Protein AF-A0A946CJ14-F1 (afdb_monomer_lite)

Sequence (609 aa):
MKTSFRIPKVGKHQITMVLTKAPDYGVFTIKLNGKLILKSIDLYASKVEVSKLIDLGELNLAAGEQYLEFILSGANVKAHKFRKTGHLMGIDYLVAKDLEPKKPIKEAKSSPPPINDSISFEEVQPLLQKYCYECHGAGKKVEGKVNLREMESRAKFSQQVEASRLGAEAVSFGEMPPEKSEQPSAGERKKISEFFNRIVDEYAQKNTILESVVMRRFNRYEYNNAVRDLLQLRGDIYPLPEKSIRGVNHFNPASGIMPRSVRVSNRTLGKNQVERQILKGVNPFAIDLQAEHGFNNQGEQLSTSTILLESLLKLGRSIVDSPNFDSYTKLADTFFKEDDIPIKEKLRPFLGKAFRRPVTEIALNRYANYYESEKQKTSSHSQALKNVVAATLASPKFLYVVEEKSEASKKIPLSDYELAQRLALFLWSSIPDEALISVAQKGQLRKPDILKREIRRMLLDRRSRALSENFARQWLRLDQLVTAVPDFDRFGQYYARIGCEQWKFGLQTMVEPLLLFESIQVEDRSIMLLIDSNYSYRSDELQSWYANPKSPFGTKGNRNRFNTTSQTFSRRALTTRKEGGVLSTAAVLTMTSTPLRTSPIKRGAWAAT

Structure (mmCIF, N/CA/C/O backbone):
data_AF-A0A946CJ14-F1
#
_entry.id   AF-A0A946CJ14-F1
#
loop_
_atom_site.group_PDB
_atom_site.id
_atom_site.type_symbol
_atom_site.label_atom_id
_atom_site.label_alt_id
_atom_site.label_comp_id
_atom_site.label_asym_id
_atom_site.label_entity_id
_atom_site.label_seq_id
_atom_site.pdbx_PDB_ins_code
_atom_site.Cartn_x
_atom_site.Cartn_y
_atom_site.Cartn_z
_atom_site.occupancy
_atom_site.B_iso_or_equiv
_atom_site.auth_seq_id
_atom_site.auth_comp_id
_atom_site.auth_asym_id
_atom_site.auth_atom_id
_atom_site.pdbx_PDB_model_num
ATOM 1 N N . MET A 1 1 ? -18.483 25.358 -19.726 1.00 83.19 1 MET A N 1
ATOM 2 C CA . MET A 1 1 ? -17.352 24.420 -19.527 1.00 83.19 1 MET A CA 1
ATOM 3 C C . MET A 1 1 ? -17.554 23.214 -20.429 1.00 83.19 1 MET A C 1
ATOM 5 O O . MET A 1 1 ? -18.678 22.739 -20.516 1.00 83.19 1 MET A O 1
ATOM 9 N N . LYS A 1 2 ? -16.502 22.721 -21.090 1.00 87.12 2 LYS A N 1
ATOM 10 C CA . LYS A 1 2 ? -16.523 21.425 -21.783 1.00 87.12 2 LYS A CA 1
ATOM 11 C C . LYS A 1 2 ? -15.538 20.484 -21.099 1.00 87.12 2 LYS A C 1
ATOM 13 O O . LYS A 1 2 ? -14.457 20.915 -20.708 1.00 87.12 2 LYS A O 1
ATOM 18 N N . THR A 1 3 ? -15.922 19.232 -20.918 1.00 87.06 3 THR A N 1
ATOM 19 C CA . THR A 1 3 ? -15.071 18.175 -20.363 1.00 87.06 3 THR A CA 1
ATOM 20 C C . THR A 1 3 ? -15.393 16.857 -21.060 1.00 87.06 3 THR A C 1
ATOM 22 O O . THR A 1 3 ? -16.346 16.794 -21.835 1.00 87.06 3 THR A O 1
ATOM 25 N N . SER A 1 4 ? -14.605 15.814 -20.834 1.00 87.06 4 SER A N 1
ATOM 26 C CA . SER A 1 4 ? -14.875 14.495 -21.395 1.00 87.06 4 SER A CA 1
ATOM 27 C C . SER A 1 4 ? -14.601 13.391 -20.386 1.00 87.06 4 SER A C 1
ATOM 29 O O . SER A 1 4 ? -13.832 13.561 -19.439 1.00 87.06 4 SER A O 1
ATOM 31 N N . PHE A 1 5 ? -15.250 12.252 -20.594 1.00 84.88 5 PHE A N 1
ATOM 32 C CA . PHE A 1 5 ? -14.940 11.000 -19.921 1.00 84.88 5 PHE A CA 1
ATOM 33 C C . PHE A 1 5 ? -14.913 9.875 -20.949 1.00 84.88 5 PHE A C 1
ATOM 35 O O . PHE A 1 5 ? -15.641 9.904 -21.937 1.00 84.88 5 PHE A O 1
ATOM 42 N N . ARG A 1 6 ? -14.074 8.865 -20.729 1.00 79.69 6 ARG A N 1
ATOM 43 C CA . ARG A 1 6 ? -13.896 7.778 -21.690 1.00 79.69 6 ARG A CA 1
ATOM 44 C C . ARG A 1 6 ? -14.712 6.555 -21.305 1.00 79.69 6 ARG A C 1
ATOM 46 O O . ARG A 1 6 ? -14.605 6.069 -20.183 1.00 79.69 6 ARG A O 1
ATOM 53 N N . ILE A 1 7 ? -15.429 6.005 -22.274 1.00 84.62 7 ILE A N 1
ATOM 54 C CA . ILE A 1 7 ? -16.083 4.704 -22.172 1.00 84.62 7 ILE A CA 1
ATOM 55 C C . ILE A 1 7 ? -15.155 3.640 -22.778 1.00 84.62 7 ILE A C 1
ATOM 57 O O . ILE A 1 7 ? -14.748 3.766 -23.937 1.00 84.62 7 ILE A O 1
ATOM 61 N N . PRO A 1 8 ? -14.739 2.613 -22.012 1.00 68.44 8 PRO A N 1
ATOM 62 C CA . PRO A 1 8 ? -13.732 1.657 -22.468 1.00 68.44 8 PRO A CA 1
ATOM 63 C C . PRO A 1 8 ? -14.253 0.731 -23.571 1.00 68.44 8 PRO A C 1
ATOM 65 O O . PRO A 1 8 ? -13.483 0.321 -24.438 1.00 68.44 8 PRO A O 1
ATOM 68 N N . LYS A 1 9 ? -15.545 0.395 -23.538 1.00 74.88 9 LYS A N 1
ATOM 69 C CA . LYS A 1 9 ? -16.203 -0.518 -24.474 1.00 74.88 9 LYS A CA 1
ATOM 70 C C . LYS A 1 9 ? -17.604 -0.012 -24.770 1.00 74.88 9 LYS A C 1
ATOM 72 O O . LYS A 1 9 ? -18.242 0.557 -23.894 1.00 74.88 9 LYS A O 1
ATOM 77 N N . VAL A 1 10 ? -18.071 -0.238 -25.993 1.00 87.00 10 VAL A N 1
ATOM 78 C CA . VAL A 1 10 ? -19.460 0.049 -26.353 1.00 87.00 10 VAL A CA 1
ATOM 79 C C . VAL A 1 10 ? -20.392 -0.801 -25.491 1.00 87.00 10 VAL A C 1
ATOM 81 O O . VAL A 1 10 ? -20.112 -1.981 -25.276 1.00 87.00 10 VAL A O 1
ATOM 84 N N . GLY A 1 11 ? -21.467 -0.202 -24.989 1.00 86.88 11 GLY A N 1
ATOM 85 C CA . GLY A 1 11 ? -22.443 -0.906 -24.165 1.00 86.88 11 GLY A CA 1
ATOM 86 C C . GLY A 1 11 ? -23.408 0.033 -23.458 1.00 86.88 11 GLY A C 1
ATOM 87 O O . GLY A 1 11 ? -23.282 1.265 -23.535 1.00 86.88 11 GLY A O 1
ATOM 88 N N . LYS A 1 12 ? -24.363 -0.563 -22.748 1.00 91.06 12 LYS A N 1
ATOM 89 C CA . LYS A 1 12 ? -25.342 0.162 -21.946 1.00 91.06 12 LYS A CA 1
ATOM 90 C C . LYS A 1 12 ? -24.736 0.551 -20.597 1.00 91.06 12 LYS A C 1
ATOM 92 O O . LYS A 1 12 ? -24.316 -0.305 -19.824 1.00 91.06 12 LYS A O 1
ATOM 97 N N . HIS A 1 13 ? -24.684 1.848 -20.311 1.00 90.38 13 HIS A N 1
ATOM 98 C CA . HIS A 1 13 ? -24.100 2.379 -19.080 1.00 90.38 13 HIS A CA 1
ATOM 99 C C . HIS A 1 13 ? -25.120 3.222 -18.316 1.00 90.38 13 HIS A C 1
ATOM 101 O O . HIS A 1 13 ? -25.771 4.085 -18.902 1.00 90.38 13 HIS A O 1
ATOM 107 N N . GLN A 1 14 ? -25.209 3.032 -17.001 1.00 91.56 14 GLN A N 1
ATOM 108 C CA . GLN A 1 14 ? -25.852 3.994 -16.110 1.00 91.56 14 GLN A CA 1
ATOM 109 C C . GLN A 1 14 ? -24.870 5.127 -15.831 1.00 91.56 14 GLN A C 1
ATOM 111 O O . GLN A 1 14 ? -23.782 4.879 -15.296 1.00 91.56 14 GLN A O 1
ATOM 116 N N . ILE A 1 15 ? -25.248 6.363 -16.152 1.00 91.81 15 ILE A N 1
ATOM 117 C CA . ILE A 1 15 ? -24.421 7.529 -15.847 1.00 91.81 15 ILE A CA 1
ATOM 118 C C . ILE A 1 15 ? -25.003 8.267 -14.648 1.00 91.81 15 ILE A C 1
ATOM 120 O O . ILE A 1 15 ? -26.110 8.788 -14.707 1.00 91.81 15 ILE A O 1
ATOM 124 N N . THR A 1 16 ? -24.228 8.363 -13.571 1.00 91.94 16 THR A N 1
ATOM 125 C CA . THR A 1 16 ? -24.577 9.172 -12.400 1.00 91.94 16 THR A CA 1
ATOM 126 C C . THR A 1 16 ? -23.485 10.189 -12.101 1.00 91.94 16 THR A C 1
ATOM 128 O O . THR A 1 16 ? -22.312 9.986 -12.419 1.00 91.94 16 THR A O 1
ATOM 131 N N . MET A 1 17 ? -23.858 11.321 -11.512 1.00 92.19 17 MET A N 1
ATOM 132 C CA . MET A 1 17 ? -22.933 12.419 -11.251 1.00 92.19 17 MET A CA 1
ATOM 133 C C . MET A 1 17 ? -23.259 13.126 -9.939 1.00 92.19 17 MET A C 1
ATOM 135 O O . MET A 1 17 ? -24.422 13.302 -9.586 1.00 92.19 17 MET A O 1
ATOM 139 N N . VAL A 1 18 ? -22.221 13.574 -9.237 1.00 92.06 18 VAL A N 1
ATOM 140 C CA . VAL A 1 18 ? -22.332 14.488 -8.098 1.00 92.06 18 VAL A CA 1
ATOM 141 C C . VAL A 1 18 ? -21.575 15.767 -8.416 1.00 92.06 18 VAL A C 1
ATOM 143 O O . VAL A 1 18 ? -20.431 15.748 -8.877 1.00 92.06 18 VAL A O 1
ATOM 146 N N . LEU A 1 19 ? -22.241 16.891 -8.183 1.00 93.12 19 LEU A N 1
ATOM 147 C CA . LEU A 1 19 ? -21.720 18.231 -8.406 1.00 93.12 19 LEU A CA 1
ATOM 148 C C . LEU A 1 19 ? -21.462 18.913 -7.063 1.00 93.12 19 LEU A C 1
ATOM 150 O O . LEU A 1 19 ? -22.103 18.609 -6.060 1.00 93.12 19 LEU A O 1
ATOM 154 N N . THR A 1 20 ? -20.534 19.858 -7.036 1.00 92.75 20 THR A N 1
ATOM 155 C CA . THR A 1 20 ? -20.335 20.734 -5.879 1.00 92.75 20 THR A CA 1
ATOM 156 C C . THR A 1 20 ? -21.333 21.884 -5.947 1.00 92.75 20 THR A C 1
ATOM 158 O O . THR A 1 20 ? -21.564 22.438 -7.023 1.00 92.75 20 THR A O 1
ATOM 161 N N . LYS A 1 21 ? -21.907 22.254 -4.803 1.00 94.50 21 LYS A N 1
ATOM 162 C CA . LYS A 1 21 ? -22.749 23.438 -4.641 1.00 94.50 21 LYS A CA 1
ATOM 163 C C . LYS A 1 21 ? -22.043 24.452 -3.748 1.00 94.50 21 LYS A C 1
ATOM 165 O O . LYS A 1 21 ? -21.414 24.064 -2.764 1.00 94.50 21 LYS A O 1
ATOM 170 N N . ALA A 1 22 ? -22.132 25.734 -4.086 1.00 93.75 22 ALA A N 1
ATOM 171 C CA . ALA A 1 22 ? -21.470 26.802 -3.335 1.00 93.75 22 ALA A CA 1
ATOM 172 C C . ALA A 1 22 ? -22.151 28.171 -3.545 1.00 93.75 22 ALA A C 1
ATOM 174 O O . ALA A 1 22 ? -22.984 28.305 -4.448 1.00 93.75 22 ALA A O 1
ATOM 175 N N . PRO A 1 23 ? -21.808 29.201 -2.742 1.00 93.12 23 PRO A N 1
ATOM 176 C CA . PRO A 1 23 ? -22.465 30.507 -2.823 1.00 93.12 23 PRO A CA 1
ATOM 177 C C . PRO A 1 23 ? -22.231 31.249 -4.136 1.00 93.12 23 PRO A C 1
ATOM 179 O O . PRO A 1 23 ? -23.017 32.119 -4.486 1.00 93.12 23 PRO A O 1
ATOM 182 N N . ASP A 1 24 ? -21.155 30.936 -4.855 1.00 92.44 24 ASP A N 1
ATOM 183 C CA . ASP A 1 24 ? -20.736 31.592 -6.094 1.00 92.44 24 ASP A CA 1
ATOM 184 C C . ASP A 1 24 ? -21.006 30.756 -7.359 1.00 92.44 24 ASP A C 1
ATOM 186 O O . ASP A 1 24 ? -20.470 31.032 -8.440 1.00 92.44 24 ASP A O 1
ATOM 190 N N . TYR A 1 25 ? -21.827 29.710 -7.229 1.00 94.19 25 TYR A N 1
ATOM 191 C CA . TYR A 1 25 ? -22.127 28.771 -8.305 1.00 94.19 25 TYR A CA 1
ATOM 192 C C . TYR A 1 25 ? -23.445 29.108 -9.006 1.00 94.19 25 TYR A C 1
ATOM 194 O O . TYR A 1 25 ? -24.388 29.624 -8.408 1.00 94.19 25 TYR A O 1
ATOM 202 N N . GLY A 1 26 ? -23.474 28.848 -10.312 1.00 94.31 26 GLY A N 1
ATOM 203 C CA . GLY A 1 26 ? -24.567 29.249 -11.197 1.00 94.31 26 GLY A CA 1
ATOM 204 C C . GLY A 1 26 ? -25.588 28.147 -11.459 1.00 94.31 26 GLY A C 1
ATOM 205 O O . GLY A 1 26 ? -25.517 27.046 -10.912 1.00 94.31 26 GLY A O 1
ATOM 206 N N . VAL A 1 27 ? -26.511 28.450 -12.367 1.00 94.69 27 VAL A N 1
ATOM 207 C CA . VAL A 1 27 ? -27.469 27.496 -12.926 1.00 94.69 27 VAL A CA 1
ATOM 208 C C . VAL A 1 27 ? -26.962 27.037 -14.291 1.00 94.69 27 VAL A C 1
ATOM 210 O O . VAL A 1 27 ? -26.603 27.870 -15.128 1.00 94.69 27 VAL A O 1
ATOM 213 N N . PHE A 1 28 ? -26.920 25.724 -14.522 1.00 94.62 28 PHE A N 1
ATOM 214 C CA . PHE A 1 28 ? -26.333 25.149 -15.734 1.00 94.62 28 PHE A CA 1
ATOM 215 C C . PHE A 1 28 ? -27.281 24.211 -16.481 1.00 94.62 28 PHE A C 1
ATOM 217 O O . PHE A 1 28 ? -28.014 23.422 -15.889 1.00 94.62 28 PHE A O 1
ATOM 224 N N . THR A 1 29 ? -27.193 24.241 -17.805 1.00 94.50 29 THR A N 1
ATOM 225 C CA . THR A 1 29 ? -27.714 23.214 -18.708 1.00 94.50 29 THR A CA 1
ATOM 226 C C . THR A 1 29 ? -26.607 22.211 -19.024 1.00 94.50 29 THR A C 1
ATOM 228 O O . THR A 1 29 ? -25.479 22.612 -19.316 1.00 94.50 29 THR A O 1
ATOM 231 N N . ILE A 1 30 ? -26.923 20.913 -19.010 1.00 92.69 30 ILE A N 1
ATOM 232 C CA . ILE A 1 30 ? -25.964 19.826 -19.249 1.00 92.69 30 ILE A CA 1
ATOM 233 C C . ILE A 1 30 ? -26.305 19.107 -20.553 1.00 92.69 30 ILE A C 1
ATOM 235 O O . ILE A 1 30 ? -27.423 18.609 -20.735 1.00 92.69 30 ILE A O 1
ATOM 239 N N . LYS A 1 31 ? -25.319 19.006 -21.446 1.00 93.75 31 LYS A N 1
ATOM 240 C CA . LYS A 1 31 ? -25.377 18.188 -22.660 1.00 93.75 31 LYS A CA 1
ATOM 241 C C . LYS A 1 31 ? -24.314 17.093 -22.624 1.00 93.75 31 LYS A C 1
ATOM 243 O O . LYS A 1 31 ? -23.203 17.341 -22.170 1.00 93.75 31 LYS A O 1
ATOM 248 N N . LEU A 1 32 ? -24.639 15.916 -23.154 1.00 91.94 32 LEU A N 1
ATOM 249 C CA . LEU A 1 32 ? -23.708 14.813 -23.390 1.00 91.94 32 LEU A CA 1
ATOM 250 C C . LEU A 1 32 ? -23.662 14.512 -24.890 1.00 91.94 32 LEU A C 1
ATOM 252 O O . LEU A 1 32 ? -24.698 14.239 -25.491 1.00 91.94 32 LEU A O 1
ATOM 256 N N . ASN A 1 33 ? -22.479 14.582 -25.499 1.00 91.12 33 ASN A N 1
ATOM 257 C CA . ASN A 1 33 ? -22.264 14.440 -26.944 1.00 91.12 33 ASN A CA 1
ATOM 258 C C . ASN A 1 33 ? -23.218 15.320 -27.773 1.00 91.12 33 ASN A C 1
ATOM 260 O O . ASN A 1 33 ? -23.804 14.879 -28.756 1.00 91.12 33 ASN A O 1
ATOM 264 N N . GLY A 1 34 ? -23.448 16.556 -27.319 1.00 88.38 34 GLY A N 1
ATOM 265 C CA . GLY A 1 34 ? -24.386 17.493 -27.946 1.00 88.38 34 GLY A CA 1
ATOM 266 C C . GLY A 1 34 ? -25.871 17.250 -27.633 1.00 88.38 34 GLY A C 1
ATOM 267 O O . GLY A 1 34 ? -26.673 18.169 -27.808 1.00 88.38 34 GLY A O 1
ATOM 268 N N . LYS A 1 35 ? -26.252 16.083 -27.094 1.00 90.12 35 LYS A N 1
ATOM 269 C CA . LYS A 1 35 ? -27.630 15.783 -26.677 1.00 90.12 35 LYS A CA 1
ATOM 270 C C . LYS A 1 35 ? -27.930 16.412 -25.320 1.00 90.12 35 LYS A C 1
ATOM 272 O O . LYS A 1 35 ? -27.172 16.250 -24.370 1.00 90.12 35 LYS A O 1
ATOM 277 N N . LEU A 1 36 ? -29.051 17.120 -25.218 1.00 91.44 36 LEU A N 1
ATOM 278 C CA . LEU A 1 36 ? -29.531 17.680 -23.956 1.00 91.44 36 LEU A CA 1
ATOM 279 C C . LEU A 1 36 ? -29.896 16.556 -22.980 1.00 91.44 36 LEU A C 1
ATOM 281 O O . LEU A 1 36 ? -30.757 15.737 -23.290 1.00 91.44 36 LEU A O 1
ATOM 285 N N . ILE A 1 37 ? -29.246 16.539 -21.816 1.00 89.38 37 ILE A N 1
ATOM 286 C CA . ILE A 1 37 ? -29.515 15.568 -20.747 1.00 89.38 37 ILE A CA 1
ATOM 287 C C . ILE A 1 37 ? -30.293 16.231 -19.618 1.00 89.38 37 ILE A C 1
ATOM 289 O O . ILE A 1 37 ? -31.299 15.699 -19.162 1.00 89.38 37 ILE A O 1
ATOM 293 N N . LEU A 1 38 ? -29.860 17.419 -19.193 1.00 88.12 38 LEU A N 1
ATOM 294 C CA . LEU A 1 38 ? -30.478 18.118 -18.076 1.00 88.12 38 LEU A CA 1
ATOM 295 C C . LEU A 1 38 ? -30.662 19.596 -18.420 1.00 88.12 38 LEU A C 1
ATOM 297 O O . LEU A 1 38 ? -29.700 20.297 -18.733 1.00 88.12 38 LEU A O 1
ATOM 301 N N . LYS A 1 39 ? -31.919 20.059 -18.397 1.00 89.56 39 LYS A N 1
ATOM 302 C CA . LYS A 1 39 ? -32.307 21.412 -18.837 1.00 89.56 39 LYS A CA 1
ATOM 303 C C . LYS A 1 39 ? -31.727 22.508 -17.951 1.00 89.56 39 LYS A C 1
ATOM 305 O O . LYS A 1 39 ? -31.236 23.506 -18.468 1.00 89.56 39 LYS A O 1
ATOM 310 N N . SER A 1 40 ? -31.802 22.329 -16.638 1.00 91.69 40 SER A N 1
ATOM 311 C CA . SER A 1 40 ? -31.398 23.339 -15.667 1.00 91.69 40 SER A CA 1
ATOM 312 C C . SER A 1 40 ? -31.083 22.681 -14.328 1.00 91.69 40 SER A C 1
ATOM 314 O O . SER A 1 40 ? -31.917 21.939 -13.809 1.00 91.69 40 SER A O 1
ATOM 316 N N . ILE A 1 41 ? -29.898 22.946 -13.779 1.00 92.31 41 ILE A N 1
ATOM 317 C CA . ILE A 1 41 ? -29.526 22.591 -12.408 1.00 92.31 41 ILE A CA 1
ATOM 318 C C . ILE A 1 41 ? -28.965 23.802 -11.681 1.00 92.31 41 ILE A C 1
ATOM 320 O O . ILE A 1 41 ? -27.996 24.403 -12.139 1.00 92.31 41 ILE A O 1
ATOM 324 N N . ASP A 1 42 ? -29.572 24.140 -10.544 1.00 94.00 42 ASP A N 1
ATOM 325 C CA . ASP A 1 42 ? -29.085 25.188 -9.651 1.00 94.00 42 ASP A CA 1
ATOM 326 C C . ASP A 1 42 ? -28.020 24.625 -8.705 1.00 94.00 42 ASP A C 1
ATOM 328 O O . ASP A 1 42 ? -28.290 23.733 -7.893 1.00 94.00 42 ASP A O 1
ATOM 332 N N . LEU A 1 43 ? -26.797 25.138 -8.828 1.00 94.25 43 LEU A N 1
ATOM 333 C CA . LEU A 1 43 ? -25.666 24.747 -7.992 1.00 94.25 43 LEU A CA 1
ATOM 334 C C . LEU A 1 43 ? -25.423 25.715 -6.828 1.00 94.25 43 LEU A C 1
ATOM 336 O O . LEU A 1 43 ? -24.405 25.609 -6.145 1.00 94.25 43 LEU A O 1
ATOM 340 N N . TYR A 1 44 ? -26.356 26.624 -6.551 1.00 94.69 44 TYR A N 1
ATOM 341 C CA . TYR A 1 44 ? -26.276 27.493 -5.387 1.00 94.69 44 TYR A CA 1
ATOM 342 C C . TYR A 1 44 ? -26.464 26.728 -4.065 1.00 94.69 44 TYR A C 1
ATOM 344 O O . TYR A 1 44 ? -27.390 25.927 -3.886 1.00 94.69 44 TYR A O 1
ATOM 352 N N . ALA A 1 45 ? -25.602 27.033 -3.097 1.00 92.75 45 ALA A N 1
ATOM 353 C CA . ALA A 1 45 ? -25.785 26.706 -1.686 1.00 92.75 45 ALA A CA 1
ATOM 354 C C . ALA A 1 45 ? -25.148 27.793 -0.813 1.00 92.75 45 ALA A C 1
ATOM 356 O O . ALA A 1 45 ? -24.155 28.395 -1.200 1.00 92.75 45 ALA A O 1
ATOM 357 N N . SER A 1 46 ? -25.681 28.042 0.386 1.00 89.50 46 SER A N 1
ATOM 358 C CA . SER A 1 46 ? -25.129 29.057 1.302 1.00 89.50 46 SER A CA 1
ATOM 359 C C . SER A 1 46 ? -23.764 28.677 1.893 1.00 89.50 46 SER A C 1
ATOM 361 O O . SER A 1 46 ? -23.052 29.536 2.411 1.00 89.50 46 SER A O 1
ATOM 363 N N . LYS A 1 47 ? -23.383 27.399 1.807 1.00 88.62 47 LYS A N 1
ATOM 364 C CA . LYS A 1 47 ? -22.075 26.846 2.180 1.00 88.62 47 LYS A CA 1
ATOM 365 C C . LYS A 1 47 ? -21.652 25.817 1.133 1.00 88.62 47 LYS A C 1
ATOM 367 O O . LYS A 1 47 ? -22.483 25.351 0.360 1.00 88.62 47 LYS A O 1
ATOM 372 N N . VAL A 1 48 ? -20.366 25.467 1.113 1.00 88.44 48 VAL A N 1
ATOM 373 C CA . VAL A 1 48 ? -19.857 24.422 0.215 1.00 88.44 48 VAL A CA 1
ATOM 374 C C . VAL A 1 48 ? -20.409 23.068 0.653 1.00 88.44 48 VAL A C 1
ATOM 376 O O . VAL A 1 48 ? -20.136 22.611 1.762 1.00 88.44 48 VAL A O 1
ATOM 379 N N . GLU A 1 49 ? -21.168 22.432 -0.230 1.00 89.75 49 GLU A N 1
ATOM 380 C CA . GLU A 1 49 ? -21.749 21.105 -0.036 1.00 89.75 49 GLU A CA 1
ATOM 381 C C . GLU A 1 49 ? -21.739 20.322 -1.359 1.00 89.75 49 GLU A C 1
ATOM 383 O O . GLU A 1 49 ? -21.398 20.854 -2.417 1.00 89.75 49 GLU A O 1
ATOM 388 N N . VAL A 1 50 ? -22.104 19.042 -1.313 1.00 89.62 50 VAL A N 1
ATOM 389 C CA . VAL A 1 50 ? -22.273 18.206 -2.510 1.00 89.62 50 VAL A CA 1
ATOM 390 C C . VAL A 1 50 ? -23.749 18.099 -2.880 1.00 89.62 50 VAL A C 1
ATOM 392 O O . VAL A 1 50 ? -24.624 18.098 -2.014 1.00 89.62 50 VAL A O 1
ATOM 395 N N . SER A 1 51 ? -24.046 18.012 -4.175 1.00 89.25 51 SER A N 1
ATOM 396 C CA . SER A 1 51 ? -25.398 17.760 -4.660 1.00 89.25 51 SER A CA 1
ATOM 397 C C . SER A 1 51 ? -25.865 16.361 -4.256 1.00 89.25 51 SER A C 1
ATOM 399 O O . SER A 1 51 ? -25.067 15.459 -3.992 1.00 89.25 51 SER A O 1
ATOM 401 N N . LYS A 1 52 ? -27.182 16.137 -4.302 1.00 89.81 52 LYS A N 1
ATOM 402 C CA . LYS A 1 52 ? -27.702 14.767 -4.380 1.00 89.81 52 LYS A CA 1
ATOM 403 C C . LYS A 1 52 ? -27.150 14.087 -5.640 1.00 89.81 52 LYS A C 1
ATOM 405 O O . LYS A 1 52 ? -26.766 14.774 -6.590 1.00 89.81 52 LYS A O 1
ATOM 410 N N . LEU A 1 53 ? -27.110 12.755 -5.635 1.00 90.12 53 LEU A N 1
ATOM 411 C CA . LEU A 1 53 ? -26.742 11.972 -6.812 1.00 90.12 53 LEU A CA 1
ATOM 412 C C . LEU A 1 53 ? -27.699 12.315 -7.958 1.00 90.12 53 LEU A C 1
ATOM 414 O O . LEU A 1 53 ? -28.909 12.137 -7.831 1.00 90.12 53 LEU A O 1
ATOM 418 N N . ILE A 1 54 ? -27.152 12.838 -9.048 1.00 90.69 54 ILE A N 1
ATOM 419 C CA . ILE A 1 54 ? -27.896 13.169 -10.257 1.00 90.69 54 ILE A CA 1
ATOM 420 C C . ILE A 1 54 ? -27.799 11.961 -11.171 1.00 90.69 54 ILE A C 1
ATOM 422 O O . ILE A 1 54 ? -26.707 11.600 -11.614 1.00 90.69 54 ILE A O 1
ATOM 426 N N . ASP A 1 55 ? -28.939 11.346 -11.445 1.00 89.94 55 ASP A N 1
ATOM 427 C CA . ASP A 1 55 ? -29.021 10.279 -12.424 1.00 89.94 55 ASP A CA 1
ATOM 428 C C . ASP A 1 55 ? -29.236 10.868 -13.825 1.00 89.94 55 ASP A C 1
ATOM 430 O O . ASP A 1 55 ? -30.220 11.566 -14.073 1.00 89.94 55 ASP A O 1
ATOM 434 N N . LEU A 1 56 ? -28.286 10.627 -14.729 1.00 87.75 56 LEU A N 1
ATOM 435 C CA . LEU A 1 56 ? -28.367 11.030 -16.135 1.00 87.75 56 LEU A CA 1
ATOM 436 C C . LEU A 1 56 ? -29.015 9.940 -17.008 1.00 87.75 56 LEU A C 1
ATOM 438 O O . LEU A 1 56 ? -29.197 10.151 -18.209 1.00 87.75 56 LEU A O 1
ATOM 442 N N . GLY A 1 57 ? -29.379 8.805 -16.404 1.00 87.06 57 GLY A N 1
ATOM 443 C CA . GLY A 1 57 ? -30.084 7.696 -17.027 1.00 87.06 57 GLY A CA 1
ATOM 444 C C . GLY A 1 57 ? -29.174 6.624 -17.624 1.00 87.06 57 GLY A C 1
ATOM 445 O O . GLY A 1 57 ? -27.939 6.689 -17.585 1.00 87.06 57 GLY A O 1
ATOM 446 N N . GLU A 1 58 ? -29.829 5.619 -18.202 1.00 92.38 58 GLU A N 1
ATOM 447 C CA . GLU A 1 58 ? -29.197 4.533 -18.944 1.00 92.38 58 GLU A CA 1
ATOM 448 C C . GLU A 1 58 ? -28.955 4.955 -20.392 1.00 92.38 58 GLU A C 1
ATOM 450 O O . GLU A 1 58 ? -29.888 5.268 -21.135 1.00 92.38 58 GLU A O 1
ATOM 455 N N . LEU A 1 59 ? -27.693 4.956 -20.811 1.00 90.38 59 LEU A N 1
ATOM 456 C CA . LEU A 1 59 ? -27.281 5.434 -22.122 1.00 90.38 59 LEU A CA 1
ATOM 457 C C . LEU A 1 59 ? -26.440 4.376 -22.834 1.00 90.38 59 LEU A C 1
ATOM 459 O O . LEU A 1 59 ? -25.514 3.800 -22.262 1.00 90.38 59 LEU A O 1
ATOM 463 N N . ASN A 1 60 ? -26.735 4.158 -24.114 1.00 90.62 60 ASN A N 1
ATOM 464 C CA . ASN A 1 60 ? -25.869 3.390 -25.002 1.00 90.62 60 ASN A CA 1
ATOM 465 C C . ASN A 1 60 ? -24.735 4.300 -25.464 1.00 90.62 60 ASN A C 1
ATOM 467 O O . ASN A 1 60 ? -24.953 5.220 -26.254 1.00 90.62 60 ASN A O 1
ATOM 471 N N . LEU A 1 61 ? -23.534 4.068 -24.939 1.00 89.50 61 LEU A N 1
ATOM 472 C CA . LEU A 1 61 ? -22.368 4.895 -25.226 1.00 89.50 61 LEU A CA 1
ATOM 473 C C . LEU A 1 61 ? -21.374 4.123 -26.089 1.00 89.50 61 LEU A C 1
ATOM 475 O O . LEU A 1 61 ? -21.105 2.945 -25.852 1.00 89.50 61 LEU A O 1
ATOM 479 N N . ALA A 1 62 ? -20.826 4.800 -27.097 1.00 89.50 62 ALA A N 1
ATOM 480 C CA . ALA A 1 62 ? -19.761 4.255 -27.929 1.00 89.50 62 ALA A CA 1
ATOM 481 C C . ALA A 1 62 ? -18.458 4.111 -27.126 1.00 89.50 62 ALA A C 1
ATOM 483 O O . ALA A 1 62 ? -18.214 4.849 -26.173 1.00 89.50 62 ALA A O 1
ATOM 484 N N . ALA A 1 63 ? -17.581 3.194 -27.538 1.00 85.31 63 ALA A N 1
ATOM 485 C CA . ALA A 1 63 ? -16.224 3.157 -27.000 1.00 85.31 63 ALA A CA 1
ATOM 486 C C . ALA A 1 63 ? -15.463 4.431 -27.408 1.00 85.31 63 ALA A C 1
ATOM 488 O O . ALA A 1 63 ? -15.487 4.821 -28.574 1.00 85.31 63 ALA A O 1
ATOM 489 N N . GLY A 1 64 ? -14.751 5.055 -26.470 1.00 84.38 64 GLY A N 1
ATOM 490 C CA . GLY A 1 64 ? -14.000 6.289 -26.707 1.00 84.38 64 GLY A CA 1
ATOM 491 C C . GLY A 1 64 ? -14.447 7.454 -25.829 1.00 84.38 64 GLY A C 1
ATOM 492 O O . GLY A 1 64 ? -15.129 7.267 -24.822 1.00 84.38 64 GLY A O 1
ATOM 493 N N . GLU A 1 65 ? -13.993 8.655 -26.182 1.00 88.31 65 GLU A N 1
ATOM 494 C CA . GLU A 1 65 ? -14.296 9.881 -25.438 1.00 88.31 65 GLU A CA 1
ATOM 495 C C . GLU A 1 65 ? -15.766 10.279 -25.609 1.00 88.31 65 GLU A C 1
ATOM 497 O O . GLU A 1 65 ? -16.278 10.340 -26.724 1.00 88.31 65 GLU A O 1
ATOM 502 N N . GLN A 1 66 ? -16.422 10.568 -24.491 1.00 91.12 66 GLN A N 1
ATOM 503 C CA . GLN A 1 66 ? -17.759 11.138 -24.399 1.00 91.12 66 GLN A CA 1
ATOM 504 C C . GLN A 1 66 ? -17.626 12.560 -23.864 1.00 91.12 66 GLN A C 1
ATOM 506 O O . GLN A 1 66 ? -16.914 12.785 -22.886 1.00 91.12 66 GLN A O 1
ATOM 511 N N . TYR A 1 67 ? -18.301 13.524 -24.475 1.00 92.19 67 TYR A N 1
ATOM 512 C CA . TYR A 1 67 ? -18.121 14.943 -24.184 1.00 92.19 67 TYR A CA 1
ATOM 513 C C . TYR A 1 67 ? -19.292 15.495 -23.379 1.00 92.19 67 TYR A C 1
ATOM 515 O O . TYR A 1 67 ? -20.437 15.430 -23.816 1.00 92.19 67 TYR A O 1
ATOM 523 N N . LEU A 1 68 ? -19.002 16.086 -22.224 1.00 92.50 68 LEU A N 1
ATOM 524 C CA . LEU A 1 68 ? -19.958 16.831 -21.416 1.00 92.50 68 LEU A CA 1
ATOM 525 C C . LEU A 1 68 ? -19.793 18.328 -21.638 1.00 92.50 68 LEU A C 1
ATOM 527 O O . LEU A 1 68 ? -18.696 18.879 -21.520 1.00 92.50 68 LEU A O 1
ATOM 531 N N . GLU A 1 69 ? -20.909 18.998 -21.884 1.00 93.75 69 GLU A N 1
ATOM 532 C CA . GLU A 1 69 ? -20.976 20.448 -21.972 1.00 93.75 69 GLU A CA 1
ATOM 533 C C . GLU A 1 69 ? -21.895 20.996 -20.889 1.00 93.75 69 GLU A C 1
ATOM 535 O O . GLU A 1 69 ? -23.056 20.608 -20.781 1.00 93.75 69 GLU A O 1
ATOM 540 N N . PHE A 1 70 ? -21.365 21.936 -20.116 1.00 93.06 70 PHE A N 1
ATOM 541 C CA . PHE A 1 70 ? -22.093 22.697 -19.115 1.00 93.06 70 PHE A CA 1
ATOM 542 C C . PHE A 1 70 ? -22.214 24.134 -19.601 1.00 93.06 70 PHE A C 1
ATOM 544 O O . PHE A 1 70 ? -21.207 24.841 -19.752 1.00 93.06 70 PHE A O 1
ATOM 551 N N . ILE A 1 71 ? -23.443 24.552 -19.863 1.00 93.56 71 ILE A N 1
ATOM 552 C CA . ILE A 1 71 ? -23.781 25.862 -20.411 1.00 93.56 71 ILE A CA 1
ATOM 553 C C . ILE A 1 71 ? -24.424 26.662 -19.284 1.00 93.56 71 ILE A C 1
ATOM 555 O O . ILE A 1 71 ? -25.416 26.217 -18.718 1.00 93.56 71 ILE A O 1
ATOM 559 N N . LEU A 1 72 ? -23.846 27.812 -18.932 1.00 92.62 72 LEU A N 1
ATOM 560 C CA . LEU A 1 72 ? -24.418 28.696 -17.917 1.00 92.62 72 LEU A CA 1
ATOM 561 C C . LEU A 1 72 ? -25.753 29.237 -18.445 1.00 92.62 72 LEU A C 1
ATOM 563 O O . LEU A 1 72 ? -25.765 29.966 -19.434 1.00 92.62 72 LEU A O 1
ATOM 567 N N . SER A 1 73 ? -26.856 28.857 -17.807 1.00 91.81 73 SER A N 1
ATOM 568 C CA . SER A 1 73 ? -28.216 29.249 -18.194 1.00 91.81 73 SER A CA 1
ATOM 569 C C . SER A 1 73 ? -28.803 30.322 -17.278 1.00 91.81 73 SER A C 1
ATOM 571 O O . SER A 1 73 ? -29.793 30.955 -17.631 1.00 91.81 73 SER A O 1
ATOM 573 N N . GLY A 1 74 ? -28.197 30.552 -16.112 1.00 91.31 74 GLY A N 1
ATOM 574 C CA . GLY A 1 74 ? -28.619 31.580 -15.168 1.00 91.31 74 GLY A CA 1
ATOM 575 C C . GLY A 1 74 ? -27.853 31.499 -13.854 1.00 91.31 74 GLY A C 1
ATOM 576 O O . GLY A 1 74 ? -26.785 30.892 -13.774 1.00 91.31 74 GLY A O 1
ATOM 577 N N . ALA A 1 75 ? -28.406 32.103 -12.811 1.00 90.75 75 ALA A N 1
ATOM 578 C CA . ALA A 1 75 ? -27.901 32.001 -11.449 1.00 90.75 75 ALA A CA 1
ATOM 579 C C . ALA A 1 75 ? -29.044 32.192 -10.453 1.00 90.75 75 ALA A C 1
ATOM 581 O O . ALA A 1 75 ? -30.021 32.880 -10.755 1.00 90.75 75 ALA A O 1
ATOM 582 N N . ASN A 1 76 ? -28.914 31.601 -9.267 1.00 92.12 76 ASN A N 1
ATOM 583 C CA . ASN A 1 76 ? -29.813 31.898 -8.162 1.00 92.12 76 ASN A CA 1
ATOM 584 C C . ASN A 1 76 ? -29.690 33.382 -7.776 1.00 92.12 76 ASN A C 1
ATOM 586 O O . ASN A 1 76 ? -28.595 33.938 -7.798 1.00 92.12 76 ASN A O 1
ATOM 590 N N . VAL A 1 77 ? -30.789 34.016 -7.363 1.00 90.81 77 VAL A N 1
ATOM 591 C CA . VAL A 1 77 ? -30.800 35.433 -6.945 1.00 90.81 77 VAL A CA 1
ATOM 592 C C . VAL A 1 77 ? -29.828 35.694 -5.786 1.00 90.81 77 VAL A C 1
ATOM 594 O O . VAL A 1 77 ? -29.280 36.785 -5.660 1.00 90.81 77 VAL A O 1
ATOM 597 N N . LYS A 1 78 ? -29.588 34.678 -4.951 1.00 92.62 78 LYS A N 1
ATOM 598 C CA . LYS A 1 78 ? -28.663 34.738 -3.815 1.00 92.62 78 LYS A CA 1
ATOM 599 C C . LYS A 1 78 ? -27.217 34.373 -4.173 1.00 92.62 78 LYS A C 1
ATOM 601 O O . LYS A 1 78 ? -26.361 34.431 -3.292 1.00 92.62 78 LYS A O 1
ATOM 606 N N . ALA A 1 79 ? -26.940 33.965 -5.412 1.00 88.81 79 ALA A N 1
ATOM 607 C CA . ALA A 1 79 ? -25.601 33.564 -5.821 1.00 88.81 79 ALA A CA 1
ATOM 608 C C . ALA A 1 79 ? -24.691 34.784 -6.023 1.00 88.81 79 ALA A C 1
ATOM 610 O O . ALA A 1 79 ? -25.064 35.784 -6.640 1.00 88.81 79 ALA A O 1
ATOM 611 N N . HIS A 1 80 ? -23.466 34.699 -5.512 1.00 86.81 80 HIS A N 1
ATOM 612 C CA . HIS A 1 80 ? -22.448 35.720 -5.708 1.00 86.81 80 HIS A CA 1
ATOM 613 C C . HIS A 1 80 ? -21.744 35.533 -7.054 1.00 86.81 80 HIS A C 1
ATOM 615 O O . HIS A 1 80 ? -21.414 34.423 -7.462 1.00 86.81 80 HIS A O 1
ATOM 621 N N . LYS A 1 81 ? -21.430 36.639 -7.732 1.00 84.69 81 LYS A N 1
ATOM 622 C CA . LYS A 1 81 ? -20.605 36.581 -8.942 1.00 84.69 81 LYS A CA 1
ATOM 623 C C . LYS A 1 81 ? -19.145 36.343 -8.566 1.00 84.69 81 LYS A C 1
ATOM 625 O O . LYS A 1 81 ? -18.519 37.184 -7.917 1.00 84.69 81 LYS A O 1
ATOM 630 N N . PHE A 1 82 ? -18.564 35.255 -9.054 1.00 78.75 82 PHE A N 1
ATOM 631 C CA . PHE A 1 82 ? -17.133 35.012 -8.947 1.00 78.75 82 PHE A CA 1
ATOM 632 C C . PHE A 1 82 ? -16.359 36.035 -9.786 1.00 78.75 82 PHE A C 1
ATOM 634 O O . PHE A 1 82 ? -16.621 36.213 -10.978 1.00 78.75 82 PHE A O 1
ATOM 641 N N . ARG A 1 83 ? -15.419 36.749 -9.147 1.00 79.19 83 ARG A N 1
ATOM 642 C CA . ARG A 1 83 ? -14.612 37.834 -9.750 1.00 79.19 83 ARG A CA 1
ATOM 643 C C . ARG A 1 83 ? -15.432 38.877 -10.527 1.00 79.19 83 ARG A C 1
ATOM 645 O O . ARG A 1 83 ? -14.909 39.512 -11.433 1.00 79.19 83 ARG A O 1
ATOM 652 N N . LYS A 1 84 ? -16.710 39.060 -10.170 1.00 77.12 84 LYS A N 1
ATOM 653 C CA . LYS A 1 84 ? -17.676 39.947 -10.848 1.00 77.12 84 LYS A CA 1
ATOM 654 C C . LYS A 1 84 ? -17.966 39.610 -12.324 1.00 77.12 84 LYS A C 1
ATOM 656 O O . LYS A 1 84 ? -18.723 40.345 -12.950 1.00 77.12 84 LYS A O 1
ATOM 661 N N . THR A 1 85 ? -17.433 38.517 -12.875 1.00 76.56 85 THR A N 1
ATOM 662 C CA . THR A 1 85 ? -17.528 38.192 -14.313 1.00 76.56 85 THR A CA 1
ATOM 663 C C . THR A 1 85 ? -18.436 37.005 -14.628 1.00 76.56 85 THR A C 1
ATOM 665 O O . THR A 1 85 ? -18.925 36.909 -15.750 1.00 76.56 85 THR A O 1
ATOM 668 N N . GLY A 1 86 ? -18.719 36.118 -13.669 1.00 84.50 86 GLY A N 1
ATOM 669 C CA . GLY A 1 86 ? -19.585 34.961 -13.907 1.00 84.50 86 GLY A CA 1
ATOM 670 C C . GLY A 1 86 ? -19.858 34.137 -12.655 1.00 84.50 86 GLY A C 1
ATOM 671 O O . GLY A 1 86 ? -19.682 34.620 -11.539 1.00 84.50 86 GLY A O 1
ATOM 672 N N . HIS A 1 87 ? -20.279 32.892 -12.854 1.00 91.19 87 HIS A N 1
ATOM 673 C CA . HIS A 1 87 ? -20.508 31.926 -11.782 1.00 91.19 87 HIS A CA 1
ATOM 674 C C . HIS A 1 87 ? -19.662 30.677 -12.009 1.00 91.19 87 HIS A C 1
ATOM 676 O O . HIS A 1 87 ? -19.367 30.313 -13.152 1.00 91.19 87 HIS A O 1
ATOM 682 N N . LEU A 1 88 ? -19.262 30.034 -10.918 1.00 91.25 88 LEU A N 1
ATOM 683 C CA . LEU A 1 88 ? -18.468 28.814 -10.955 1.00 91.25 88 LEU A CA 1
ATOM 684 C C . LEU A 1 88 ? -19.347 27.560 -11.056 1.00 91.25 88 LEU A C 1
ATOM 686 O O . LEU A 1 88 ? -20.568 27.598 -10.906 1.00 91.25 88 LEU A O 1
ATOM 690 N N . MET A 1 89 ? -18.688 26.440 -11.338 1.00 90.62 89 MET A N 1
ATOM 691 C CA . MET A 1 89 ? -19.235 25.100 -11.173 1.00 90.62 89 MET A CA 1
ATOM 692 C C . MET A 1 89 ? -18.119 24.123 -10.807 1.00 90.62 89 MET A C 1
ATOM 694 O O . MET A 1 89 ? -16.950 24.355 -11.126 1.00 90.62 89 MET A O 1
ATOM 698 N N . GLY A 1 90 ? -18.499 23.008 -10.195 1.00 88.06 90 GLY A N 1
ATOM 699 C CA . GLY A 1 90 ? -17.593 21.942 -9.795 1.00 88.06 90 GLY A CA 1
ATOM 700 C C . GLY A 1 90 ? -18.265 20.592 -9.984 1.00 88.06 90 GLY A C 1
ATOM 701 O O . GLY A 1 90 ? -19.429 20.420 -9.630 1.00 88.06 90 GLY A O 1
ATOM 702 N N . ILE A 1 91 ? -17.532 19.647 -10.564 1.00 89.06 91 ILE A N 1
ATOM 703 C CA . ILE A 1 91 ? -17.916 18.237 -10.608 1.00 89.06 91 ILE A CA 1
ATOM 704 C C . ILE A 1 91 ? -17.090 17.553 -9.530 1.00 89.06 91 ILE A C 1
ATOM 706 O O . ILE A 1 91 ? -15.863 17.649 -9.569 1.00 89.06 91 ILE A O 1
ATOM 710 N N . ASP A 1 92 ? -17.747 16.889 -8.584 1.00 84.44 92 ASP A N 1
ATOM 711 C CA . ASP A 1 92 ? -17.049 16.117 -7.558 1.00 84.44 92 ASP A CA 1
ATOM 712 C C . ASP A 1 92 ? -16.624 14.767 -8.147 1.00 84.44 92 ASP A C 1
ATOM 714 O O . ASP A 1 92 ? -15.439 14.442 -8.240 1.00 84.44 92 ASP A O 1
ATOM 718 N N . TYR A 1 93 ? -17.594 14.017 -8.678 1.00 82.94 93 TYR A N 1
ATOM 719 C CA . TYR A 1 93 ? -17.329 12.801 -9.437 1.00 82.94 93 TYR A CA 1
ATOM 720 C C . TYR A 1 93 ? -18.454 12.469 -10.420 1.00 82.94 93 TYR A C 1
ATOM 722 O O . TYR A 1 93 ? -19.600 12.896 -10.276 1.00 82.94 93 TYR A O 1
ATOM 730 N N . LEU A 1 94 ? -18.111 11.649 -11.410 1.00 89.00 94 LEU A N 1
ATOM 731 C CA . LEU A 1 94 ? -19.037 11.022 -12.343 1.00 89.00 94 LEU A CA 1
ATOM 732 C C . LEU A 1 94 ? -18.746 9.524 -12.373 1.00 89.00 94 LEU A C 1
ATOM 734 O O . LEU A 1 94 ? -17.584 9.116 -12.414 1.00 89.00 94 LEU A O 1
ATOM 738 N N . VAL A 1 95 ? -19.797 8.711 -12.352 1.00 85.81 95 VAL A N 1
ATOM 739 C CA . VAL A 1 95 ? -19.713 7.256 -12.456 1.00 85.81 95 VAL A CA 1
ATOM 740 C C . VAL A 1 95 ? -20.437 6.820 -13.719 1.00 85.81 95 VAL A C 1
ATOM 742 O O . VAL A 1 95 ? -21.621 7.089 -13.889 1.00 85.81 95 VAL A O 1
ATOM 745 N N . ALA A 1 96 ? -19.719 6.109 -14.583 1.00 87.38 96 ALA A N 1
ATOM 746 C CA . ALA A 1 96 ? -20.300 5.359 -15.684 1.00 87.38 96 ALA A CA 1
ATOM 747 C C . ALA A 1 96 ? -20.287 3.873 -15.314 1.00 87.38 96 ALA A C 1
ATOM 749 O O . ALA A 1 96 ? -19.244 3.222 -15.386 1.00 87.38 96 ALA A O 1
ATOM 750 N N . LYS A 1 97 ? -21.423 3.348 -14.851 1.00 86.06 97 LYS A N 1
ATOM 751 C CA . LYS A 1 97 ? -21.560 1.942 -14.462 1.00 86.06 97 LYS A CA 1
ATOM 752 C C . LYS A 1 97 ? -22.020 1.131 -15.668 1.00 86.06 97 LYS A C 1
ATOM 754 O O . LYS A 1 97 ? -23.127 1.340 -16.149 1.00 86.06 97 LYS A O 1
ATOM 759 N N . ASP A 1 98 ? -21.182 0.211 -16.129 1.00 83.56 98 ASP A N 1
ATOM 760 C CA . ASP A 1 98 ? -21.549 -0.773 -17.152 1.00 83.56 98 ASP A CA 1
ATOM 761 C C . ASP A 1 98 ? -22.683 -1.670 -16.621 1.00 83.56 98 ASP A C 1
ATOM 763 O O . ASP A 1 98 ? -22.561 -2.256 -15.539 1.00 83.56 98 ASP A O 1
ATOM 767 N N . LEU A 1 99 ? -23.808 -1.710 -17.339 1.00 84.69 99 LEU A N 1
ATOM 768 C CA . LEU A 1 99 ? -24.980 -2.525 -17.004 1.00 84.69 99 LEU A CA 1
ATOM 769 C C . LEU A 1 99 ? -24.950 -3.891 -17.690 1.00 84.69 99 LEU A C 1
ATOM 771 O O . LEU A 1 99 ? -25.685 -4.791 -17.290 1.00 84.69 99 LEU A O 1
ATOM 775 N N . GLU A 1 100 ? -24.068 -4.065 -18.670 1.00 81.00 100 GLU A N 1
ATOM 776 C CA . GLU A 1 100 ? -23.865 -5.314 -19.394 1.00 81.00 100 GLU A CA 1
ATOM 777 C C . GLU A 1 100 ? -22.390 -5.734 -19.323 1.00 81.00 100 GLU A C 1
ATOM 779 O O . GLU A 1 100 ? -21.765 -5.996 -20.360 1.00 81.00 100 GLU A O 1
ATOM 784 N N . PRO A 1 101 ? -21.795 -5.827 -18.113 1.00 65.75 101 PRO A N 1
ATOM 785 C CA . PRO A 1 101 ? -20.410 -6.236 -18.007 1.00 65.75 101 PRO A CA 1
ATOM 786 C C . PRO A 1 101 ? -20.288 -7.630 -18.620 1.00 65.75 101 PRO A C 1
ATOM 788 O O . PRO A 1 101 ? -20.939 -8.582 -18.177 1.00 65.75 101 PRO A O 1
ATOM 791 N N . LYS A 1 102 ? -19.445 -7.779 -19.654 1.00 56.09 102 LYS A N 1
ATOM 792 C CA . LYS A 1 102 ? -19.062 -9.120 -20.115 1.00 56.09 102 LYS A CA 1
ATOM 793 C C . LYS A 1 102 ? -18.628 -9.914 -18.884 1.00 56.09 102 LYS A C 1
ATOM 795 O O . LYS A 1 102 ? -17.917 -9.372 -18.034 1.00 56.09 102 LYS A O 1
ATOM 800 N N . LYS A 1 103 ? -19.047 -11.190 -18.818 1.00 51.09 103 LYS A N 1
ATOM 801 C CA . LYS A 1 103 ? -18.565 -12.159 -17.819 1.00 51.09 103 LYS A CA 1
ATOM 802 C C . LYS A 1 103 ? -17.071 -11.914 -17.582 1.00 51.09 103 LYS A C 1
ATOM 804 O O . LYS A 1 103 ? -16.383 -11.653 -18.580 1.00 51.09 103 LYS A O 1
ATOM 809 N N . PRO A 1 104 ? -16.606 -11.969 -16.314 1.00 45.47 104 PRO A N 1
ATOM 810 C CA . PRO A 1 104 ? -15.218 -11.689 -15.957 1.00 45.47 104 PRO A CA 1
ATOM 811 C C . PRO A 1 104 ? -14.326 -12.308 -17.013 1.00 45.47 104 PRO A C 1
ATOM 813 O O . PRO A 1 104 ? -14.609 -13.444 -17.410 1.00 45.47 104 PRO A O 1
ATOM 816 N N . ILE A 1 105 ? -13.350 -11.530 -17.510 1.00 38.75 105 ILE A N 1
ATOM 817 C CA . ILE A 1 105 ? -12.350 -11.992 -18.479 1.00 38.75 105 ILE A CA 1
ATOM 818 C C . ILE A 1 105 ? -12.043 -13.424 -18.065 1.00 38.75 105 ILE A C 1
ATOM 820 O O . ILE A 1 105 ? -11.573 -13.620 -16.941 1.00 38.75 105 ILE A O 1
ATOM 824 N N . LYS A 1 106 ? -12.477 -14.406 -18.886 1.00 34.44 106 LYS A N 1
ATOM 825 C CA . LYS A 1 106 ? -12.161 -15.821 -18.653 1.00 34.44 106 LYS A CA 1
ATOM 826 C C . LYS A 1 106 ? -10.704 -15.785 -18.284 1.00 34.44 106 LYS A C 1
ATOM 828 O O . LYS A 1 106 ? -9.981 -15.208 -19.102 1.00 34.44 106 LYS A O 1
ATOM 833 N N . GLU A 1 107 ? -10.374 -16.270 -17.076 1.00 34.09 107 GLU A N 1
ATOM 834 C CA . GLU A 1 107 ? -9.012 -16.280 -16.540 1.00 34.09 107 GLU A CA 1
ATOM 835 C C . GLU A 1 107 ? -8.114 -16.382 -17.746 1.00 34.09 107 GLU A C 1
ATOM 837 O O . GLU A 1 107 ? -8.252 -17.355 -18.508 1.00 34.09 107 GLU A O 1
ATOM 842 N N . ALA A 1 108 ? -7.355 -15.309 -18.034 1.00 33.41 108 ALA A N 1
ATOM 843 C CA . ALA A 1 108 ? -6.320 -15.446 -19.034 1.00 33.41 108 ALA A CA 1
ATOM 844 C C . ALA A 1 108 ? -5.658 -16.742 -18.608 1.00 33.41 108 ALA A C 1
ATOM 846 O O . ALA A 1 108 ? -5.350 -16.894 -17.424 1.00 33.41 108 ALA A O 1
ATOM 847 N N . LYS A 1 109 ? -5.636 -17.738 -19.493 1.00 32.00 109 LYS A N 1
ATOM 848 C CA . LYS A 1 109 ? -4.920 -18.966 -19.215 1.00 32.00 109 LYS A CA 1
ATOM 849 C C . LYS A 1 109 ? -3.448 -18.548 -19.162 1.00 32.00 109 LYS A C 1
ATOM 851 O O . LYS A 1 109 ? -2.694 -18.839 -20.070 1.00 32.00 109 LYS A O 1
ATOM 856 N N . SER A 1 110 ? -3.049 -17.880 -18.084 1.00 36.62 110 SER A N 1
ATOM 857 C CA . SER A 1 110 ? -1.824 -18.092 -17.353 1.00 36.62 110 SER A CA 1
ATOM 858 C C . SER A 1 110 ? -1.963 -19.441 -16.643 1.00 36.62 110 SER A C 1
ATOM 860 O O . SER A 1 110 ? -1.618 -19.625 -15.483 1.00 36.62 110 SER A O 1
ATOM 862 N N . SER A 1 111 ? -2.396 -20.461 -17.391 1.00 31.14 111 SER A N 1
ATOM 863 C CA . SER A 1 111 ? -1.576 -21.647 -17.387 1.00 31.14 111 SER A CA 1
ATOM 864 C C . SER A 1 111 ? -0.155 -21.106 -17.587 1.00 31.14 111 SER A C 1
ATOM 866 O O . SER A 1 111 ? 0.074 -20.451 -18.614 1.00 31.14 111 SER A O 1
ATOM 868 N N . PRO A 1 112 ? 0.785 -21.291 -16.640 1.00 37.41 112 PRO A N 1
ATOM 869 C CA . PRO A 1 112 ? 2.183 -21.307 -17.045 1.00 37.41 112 PRO A CA 1
ATOM 870 C C . PRO A 1 112 ? 2.251 -22.105 -18.356 1.00 37.41 112 PRO A C 1
ATOM 872 O O . PRO A 1 112 ? 1.428 -23.024 -18.516 1.00 37.41 112 PRO A O 1
ATOM 875 N N . PRO A 1 113 ? 3.103 -21.695 -19.321 1.00 35.72 113 PRO A N 1
ATOM 876 C CA . PRO A 1 113 ? 3.205 -22.374 -20.614 1.00 35.72 113 PRO A CA 1
ATOM 877 C C . PRO A 1 113 ? 3.064 -23.872 -20.365 1.00 35.72 113 PRO A C 1
ATOM 879 O O . PRO A 1 113 ? 3.674 -24.323 -19.388 1.00 35.72 113 PRO A O 1
ATOM 882 N N . PRO A 1 114 ? 2.173 -24.581 -21.103 1.00 35.53 114 PRO A N 1
ATOM 883 C CA . PRO A 1 114 ? 1.850 -25.970 -20.806 1.00 35.53 114 PRO A CA 1
ATOM 884 C C . PRO A 1 114 ? 3.153 -26.655 -20.458 1.00 35.53 114 PRO A C 1
ATOM 886 O O . PRO A 1 114 ? 4.117 -26.512 -21.212 1.00 35.53 114 PRO A O 1
ATOM 889 N N . ILE A 1 115 ? 3.199 -27.223 -19.250 1.00 45.72 115 ILE A N 1
ATOM 890 C CA . ILE A 1 115 ? 4.349 -27.952 -18.731 1.00 45.72 115 ILE A CA 1
ATOM 891 C C . ILE A 1 115 ? 4.545 -29.099 -19.723 1.00 45.72 115 ILE A C 1
ATOM 893 O O . ILE A 1 115 ? 3.925 -30.149 -19.586 1.00 45.72 115 ILE A O 1
ATOM 897 N N . ASN A 1 116 ? 5.274 -28.824 -20.797 1.00 41.78 116 ASN A N 1
ATOM 898 C CA . ASN A 1 116 ? 5.445 -29.718 -21.919 1.00 41.78 116 ASN A CA 1
ATOM 899 C C . ASN A 1 116 ? 6.618 -30.612 -21.546 1.00 41.78 116 ASN A C 1
ATOM 901 O O . ASN A 1 116 ? 7.723 -30.117 -21.342 1.00 41.78 116 ASN A O 1
ATOM 905 N N . ASP A 1 117 ? 6.287 -31.893 -21.425 1.00 51.03 117 ASP A N 1
ATOM 906 C CA . ASP A 1 117 ? 7.124 -33.066 -21.205 1.00 51.03 117 ASP A CA 1
ATOM 907 C C . ASP A 1 117 ? 8.001 -33.033 -19.943 1.00 51.03 117 ASP A C 1
ATOM 909 O O . ASP A 1 117 ? 8.995 -32.325 -19.807 1.00 51.03 117 ASP A O 1
ATOM 913 N N . SER A 1 118 ? 7.574 -33.825 -18.958 1.00 60.78 118 SER A N 1
ATOM 914 C CA . SER A 1 118 ? 8.235 -33.991 -17.670 1.00 60.78 118 SER A CA 1
ATOM 915 C C . SER A 1 118 ? 9.651 -34.527 -17.849 1.00 60.78 118 SER A C 1
ATOM 917 O O . SER A 1 118 ? 9.817 -35.724 -18.065 1.00 60.78 118 SER A O 1
ATOM 919 N N . ILE A 1 119 ? 10.651 -33.666 -17.664 1.00 74.81 119 ILE A N 1
ATOM 920 C CA . ILE A 1 119 ? 12.031 -34.117 -17.511 1.00 74.81 119 ILE A CA 1
ATOM 921 C C . ILE A 1 119 ? 12.095 -35.038 -16.286 1.00 74.81 119 ILE A C 1
ATOM 923 O O . ILE A 1 119 ? 11.791 -34.643 -15.150 1.00 74.81 119 ILE A O 1
ATOM 927 N N . SER A 1 120 ? 12.411 -36.295 -16.554 1.00 84.19 120 SER A N 1
ATOM 928 C CA . SER A 1 120 ? 12.532 -37.373 -15.581 1.00 84.19 120 SER A CA 1
ATOM 929 C C . SER A 1 120 ? 13.895 -37.324 -14.882 1.00 84.19 120 SER A C 1
ATOM 931 O O . SER A 1 120 ? 14.826 -36.653 -15.336 1.00 84.19 120 SER A O 1
ATOM 933 N N . PHE A 1 121 ? 14.025 -38.004 -13.740 1.00 87.69 121 PHE A N 1
ATOM 934 C CA . PHE A 1 121 ? 15.328 -38.078 -13.070 1.00 87.69 121 PHE A CA 1
ATOM 935 C C . PHE A 1 121 ? 16.323 -38.861 -13.934 1.00 87.69 121 PHE A C 1
ATOM 937 O O . PHE A 1 121 ? 17.488 -38.491 -14.029 1.00 87.69 121 PHE A O 1
ATOM 944 N N . GLU A 1 122 ? 15.828 -39.875 -14.633 1.00 88.44 122 GLU A N 1
ATOM 945 C CA . GLU A 1 122 ? 16.556 -40.758 -15.533 1.00 88.44 122 GLU A CA 1
ATOM 946 C C . GLU A 1 122 ? 17.187 -39.993 -16.709 1.00 88.44 122 GLU A C 1
ATOM 948 O O . GLU A 1 122 ? 18.297 -40.307 -17.130 1.00 88.44 122 GLU A O 1
ATOM 953 N N . GLU A 1 123 ? 16.531 -38.940 -17.207 1.00 88.06 123 GLU A N 1
ATOM 954 C CA . GLU A 1 123 ? 17.067 -38.085 -18.276 1.00 88.06 123 GLU A CA 1
ATOM 955 C C . GLU A 1 123 ? 18.152 -37.111 -17.799 1.00 88.06 123 GLU A C 1
ATOM 957 O O . GLU A 1 123 ? 19.014 -36.709 -18.583 1.00 88.06 123 GLU A O 1
ATOM 962 N N . VAL A 1 124 ? 18.114 -36.703 -16.528 1.00 91.06 124 VAL A N 1
ATOM 963 C CA . VAL A 1 124 ? 19.012 -35.675 -15.971 1.00 91.06 124 VAL A CA 1
ATOM 964 C C . VAL A 1 124 ? 20.174 -36.279 -15.201 1.00 91.06 124 VAL A C 1
ATOM 966 O O . VAL A 1 124 ? 21.245 -35.678 -15.155 1.00 91.06 124 VAL A O 1
ATOM 969 N N . GLN A 1 125 ? 20.021 -37.481 -14.653 1.00 92.12 125 GLN A N 1
ATOM 970 C CA . GLN A 1 125 ? 21.071 -38.178 -13.920 1.00 92.12 125 GLN A CA 1
ATOM 971 C C . GLN A 1 125 ? 22.390 -38.287 -14.713 1.00 92.12 125 GLN A C 1
ATOM 973 O O . GLN A 1 125 ? 23.427 -37.970 -14.126 1.00 92.12 125 GLN A O 1
ATOM 978 N N . PRO A 1 126 ? 22.410 -38.621 -16.022 1.00 93.44 126 PRO A N 1
ATOM 979 C CA . PRO A 1 126 ? 23.656 -38.639 -16.794 1.00 93.44 126 PRO A CA 1
ATOM 980 C C . PRO A 1 126 ? 24.309 -37.254 -16.899 1.00 93.44 126 PRO A C 1
ATOM 982 O O . PRO A 1 126 ? 25.531 -37.132 -16.848 1.00 93.44 126 PRO A O 1
ATOM 985 N N . LEU A 1 127 ? 23.500 -36.193 -16.989 1.00 92.81 127 LEU A N 1
ATOM 986 C CA . LEU A 1 127 ? 23.989 -34.814 -17.023 1.00 92.81 127 LEU A CA 1
ATOM 987 C C . LEU A 1 127 ? 24.575 -34.404 -15.665 1.00 92.81 127 LEU A C 1
ATOM 989 O O . LEU A 1 127 ? 25.642 -33.799 -15.617 1.00 92.81 127 LEU A O 1
ATOM 993 N N . LEU A 1 128 ? 23.934 -34.779 -14.554 1.00 91.44 128 LEU A N 1
ATOM 994 C CA . LEU A 1 128 ? 24.470 -34.531 -13.211 1.00 91.44 128 LEU A CA 1
ATOM 995 C C . LEU A 1 128 ? 25.768 -35.309 -12.964 1.00 91.44 128 LEU A C 1
ATOM 997 O O . LEU A 1 128 ? 26.700 -34.767 -12.370 1.00 91.44 128 LEU A O 1
ATOM 1001 N N . GLN A 1 129 ? 25.858 -36.551 -13.448 1.00 90.62 129 GLN A N 1
ATOM 1002 C CA . GLN A 1 129 ? 27.084 -37.350 -13.389 1.00 90.62 129 GLN A CA 1
ATOM 1003 C C . GLN A 1 129 ? 28.235 -36.673 -14.121 1.00 90.62 129 GLN A C 1
ATOM 1005 O O . GLN A 1 129 ? 29.338 -36.600 -13.583 1.00 90.62 129 GLN A O 1
ATOM 1010 N N . LYS A 1 130 ? 27.953 -36.159 -15.317 1.00 91.19 130 LYS A N 1
ATOM 1011 C CA . LYS A 1 130 ? 28.941 -35.527 -16.181 1.00 91.19 130 LYS A CA 1
ATOM 1012 C C . LYS A 1 130 ? 29.406 -34.167 -15.660 1.00 91.19 130 LYS A C 1
ATOM 1014 O O . LYS A 1 130 ? 30.596 -33.889 -15.669 1.00 91.19 130 LYS A O 1
ATOM 1019 N N . TYR A 1 131 ? 28.475 -33.334 -15.198 1.00 91.44 131 TYR A N 1
ATOM 1020 C CA . TYR A 1 131 ? 28.743 -31.916 -14.938 1.00 91.44 131 TYR A CA 1
ATOM 1021 C C . TYR A 1 131 ? 28.797 -31.536 -13.454 1.00 91.44 131 TYR A C 1
ATOM 1023 O O . TYR A 1 131 ? 29.348 -30.493 -13.115 1.00 91.44 131 TYR A O 1
ATOM 1031 N N . CYS A 1 132 ? 28.213 -32.334 -12.553 1.00 89.19 132 CYS A N 1
ATOM 1032 C CA . CYS A 1 132 ? 28.006 -31.924 -11.158 1.00 89.19 132 CYS A CA 1
ATOM 1033 C C . CYS A 1 132 ? 28.696 -32.841 -10.139 1.00 89.19 132 CYS A C 1
ATOM 1035 O O . CYS A 1 132 ? 29.159 -32.371 -9.100 1.00 89.19 132 CYS A O 1
ATOM 1037 N N . TYR A 1 133 ? 28.768 -34.149 -10.395 1.00 89.38 133 TYR A N 1
ATOM 1038 C CA . TYR A 1 133 ? 29.213 -35.132 -9.397 1.00 89.38 133 TYR A CA 1
ATOM 1039 C C . TYR A 1 133 ? 30.708 -35.091 -9.079 1.00 89.38 133 TYR A C 1
ATOM 1041 O O . TYR A 1 133 ? 31.102 -35.616 -8.037 1.00 89.38 133 TYR A O 1
ATOM 1049 N N . GLU A 1 134 ? 31.530 -34.482 -9.932 1.00 84.31 134 GLU A N 1
ATOM 1050 C CA . GLU A 1 134 ? 32.949 -34.262 -9.636 1.00 84.31 134 GLU A CA 1
ATOM 1051 C C . GLU A 1 134 ? 33.120 -33.369 -8.394 1.00 84.31 134 GLU A C 1
ATOM 1053 O O . GLU A 1 134 ? 33.870 -33.712 -7.483 1.00 84.31 134 GLU A O 1
ATOM 1058 N N . CYS A 1 135 ? 32.349 -32.278 -8.300 1.00 84.31 135 CYS A N 1
ATOM 1059 C CA . CYS A 1 135 ? 32.402 -31.342 -7.170 1.00 84.31 135 CYS A CA 1
ATOM 1060 C C . CYS A 1 135 ? 31.396 -31.676 -6.050 1.00 84.31 135 CYS A C 1
ATOM 1062 O O . CYS A 1 135 ? 31.653 -31.390 -4.879 1.00 84.31 135 CYS A O 1
ATOM 1064 N N . HIS A 1 136 ? 30.262 -32.299 -6.396 1.00 85.44 136 HIS A N 1
ATOM 1065 C CA . HIS A 1 136 ? 29.122 -32.535 -5.498 1.00 85.44 136 HIS A CA 1
ATOM 1066 C C . HIS A 1 136 ? 28.780 -34.022 -5.285 1.00 85.44 136 HIS A C 1
ATOM 1068 O O . HIS A 1 136 ? 27.625 -34.347 -5.026 1.00 85.44 136 HIS A O 1
ATOM 1074 N N . GLY A 1 137 ? 29.727 -34.953 -5.446 1.00 68.88 137 GLY A N 1
ATOM 1075 C CA . GLY A 1 137 ? 29.436 -36.394 -5.388 1.00 68.88 137 GLY A CA 1
ATOM 1076 C C . GLY A 1 137 ? 30.300 -37.219 -4.437 1.00 68.88 137 GLY A C 1
ATOM 1077 O O . GLY A 1 137 ? 29.759 -37.976 -3.637 1.00 68.88 137 GLY A O 1
ATOM 1078 N N . ALA A 1 138 ? 31.631 -37.129 -4.530 1.00 62.12 138 ALA A N 1
ATOM 1079 C CA . ALA A 1 138 ? 32.555 -37.724 -3.556 1.00 62.12 138 ALA A CA 1
ATOM 1080 C C . ALA A 1 138 ? 33.991 -37.216 -3.776 1.00 62.12 138 ALA A C 1
ATOM 1082 O O . ALA A 1 138 ? 34.553 -37.386 -4.854 1.00 62.12 138 ALA A O 1
ATOM 1083 N N . GLY A 1 139 ? 34.597 -36.654 -2.730 1.00 57.09 139 GLY A N 1
ATOM 1084 C CA . GLY A 1 139 ? 35.984 -36.188 -2.690 1.00 57.09 139 GLY A CA 1
ATOM 1085 C C . GLY A 1 139 ? 36.328 -35.661 -1.291 1.00 57.09 139 GLY A C 1
ATOM 1086 O O . GLY A 1 139 ? 35.433 -35.464 -0.473 1.00 57.09 139 GLY A O 1
ATOM 1087 N N . LYS A 1 140 ? 37.615 -35.417 -0.985 1.00 53.09 140 LYS A N 1
ATOM 1088 C CA . LYS A 1 140 ? 38.070 -34.925 0.343 1.00 53.09 140 LYS A CA 1
ATOM 1089 C C . LYS A 1 140 ? 37.415 -33.593 0.776 1.00 53.09 140 LYS A C 1
ATOM 1091 O O . LYS A 1 140 ? 37.476 -33.252 1.955 1.00 53.09 140 LYS A O 1
ATOM 1096 N N . LYS A 1 141 ? 36.791 -32.860 -0.154 1.00 58.16 141 LYS A N 1
ATOM 1097 C CA . LYS A 1 141 ? 35.903 -31.715 0.085 1.00 58.16 141 LYS A CA 1
ATOM 1098 C C . LYS A 1 141 ? 34.690 -31.817 -0.842 1.00 58.16 141 LYS A C 1
ATOM 1100 O O . LYS A 1 141 ? 34.860 -31.915 -2.050 1.00 58.16 141 LYS A O 1
ATOM 1105 N N . VAL A 1 142 ? 33.492 -31.785 -0.264 1.00 70.69 142 VAL A N 1
ATOM 1106 C CA . VAL A 1 142 ? 32.235 -31.584 -0.996 1.00 70.69 142 VAL A CA 1
ATOM 1107 C C . VAL A 1 142 ? 31.985 -30.083 -1.045 1.00 70.69 142 VAL A C 1
ATOM 1109 O O . VAL A 1 142 ? 31.778 -29.459 0.003 1.00 70.69 142 VAL A O 1
ATOM 1112 N N . GLU A 1 143 ? 32.036 -29.497 -2.238 1.00 67.31 143 GLU A N 1
ATOM 1113 C CA . GLU A 1 143 ? 31.852 -28.055 -2.394 1.00 67.31 143 GLU A CA 1
ATOM 1114 C C . GLU A 1 143 ? 30.426 -27.650 -1.992 1.00 67.31 143 GLU A C 1
ATOM 1116 O O . GLU A 1 143 ? 29.442 -28.342 -2.268 1.00 67.31 143 GLU A O 1
ATOM 1121 N N . GLY A 1 144 ? 30.311 -26.558 -1.232 1.00 64.62 144 GLY A N 1
ATOM 1122 C CA . GLY A 1 144 ? 29.026 -26.062 -0.723 1.00 64.62 144 GLY A CA 1
ATOM 1123 C C . GLY A 1 144 ? 28.292 -26.981 0.268 1.00 64.62 144 GLY A C 1
ATOM 1124 O O . GLY A 1 144 ? 27.160 -26.673 0.626 1.00 64.62 144 GLY A O 1
ATOM 1125 N N . LYS A 1 145 ? 28.905 -28.086 0.737 1.00 76.81 145 LYS A N 1
ATOM 1126 C CA . LYS A 1 145 ? 28.262 -29.114 1.591 1.00 76.81 145 LYS A CA 1
ATOM 1127 C C . LYS A 1 145 ? 27.005 -29.750 0.968 1.00 76.81 145 LYS A C 1
ATOM 1129 O O . LYS A 1 145 ? 26.154 -30.257 1.695 1.00 76.81 145 LYS A O 1
ATOM 1134 N N . VAL A 1 146 ? 26.889 -29.738 -0.361 1.00 82.44 146 VAL A N 1
ATOM 1135 C CA . VAL A 1 146 ? 25.778 -30.362 -1.096 1.00 82.44 146 VAL A CA 1
ATOM 1136 C C . VAL A 1 146 ? 26.279 -31.629 -1.780 1.00 82.44 146 VAL A C 1
ATOM 1138 O O . VAL A 1 146 ? 27.128 -31.548 -2.667 1.00 82.44 146 VAL A O 1
ATOM 1141 N N . ASN A 1 147 ? 25.745 -32.788 -1.382 1.00 85.88 147 ASN A N 1
ATOM 1142 C CA . ASN A 1 147 ? 26.045 -34.075 -2.007 1.00 85.88 147 ASN A CA 1
ATOM 1143 C C . ASN A 1 147 ? 24.873 -34.535 -2.888 1.00 85.88 147 ASN A C 1
ATOM 1145 O O . ASN A 1 147 ? 23.876 -35.067 -2.405 1.00 85.88 147 ASN A O 1
ATOM 1149 N N . LEU A 1 148 ? 25.002 -34.334 -4.197 1.00 86.44 148 LEU A N 1
ATOM 1150 C CA . LEU A 1 148 ? 24.005 -34.720 -5.194 1.00 86.44 148 LEU A CA 1
ATOM 1151 C C . LEU A 1 148 ? 23.995 -36.229 -5.471 1.00 86.44 148 LEU A C 1
ATOM 1153 O O . LEU A 1 148 ? 23.010 -36.725 -6.012 1.00 86.44 148 LEU A O 1
ATOM 1157 N N . ARG A 1 149 ? 25.053 -36.974 -5.109 1.00 84.62 149 ARG A N 1
ATOM 1158 C CA . ARG A 1 149 ? 25.059 -38.442 -5.254 1.00 84.62 149 ARG A CA 1
ATOM 1159 C C . ARG A 1 149 ? 24.159 -39.134 -4.238 1.00 84.62 149 ARG A C 1
ATOM 1161 O O . ARG A 1 149 ? 23.571 -40.152 -4.569 1.00 84.62 149 ARG A O 1
ATOM 1168 N N . GLU A 1 150 ? 23.996 -38.565 -3.045 1.00 84.50 150 GLU A N 1
ATOM 1169 C CA . GLU A 1 150 ? 23.054 -39.071 -2.030 1.00 84.50 150 GLU A CA 1
ATOM 1170 C C . GLU A 1 150 ? 21.579 -38.846 -2.423 1.00 84.50 150 GLU A C 1
ATOM 1172 O O . GLU A 1 150 ? 20.659 -39.385 -1.801 1.00 84.50 150 GLU A O 1
ATOM 1177 N N . MET A 1 151 ? 21.329 -38.050 -3.468 1.00 86.25 151 MET A N 1
ATOM 1178 C CA . MET A 1 151 ? 19.999 -37.759 -3.994 1.00 86.25 151 MET A CA 1
ATOM 1179 C C . MET A 1 151 ? 19.646 -38.717 -5.140 1.00 86.25 151 MET A C 1
ATOM 1181 O O . MET A 1 151 ? 19.456 -38.320 -6.283 1.00 86.25 151 MET A O 1
ATOM 1185 N N . GLU A 1 152 ? 19.524 -40.003 -4.829 1.00 85.81 152 GLU A N 1
ATOM 1186 C CA . GLU A 1 152 ? 19.323 -41.078 -5.820 1.00 85.81 152 GLU A CA 1
ATOM 1187 C C . GLU A 1 152 ? 17.926 -41.104 -6.467 1.00 85.81 152 GLU A C 1
ATOM 1189 O O . GLU A 1 152 ? 17.606 -41.987 -7.256 1.00 85.81 152 GLU A O 1
ATOM 1194 N N . SER A 1 153 ? 17.047 -40.168 -6.109 1.00 87.25 153 SER A N 1
ATOM 1195 C CA . SER A 1 153 ? 15.705 -40.081 -6.677 1.00 87.25 153 SER A CA 1
ATOM 1196 C C . SER A 1 153 ? 15.143 -38.673 -6.569 1.00 87.25 153 SER A C 1
ATOM 1198 O O . SER A 1 153 ? 15.482 -37.908 -5.660 1.00 87.25 153 SER A O 1
ATOM 1200 N N . ARG A 1 154 ? 14.166 -38.369 -7.426 1.00 84.56 154 ARG A N 1
ATOM 1201 C CA . ARG A 1 154 ? 13.380 -37.128 -7.367 1.00 84.56 154 ARG A CA 1
ATOM 1202 C C . ARG A 1 154 ? 12.820 -36.840 -5.966 1.00 84.56 154 ARG A C 1
ATOM 1204 O O . ARG A 1 154 ? 12.824 -35.695 -5.527 1.00 84.56 154 ARG A O 1
ATOM 1211 N N . ALA A 1 155 ? 12.387 -37.870 -5.234 1.00 84.62 155 ALA A N 1
ATOM 1212 C CA . ALA A 1 155 ? 11.864 -37.719 -3.876 1.00 84.62 155 ALA A CA 1
ATOM 1213 C C . ALA A 1 155 ? 12.922 -37.209 -2.880 1.00 84.62 155 ALA A C 1
ATOM 1215 O O . ALA A 1 155 ? 12.599 -36.406 -2.003 1.00 84.62 155 ALA A O 1
ATOM 1216 N N . LYS A 1 156 ? 14.187 -37.629 -3.020 1.00 86.50 156 LYS A N 1
ATOM 1217 C CA . LYS A 1 156 ? 15.298 -37.146 -2.182 1.00 86.50 156 LYS A CA 1
ATOM 1218 C C . LYS A 1 156 ? 15.639 -35.687 -2.465 1.00 86.50 156 LYS A C 1
ATOM 1220 O O . LYS A 1 156 ? 15.813 -34.920 -1.522 1.00 86.50 156 LYS A O 1
ATOM 1225 N N . PHE A 1 157 ? 15.631 -35.281 -3.732 1.00 86.19 157 PHE A N 1
ATOM 1226 C CA . PHE A 1 157 ? 15.757 -33.869 -4.100 1.00 86.19 157 PHE A CA 1
ATOM 1227 C C . PHE A 1 157 ? 14.620 -33.017 -3.510 1.00 86.19 157 PHE A C 1
ATOM 1229 O O . PHE A 1 157 ? 14.879 -31.938 -2.985 1.00 86.19 157 PHE A O 1
ATOM 1236 N N . SER A 1 158 ? 13.372 -33.510 -3.496 1.00 84.00 158 SER A N 1
ATOM 1237 C CA . SER A 1 158 ? 12.264 -32.818 -2.816 1.00 84.00 158 SER A CA 1
ATOM 1238 C C . SER A 1 158 ? 12.456 -32.713 -1.296 1.00 84.00 158 SER A C 1
ATOM 1240 O O . SER A 1 158 ? 12.045 -31.719 -0.707 1.00 84.00 158 SER A O 1
ATOM 1242 N N . GLN A 1 159 ? 13.075 -33.704 -0.643 1.00 83.94 159 GLN A N 1
ATOM 1243 C CA . GLN A 1 159 ? 13.417 -33.621 0.788 1.00 83.94 159 GLN A CA 1
ATOM 1244 C C . GLN A 1 159 ? 14.500 -32.566 1.059 1.00 83.94 159 GLN A C 1
ATOM 1246 O O . GLN A 1 159 ? 14.491 -31.936 2.114 1.00 83.94 159 GLN A O 1
ATOM 1251 N N . GLN A 1 160 ? 15.400 -32.342 0.098 1.00 85.19 160 GLN A N 1
ATOM 1252 C CA . GLN A 1 160 ? 16.442 -31.315 0.137 1.00 85.19 160 GLN A CA 1
ATOM 1253 C C . GLN A 1 160 ? 16.123 -30.160 -0.826 1.00 85.19 160 GLN A C 1
ATOM 1255 O O . GLN A 1 160 ? 16.943 -29.768 -1.660 1.00 85.19 160 GLN A O 1
ATOM 1260 N N . VAL A 1 161 ? 14.909 -29.607 -0.723 1.00 84.62 161 VAL A N 1
ATOM 1261 C CA . VAL A 1 161 ? 14.419 -28.584 -1.663 1.00 84.62 161 VAL A CA 1
ATOM 1262 C C . VAL A 1 161 ? 15.325 -27.349 -1.746 1.00 84.62 161 VAL A C 1
ATOM 1264 O O . VAL A 1 161 ? 15.489 -26.808 -2.832 1.00 84.62 161 VAL A O 1
ATOM 1267 N N . GLU A 1 162 ? 15.971 -26.931 -0.651 1.00 82.69 162 GLU A N 1
ATOM 1268 C CA . GLU A 1 162 ? 16.887 -25.777 -0.676 1.00 82.6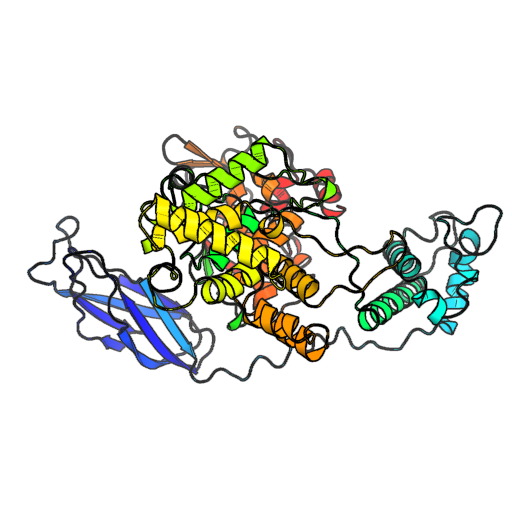9 162 GLU A CA 1
ATOM 1269 C C . GLU A 1 162 ? 18.111 -26.023 -1.558 1.00 82.69 162 GLU A C 1
ATOM 1271 O O . GLU A 1 162 ? 18.498 -25.149 -2.329 1.00 82.69 162 GLU A O 1
ATOM 1276 N N . ALA A 1 163 ? 18.686 -27.229 -1.512 1.00 85.69 163 ALA A N 1
ATOM 1277 C CA . ALA A 1 163 ? 19.774 -27.601 -2.411 1.00 85.69 163 ALA A CA 1
ATOM 1278 C C . ALA A 1 163 ? 19.297 -27.617 -3.872 1.00 85.69 163 ALA A C 1
ATOM 1280 O O . ALA A 1 163 ? 20.017 -27.171 -4.761 1.00 85.69 163 ALA A O 1
ATOM 1281 N N . SER A 1 164 ? 18.058 -28.062 -4.109 1.00 87.56 164 SER A N 1
ATOM 1282 C CA . SER A 1 164 ? 17.442 -28.025 -5.440 1.00 87.56 164 SER A CA 1
ATOM 1283 C C . SER A 1 164 ? 17.220 -26.590 -5.935 1.00 87.56 164 SER A C 1
ATOM 1285 O O . SER A 1 164 ? 17.510 -26.298 -7.090 1.00 87.56 164 SER A O 1
ATOM 1287 N N . ARG A 1 165 ? 16.767 -25.674 -5.067 1.00 85.31 165 ARG A N 1
ATOM 1288 C CA . ARG A 1 165 ? 16.581 -24.249 -5.386 1.00 85.31 165 ARG A CA 1
ATOM 1289 C C . ARG A 1 165 ? 17.905 -23.574 -5.737 1.00 85.31 165 ARG A C 1
ATOM 1291 O O . ARG A 1 165 ? 18.001 -22.935 -6.779 1.00 85.31 165 ARG A O 1
ATOM 1298 N N . LEU A 1 166 ? 18.931 -23.763 -4.907 1.00 85.19 166 LEU A N 1
ATOM 1299 C CA . LEU A 1 166 ? 20.271 -23.230 -5.165 1.00 85.19 166 LEU A CA 1
ATOM 1300 C C . LEU A 1 166 ? 20.878 -23.817 -6.448 1.00 85.19 166 LEU A C 1
ATOM 1302 O O . LEU A 1 166 ? 21.480 -23.087 -7.230 1.00 85.19 166 LEU A O 1
ATOM 1306 N N . GLY A 1 167 ? 20.677 -25.115 -6.698 1.00 86.69 167 GLY A N 1
ATOM 1307 C CA . GLY A 1 167 ? 21.093 -25.768 -7.939 1.00 86.69 167 GLY A CA 1
ATOM 1308 C C . GLY A 1 167 ? 20.407 -25.180 -9.175 1.00 86.69 167 GLY A C 1
ATOM 1309 O O . GLY A 1 167 ? 21.077 -24.903 -10.170 1.00 86.69 167 GLY A O 1
ATOM 1310 N N . ALA A 1 168 ? 19.094 -24.924 -9.104 1.00 84.44 168 ALA A N 1
ATOM 1311 C CA . ALA A 1 168 ? 18.356 -24.259 -10.178 1.00 84.44 168 ALA A CA 1
ATOM 1312 C C . ALA A 1 168 ? 18.940 -22.878 -10.491 1.00 84.44 168 ALA A C 1
ATOM 1314 O O . ALA A 1 168 ? 19.175 -22.567 -11.659 1.00 84.44 168 ALA A O 1
ATOM 1315 N N . GLU A 1 169 ? 19.189 -22.064 -9.463 1.00 81.62 169 GLU A N 1
ATOM 1316 C CA . GLU A 1 169 ? 19.749 -20.717 -9.595 1.00 81.62 169 GLU A CA 1
ATOM 1317 C C . GLU A 1 169 ? 21.148 -20.765 -10.217 1.00 81.62 169 GLU A C 1
ATOM 1319 O O . GLU A 1 169 ? 21.351 -20.207 -11.296 1.00 81.62 169 GLU A O 1
ATOM 1324 N N . ALA A 1 170 ? 22.079 -21.510 -9.617 1.00 85.94 170 ALA A N 1
ATOM 1325 C CA . ALA A 1 170 ? 23.470 -21.570 -10.063 1.00 85.94 170 ALA A CA 1
ATOM 1326 C C . ALA A 1 170 ? 23.614 -22.068 -11.514 1.00 85.94 170 ALA A C 1
ATOM 1328 O O . ALA A 1 170 ? 24.395 -21.519 -12.294 1.00 85.94 170 ALA A O 1
ATOM 1329 N N . VAL A 1 171 ? 22.827 -23.075 -11.916 1.00 88.38 171 VAL A N 1
ATOM 1330 C CA . VAL A 1 171 ? 22.828 -23.590 -13.298 1.00 88.38 171 VAL A CA 1
ATOM 1331 C C . VAL A 1 171 ? 22.180 -22.593 -14.261 1.00 88.38 171 VAL A C 1
ATOM 1333 O O . VAL A 1 171 ? 22.676 -22.398 -15.372 1.00 88.38 171 VAL A O 1
ATOM 1336 N N . SER A 1 172 ? 21.092 -21.931 -13.854 1.00 80.50 172 SER A N 1
ATOM 1337 C CA . SER A 1 172 ? 20.396 -20.945 -14.697 1.00 80.50 172 SER A CA 1
ATOM 1338 C C . SER A 1 172 ? 21.239 -19.696 -14.939 1.00 80.50 172 SER A C 1
ATOM 1340 O O . SER A 1 172 ? 21.265 -19.187 -16.060 1.00 80.50 172 SER A O 1
ATOM 1342 N N . PHE A 1 173 ? 21.960 -19.230 -13.916 1.00 81.38 173 PHE A N 1
ATOM 1343 C CA . PHE A 1 173 ? 22.893 -18.107 -14.016 1.00 81.38 173 PHE A CA 1
ATOM 1344 C C . PHE A 1 173 ? 24.221 -18.488 -14.682 1.00 81.38 173 PHE A C 1
ATOM 1346 O O . PHE A 1 173 ? 24.987 -17.607 -15.066 1.00 81.38 173 PHE A O 1
ATOM 1353 N N . GLY A 1 174 ? 24.473 -19.784 -14.897 1.00 84.56 174 GLY A N 1
ATOM 1354 C CA . GLY A 1 174 ? 25.700 -20.272 -15.520 1.00 84.56 174 GLY A CA 1
ATOM 1355 C C . GLY A 1 174 ? 26.927 -20.185 -14.616 1.00 84.56 174 GLY A C 1
ATOM 1356 O O . GLY A 1 174 ? 28.040 -20.197 -15.129 1.00 84.56 174 GLY A O 1
ATOM 1357 N N . GLU A 1 175 ? 26.724 -20.091 -13.303 1.00 85.62 175 GLU A N 1
ATOM 1358 C CA . GLU A 1 175 ? 27.783 -20.116 -12.288 1.00 85.62 175 GLU A CA 1
ATOM 1359 C C . GLU A 1 175 ? 28.327 -21.532 -12.076 1.00 85.62 175 GLU A C 1
ATOM 1361 O O . GLU A 1 175 ? 29.487 -21.712 -11.708 1.00 85.62 175 GLU A O 1
ATOM 1366 N N . MET A 1 176 ? 27.474 -22.536 -12.308 1.00 87.56 176 MET A N 1
ATOM 1367 C CA . MET A 1 176 ? 27.812 -23.948 -12.202 1.00 87.56 176 MET A CA 1
ATOM 1368 C C . MET A 1 176 ? 27.529 -24.679 -13.522 1.00 87.56 176 MET A C 1
ATOM 1370 O O . MET A 1 176 ? 26.447 -24.503 -14.097 1.00 87.56 176 MET A O 1
ATOM 1374 N N . PRO A 1 177 ? 28.448 -25.545 -13.989 1.00 89.25 177 PRO A N 1
ATOM 1375 C CA . PRO A 1 177 ? 29.749 -25.880 -13.385 1.00 89.25 177 PRO A CA 1
ATOM 1376 C C . PRO A 1 177 ? 30.761 -24.715 -13.424 1.00 89.25 177 PRO A C 1
ATOM 1378 O O . PRO A 1 177 ? 30.582 -23.805 -14.235 1.00 89.25 177 PRO A O 1
ATOM 1381 N N . PRO A 1 178 ? 31.826 -24.724 -12.597 1.00 86.88 178 PRO A N 1
ATOM 1382 C CA . PRO A 1 178 ? 32.861 -23.687 -12.615 1.00 86.88 178 PRO A CA 1
ATOM 1383 C C . PRO A 1 178 ? 33.492 -23.514 -14.003 1.00 86.88 178 PRO A C 1
ATOM 1385 O O . PRO A 1 178 ? 33.603 -24.481 -14.753 1.00 86.88 178 PRO A O 1
ATOM 1388 N N . GLU A 1 179 ? 33.995 -22.317 -14.325 1.00 85.50 179 GLU A N 1
ATOM 1389 C CA . GLU A 1 179 ? 34.559 -22.001 -15.657 1.00 85.50 179 GLU A CA 1
ATOM 1390 C C . GLU A 1 179 ? 35.646 -22.979 -16.138 1.00 85.50 179 GLU A C 1
ATOM 1392 O O . GLU A 1 179 ? 35.830 -23.161 -17.338 1.00 85.50 179 GLU A O 1
ATOM 1397 N N . LYS A 1 180 ? 36.374 -23.608 -15.206 1.00 83.81 180 LYS A N 1
ATOM 1398 C CA . LYS A 1 180 ? 37.455 -24.564 -15.496 1.00 83.81 180 LYS A CA 1
ATOM 1399 C C . LYS A 1 180 ? 36.979 -26.006 -15.720 1.00 83.81 180 LYS A C 1
ATOM 1401 O O . LYS A 1 180 ? 37.793 -26.843 -16.098 1.00 83.81 180 LYS A O 1
ATOM 1406 N N . SER A 1 181 ? 35.709 -26.298 -15.461 1.00 86.06 181 SER A N 1
ATOM 1407 C CA . SER A 1 181 ? 35.100 -27.621 -15.615 1.00 86.06 181 SER A CA 1
ATOM 1408 C C . SER A 1 181 ? 34.379 -27.742 -16.957 1.00 86.06 181 SER A C 1
ATOM 1410 O O . SER A 1 181 ? 34.099 -26.741 -17.621 1.00 86.06 181 SER A O 1
ATOM 1412 N N . GLU A 1 182 ? 34.055 -28.973 -17.362 1.00 88.75 182 GLU A N 1
ATOM 1413 C CA . GLU A 1 182 ? 33.278 -29.206 -18.580 1.00 88.75 182 GLU A CA 1
ATOM 1414 C C . GLU A 1 182 ? 31.916 -28.498 -18.489 1.00 88.75 182 GLU A C 1
ATOM 1416 O O . GLU A 1 182 ? 31.204 -28.614 -17.491 1.00 88.75 182 GLU A O 1
ATOM 1421 N N . GLN A 1 183 ? 31.557 -27.742 -19.529 1.00 91.25 183 GLN A N 1
ATOM 1422 C CA . GLN A 1 183 ? 30.338 -26.936 -19.545 1.00 91.25 183 GLN A CA 1
ATOM 1423 C C . GLN A 1 183 ? 29.208 -27.646 -20.304 1.00 91.25 183 GLN A C 1
ATOM 1425 O O . GLN A 1 183 ? 29.443 -28.176 -21.393 1.00 91.25 183 GLN A O 1
ATOM 1430 N N . PRO A 1 184 ? 27.966 -27.622 -19.789 1.00 91.75 184 PRO A N 1
ATOM 1431 C CA . PRO A 1 184 ? 26.811 -28.110 -20.529 1.00 91.75 184 PRO A CA 1
ATOM 1432 C C . PRO A 1 184 ? 26.483 -27.179 -21.702 1.00 91.75 184 PRO A C 1
ATOM 1434 O O . PRO A 1 184 ? 26.624 -25.955 -21.606 1.00 91.75 184 PRO A O 1
ATOM 1437 N N . SER A 1 185 ? 25.964 -27.744 -22.792 1.00 92.56 185 SER A N 1
ATOM 1438 C CA . SER A 1 185 ? 25.358 -26.956 -23.869 1.00 92.56 185 SER A CA 1
ATOM 1439 C C . SER A 1 185 ? 24.138 -26.171 -23.366 1.00 92.56 185 SER A C 1
ATOM 1441 O O . SER A 1 185 ? 23.549 -26.489 -22.331 1.00 92.56 185 SER A O 1
ATOM 1443 N N . ALA A 1 186 ? 23.690 -25.162 -24.123 1.00 85.06 186 ALA A N 1
ATOM 1444 C CA . ALA A 1 186 ? 22.505 -24.379 -23.757 1.00 85.06 186 ALA A CA 1
ATOM 1445 C C . ALA A 1 186 ? 21.246 -25.252 -23.555 1.00 85.06 186 ALA A C 1
ATOM 1447 O O . ALA A 1 186 ? 20.438 -24.976 -22.668 1.00 85.06 186 ALA A O 1
ATOM 1448 N N . GLY A 1 187 ? 21.095 -26.323 -24.344 1.00 86.38 187 GLY A N 1
ATOM 1449 C CA . GLY A 1 187 ? 19.991 -27.277 -24.214 1.00 86.38 187 GLY A CA 1
ATOM 1450 C C . GLY A 1 187 ? 20.100 -28.153 -22.964 1.00 86.38 187 GLY A C 1
ATOM 1451 O O . GLY A 1 187 ? 19.116 -28.320 -22.249 1.00 86.38 187 GLY A O 1
ATOM 1452 N N . GLU A 1 188 ? 21.289 -28.675 -22.659 1.00 90.75 188 GLU A N 1
ATOM 1453 C CA . GLU A 1 188 ? 21.529 -29.484 -21.452 1.00 90.75 188 GLU A CA 1
ATOM 1454 C C . GLU A 1 188 ? 21.383 -28.650 -20.179 1.00 90.75 188 GLU A C 1
ATOM 1456 O O . GLU A 1 188 ? 20.720 -29.073 -19.235 1.00 90.75 188 GLU A O 1
ATOM 1461 N N . ARG A 1 189 ? 21.919 -27.424 -20.176 1.00 90.31 189 ARG A N 1
ATOM 1462 C CA . ARG A 1 189 ? 21.771 -26.471 -19.070 1.00 90.31 189 ARG A CA 1
ATOM 1463 C C . ARG A 1 189 ? 20.302 -26.184 -18.781 1.00 90.31 189 ARG A C 1
ATOM 1465 O O . ARG A 1 189 ? 19.885 -26.210 -17.625 1.00 90.31 189 ARG A O 1
ATOM 1472 N N . LYS A 1 190 ? 19.512 -25.956 -19.836 1.00 86.06 190 LYS A N 1
ATOM 1473 C CA . LYS A 1 190 ? 18.067 -25.761 -19.723 1.00 86.06 190 LYS A CA 1
ATOM 1474 C C . LYS A 1 190 ? 17.388 -26.983 -19.096 1.00 86.06 190 LYS A C 1
ATOM 1476 O O . LYS A 1 190 ? 16.623 -26.802 -18.159 1.00 86.06 190 LYS A O 1
ATOM 1481 N N . LYS A 1 191 ? 17.725 -28.205 -19.528 1.00 89.56 191 LYS A N 1
ATOM 1482 C CA . LYS A 1 191 ? 17.163 -29.441 -18.952 1.00 89.56 191 LYS A CA 1
ATOM 1483 C C . LYS A 1 191 ? 17.471 -29.600 -17.460 1.00 89.56 191 LYS A C 1
ATOM 1485 O O . LYS A 1 191 ? 16.576 -29.916 -16.681 1.00 89.56 191 LYS A O 1
ATOM 1490 N N . ILE A 1 192 ? 18.723 -29.364 -17.060 1.00 90.12 192 ILE A N 1
ATOM 1491 C CA . ILE A 1 192 ? 19.147 -29.445 -15.653 1.00 90.12 192 ILE A CA 1
ATOM 1492 C C . ILE A 1 192 ? 18.395 -28.400 -14.812 1.00 90.12 192 ILE A C 1
ATOM 1494 O O . ILE A 1 192 ? 17.833 -28.731 -13.769 1.00 90.12 192 ILE A O 1
ATOM 1498 N N . SER A 1 193 ? 18.343 -27.150 -15.285 1.00 87.69 193 SER A N 1
ATOM 1499 C CA . SER A 1 193 ? 17.614 -26.063 -14.620 1.00 87.69 193 SER A CA 1
ATOM 1500 C C . SER A 1 193 ? 16.116 -26.369 -14.490 1.00 87.69 193 SER A C 1
ATOM 1502 O O . SER A 1 193 ? 15.548 -26.228 -13.408 1.00 87.69 193 SER A O 1
ATOM 1504 N N . GLU A 1 194 ? 15.471 -26.841 -15.558 1.00 86.94 194 GLU A N 1
ATOM 1505 C CA . GLU A 1 194 ? 14.049 -27.200 -15.561 1.00 86.94 194 GLU A CA 1
ATOM 1506 C C . GLU A 1 194 ? 13.733 -28.339 -14.582 1.00 86.94 194 GLU A C 1
ATOM 1508 O O . GLU A 1 194 ? 12.723 -28.269 -13.881 1.00 86.94 194 GLU A O 1
ATOM 1513 N N . PHE A 1 195 ? 14.604 -29.346 -14.462 1.00 90.38 195 PHE A N 1
ATOM 1514 C CA . PHE A 1 195 ? 14.451 -30.409 -13.465 1.00 90.38 195 PHE A CA 1
ATOM 1515 C C . PHE A 1 195 ? 14.460 -29.868 -12.033 1.00 90.38 195 PHE A C 1
ATOM 1517 O O . PHE A 1 195 ? 13.530 -30.142 -11.270 1.00 90.38 195 PHE A O 1
ATOM 1524 N N . PHE A 1 196 ? 15.459 -29.057 -11.674 1.00 89.50 196 PHE A N 1
ATOM 1525 C CA . PHE A 1 196 ? 15.537 -28.467 -10.338 1.00 89.50 196 PHE A CA 1
ATOM 1526 C C . PHE A 1 196 ? 14.359 -27.529 -10.047 1.00 89.50 196 PHE A C 1
ATOM 1528 O O . PHE A 1 196 ? 13.716 -27.666 -9.004 1.00 89.50 196 PHE A O 1
ATOM 1535 N N . ASN A 1 197 ? 14.025 -26.636 -10.985 1.00 83.94 197 ASN A N 1
ATOM 1536 C CA . ASN A 1 197 ? 12.873 -25.737 -10.870 1.00 83.94 197 ASN A CA 1
ATOM 1537 C C . ASN A 1 197 ? 11.580 -26.518 -10.631 1.00 83.94 197 ASN A C 1
ATOM 1539 O O . ASN A 1 197 ? 10.796 -26.167 -9.755 1.00 83.94 197 ASN A O 1
ATOM 1543 N N . ARG A 1 198 ? 11.383 -27.639 -11.333 1.00 84.38 198 ARG A N 1
ATOM 1544 C CA . ARG A 1 198 ? 10.180 -28.454 -11.167 1.00 84.38 198 ARG A CA 1
ATOM 1545 C C . ARG A 1 198 ? 10.087 -29.107 -9.791 1.00 84.38 198 ARG A C 1
ATOM 1547 O O . ARG A 1 198 ? 8.987 -29.249 -9.260 1.00 84.38 198 ARG A O 1
ATOM 1554 N N . ILE A 1 199 ? 11.211 -29.512 -9.207 1.00 85.50 199 ILE A N 1
ATOM 1555 C CA . ILE A 1 199 ? 11.234 -30.031 -7.835 1.00 85.50 199 ILE A CA 1
ATOM 1556 C C . ILE A 1 199 ? 10.839 -28.944 -6.842 1.00 85.50 199 ILE A C 1
ATOM 1558 O O . ILE A 1 199 ? 10.046 -29.215 -5.938 1.00 85.50 199 ILE A O 1
ATOM 1562 N N . VAL A 1 200 ? 11.342 -27.725 -7.034 1.00 81.44 200 VAL A N 1
ATOM 1563 C CA . VAL A 1 200 ? 10.968 -26.563 -6.220 1.00 81.44 200 VAL A CA 1
ATOM 1564 C C . VAL A 1 200 ? 9.480 -26.245 -6.383 1.00 81.44 200 VAL A C 1
ATOM 1566 O O . VAL A 1 200 ? 8.789 -26.102 -5.378 1.00 81.44 200 VAL A O 1
ATOM 1569 N N . ASP A 1 201 ? 8.957 -26.228 -7.611 1.00 75.06 201 ASP A N 1
ATOM 1570 C CA . ASP A 1 201 ? 7.542 -25.970 -7.902 1.00 75.06 201 ASP A CA 1
ATOM 1571 C C . ASP A 1 201 ? 6.619 -27.023 -7.273 1.00 75.06 201 ASP A C 1
ATOM 1573 O O . ASP A 1 201 ? 5.639 -26.687 -6.607 1.00 75.06 201 ASP A O 1
ATOM 1577 N N . GLU A 1 202 ? 6.923 -28.312 -7.449 1.00 77.94 202 GLU A N 1
ATOM 1578 C CA . GLU A 1 202 ? 6.148 -29.410 -6.858 1.00 77.94 202 GLU A CA 1
ATOM 1579 C C . GLU A 1 202 ? 6.212 -29.387 -5.330 1.00 77.94 202 GLU A C 1
ATOM 1581 O O . GLU A 1 202 ? 5.202 -29.634 -4.662 1.00 77.94 202 GLU A O 1
ATOM 1586 N N . TYR A 1 203 ? 7.383 -29.078 -4.767 1.00 76.88 203 TYR A N 1
ATOM 1587 C CA . TYR A 1 203 ? 7.535 -28.907 -3.330 1.00 76.88 203 TYR A CA 1
ATOM 1588 C C . TYR A 1 203 ? 6.703 -27.725 -2.834 1.00 76.88 203 TYR A C 1
ATOM 1590 O O . TYR A 1 203 ? 5.970 -27.893 -1.865 1.00 76.88 203 TYR A O 1
ATOM 1598 N N . ALA A 1 204 ? 6.751 -26.570 -3.502 1.00 69.56 204 ALA A N 1
ATOM 1599 C CA . ALA A 1 204 ? 5.983 -25.380 -3.139 1.00 69.56 204 ALA A CA 1
ATOM 1600 C C . ALA A 1 204 ? 4.464 -25.605 -3.247 1.00 69.56 204 ALA A C 1
ATOM 1602 O O . ALA A 1 204 ? 3.699 -25.092 -2.431 1.00 69.56 204 ALA A O 1
ATOM 1603 N N . GLN A 1 205 ? 4.016 -26.412 -4.213 1.00 68.12 205 GLN A N 1
ATOM 1604 C CA . GLN A 1 205 ? 2.608 -26.796 -4.356 1.00 68.12 205 GLN A CA 1
ATOM 1605 C C . GLN A 1 205 ? 2.130 -27.726 -3.232 1.00 68.12 205 GLN A C 1
ATOM 1607 O O . GLN A 1 205 ? 0.991 -27.601 -2.780 1.00 68.12 205 GLN A O 1
ATOM 1612 N N . LYS A 1 206 ? 2.973 -28.669 -2.788 1.00 70.12 206 LYS A N 1
ATOM 1613 C CA . LYS A 1 206 ? 2.613 -29.685 -1.780 1.00 70.12 206 LYS A CA 1
ATOM 1614 C C . LYS A 1 206 ? 2.861 -29.232 -0.344 1.00 70.12 206 LYS A C 1
ATOM 1616 O O . LYS A 1 206 ? 2.103 -29.591 0.552 1.00 70.12 206 LYS A O 1
ATOM 1621 N N . ASN A 1 207 ? 3.916 -28.459 -0.119 1.00 66.31 207 ASN A N 1
ATOM 1622 C CA . ASN A 1 207 ? 4.357 -28.015 1.194 1.00 66.31 207 ASN A CA 1
ATOM 1623 C C . ASN A 1 207 ? 4.059 -26.529 1.349 1.00 66.31 207 ASN A C 1
ATOM 1625 O O . ASN A 1 207 ? 4.918 -25.673 1.166 1.00 66.31 207 ASN A O 1
ATOM 1629 N N . THR A 1 208 ? 2.838 -26.218 1.775 1.00 61.69 208 THR A N 1
ATOM 1630 C CA . THR A 1 208 ? 2.430 -24.865 2.187 1.00 61.69 208 THR A CA 1
ATOM 1631 C C . THR A 1 208 ? 2.998 -24.487 3.569 1.00 61.69 208 THR A C 1
ATOM 1633 O O . THR A 1 208 ? 2.361 -23.765 4.339 1.00 61.69 208 THR A O 1
ATOM 1636 N N . ILE A 1 209 ? 4.174 -25.015 3.934 1.00 60.91 209 ILE A N 1
ATOM 1637 C CA . ILE A 1 209 ? 4.825 -24.711 5.209 1.00 60.91 209 ILE A CA 1
ATOM 1638 C C . ILE A 1 209 ? 5.481 -23.344 5.064 1.00 60.91 209 ILE A C 1
ATOM 1640 O O . ILE A 1 209 ? 6.528 -23.191 4.445 1.00 60.91 209 ILE A O 1
ATOM 1644 N N . LEU A 1 210 ? 4.833 -22.342 5.640 1.00 62.75 210 LEU A N 1
ATOM 1645 C CA . LEU A 1 210 ? 5.393 -21.012 5.781 1.00 62.75 210 LEU A CA 1
ATOM 1646 C C . LEU A 1 210 ? 6.240 -20.981 7.056 1.00 62.75 210 LEU A C 1
ATOM 1648 O O . LEU A 1 210 ? 5.711 -21.162 8.148 1.00 62.75 210 LEU A O 1
ATOM 1652 N N . GLU A 1 211 ? 7.546 -20.757 6.918 1.00 62.88 211 GLU A N 1
ATOM 1653 C CA . GLU A 1 211 ? 8.449 -20.608 8.065 1.00 62.88 211 GLU A CA 1
ATOM 1654 C C . GLU A 1 211 ? 8.106 -19.357 8.863 1.00 62.88 211 GLU A C 1
ATOM 1656 O O . GLU A 1 211 ? 7.810 -18.330 8.251 1.00 62.88 211 GLU A O 1
ATOM 1661 N N . SER A 1 212 ? 8.171 -19.422 10.198 1.00 64.75 212 SER A N 1
ATOM 1662 C CA . SER A 1 212 ? 7.899 -18.285 11.086 1.00 64.75 212 SER A CA 1
ATOM 1663 C C . SER A 1 212 ? 8.880 -17.132 10.842 1.00 64.75 212 SER A C 1
ATOM 1665 O O . SER A 1 212 ? 10.086 -17.363 10.764 1.00 64.75 212 SER A O 1
ATOM 1667 N N . VAL A 1 213 ? 8.399 -15.891 10.781 1.00 67.00 213 VAL A N 1
ATOM 1668 C CA . VAL A 1 213 ? 9.262 -14.710 10.685 1.00 67.00 213 VAL A CA 1
ATOM 1669 C C . VAL A 1 213 ? 9.827 -14.345 12.053 1.00 67.00 213 VAL A C 1
ATOM 1671 O O . VAL A 1 213 ? 9.245 -14.625 13.104 1.00 67.00 213 VAL A O 1
ATOM 1674 N N . VAL A 1 214 ? 10.973 -13.663 12.047 1.00 70.81 214 VAL A N 1
ATOM 1675 C CA . VAL A 1 214 ? 11.496 -12.998 13.243 1.00 70.81 214 VAL A CA 1
ATOM 1676 C C . VAL A 1 214 ? 10.454 -11.992 13.738 1.00 70.81 214 VAL A C 1
ATOM 1678 O O . VAL A 1 214 ? 9.875 -11.245 12.944 1.00 70.81 214 VAL A O 1
ATOM 1681 N N . MET A 1 215 ? 10.220 -11.978 15.054 1.00 82.56 215 MET A N 1
ATOM 1682 C CA . MET A 1 215 ? 9.372 -10.979 15.702 1.00 82.56 215 MET A CA 1
ATOM 1683 C C . MET A 1 215 ? 9.766 -9.583 15.216 1.00 82.56 215 MET A C 1
ATOM 1685 O O . MET A 1 215 ? 10.934 -9.209 15.265 1.00 82.56 215 MET A O 1
ATOM 1689 N N . ARG A 1 216 ? 8.780 -8.796 14.789 1.00 87.50 216 ARG A N 1
ATOM 1690 C CA . ARG A 1 216 ? 9.005 -7.418 14.344 1.00 87.50 216 ARG A CA 1
ATOM 1691 C C . ARG A 1 216 ? 7.873 -6.514 14.778 1.00 87.50 216 ARG A C 1
ATOM 1693 O O . ARG A 1 216 ? 6.737 -6.967 14.893 1.00 87.50 216 ARG A O 1
ATOM 1700 N N . ARG A 1 217 ? 8.143 -5.228 14.969 1.00 90.12 217 ARG A N 1
ATOM 1701 C CA . ARG A 1 217 ? 7.068 -4.236 15.096 1.00 90.12 217 ARG A CA 1
ATOM 1702 C C . ARG A 1 217 ? 6.535 -3.805 13.730 1.00 90.12 217 ARG A C 1
ATOM 1704 O O . ARG A 1 217 ? 7.160 -4.051 12.696 1.00 90.12 217 ARG A O 1
ATOM 1711 N N . PHE A 1 218 ? 5.383 -3.145 13.729 1.00 92.44 218 PHE A N 1
ATOM 1712 C CA . PHE A 1 218 ? 4.938 -2.370 12.580 1.00 92.44 218 PHE A CA 1
ATOM 1713 C C . PHE A 1 218 ? 5.925 -1.249 12.275 1.00 92.44 218 PHE A C 1
ATOM 1715 O O . PHE A 1 218 ? 6.413 -0.556 13.179 1.00 92.44 218 PHE A O 1
ATOM 1722 N N . ASN A 1 219 ? 6.184 -1.064 10.984 1.00 91.06 219 ASN A N 1
ATOM 1723 C CA . ASN A 1 219 ? 6.796 0.166 10.512 1.00 91.06 219 ASN A CA 1
ATOM 1724 C C . ASN A 1 219 ? 5.758 1.304 10.510 1.00 91.06 219 ASN A C 1
ATOM 1726 O O . ASN A 1 219 ? 4.553 1.096 10.711 1.00 91.06 219 ASN A O 1
ATOM 1730 N N . ARG A 1 220 ? 6.213 2.528 10.255 1.00 91.19 220 ARG A N 1
ATOM 1731 C CA . ARG A 1 220 ? 5.340 3.712 10.215 1.00 91.19 220 ARG A CA 1
ATOM 1732 C C . ARG A 1 220 ? 4.158 3.608 9.243 1.00 91.19 220 ARG A C 1
ATOM 1734 O O . ARG A 1 220 ? 3.046 4.022 9.576 1.00 91.19 220 ARG A O 1
ATOM 1741 N N . TYR A 1 221 ? 4.373 3.034 8.061 1.00 92.19 221 TYR A N 1
ATOM 1742 C CA . TYR A 1 221 ? 3.337 2.872 7.037 1.00 92.19 221 TYR A CA 1
ATOM 1743 C C . TYR A 1 221 ? 2.246 1.884 7.485 1.00 92.19 221 TYR A C 1
ATOM 1745 O O . TYR A 1 221 ? 1.051 2.182 7.395 1.00 92.19 221 TYR A O 1
ATOM 1753 N N . GLU A 1 222 ? 2.662 0.731 8.011 1.00 95.06 222 GLU A N 1
ATOM 1754 C CA . GLU A 1 222 ? 1.793 -0.323 8.535 1.00 95.06 222 GLU A CA 1
ATOM 1755 C C . GLU A 1 222 ? 1.011 0.160 9.759 1.00 95.06 222 GLU A C 1
ATOM 1757 O O . GLU A 1 222 ? -0.196 -0.056 9.820 1.00 95.06 222 GLU A O 1
ATOM 1762 N N . TYR A 1 223 ? 1.650 0.876 10.695 1.00 95.50 223 TYR A N 1
ATOM 1763 C CA . TYR A 1 223 ? 0.972 1.432 11.870 1.00 95.50 223 TYR A CA 1
ATOM 1764 C C . TYR A 1 223 ? -0.152 2.394 11.466 1.00 95.50 223 TYR A C 1
ATOM 1766 O O . TYR A 1 223 ? -1.280 2.257 11.936 1.00 95.50 223 TYR A O 1
ATOM 1774 N N . ASN A 1 224 ? 0.118 3.333 10.550 1.00 95.50 224 ASN A N 1
ATOM 1775 C CA . ASN A 1 224 ? -0.903 4.253 10.042 1.00 95.50 224 ASN A CA 1
ATOM 1776 C C . ASN A 1 224 ? -2.107 3.508 9.448 1.00 95.50 224 ASN A C 1
ATOM 1778 O O . ASN A 1 224 ? -3.251 3.834 9.765 1.00 95.50 224 ASN A O 1
ATOM 1782 N N . ASN A 1 225 ? -1.861 2.518 8.588 1.00 96.19 225 ASN A N 1
ATOM 1783 C CA . ASN A 1 225 ? -2.940 1.767 7.949 1.00 96.19 225 ASN A CA 1
ATOM 1784 C C . ASN A 1 225 ? -3.701 0.897 8.954 1.00 96.19 225 ASN A C 1
ATOM 1786 O O . ASN A 1 225 ? -4.929 0.885 8.928 1.00 96.19 225 ASN A O 1
ATOM 1790 N N . ALA A 1 226 ? -2.990 0.233 9.868 1.00 97.50 226 ALA A N 1
ATOM 1791 C CA . ALA A 1 226 ? -3.574 -0.584 10.922 1.00 97.50 226 ALA A CA 1
ATOM 1792 C C . ALA A 1 226 ? -4.509 0.239 11.815 1.00 97.50 226 ALA A C 1
ATOM 1794 O O . ALA A 1 226 ? -5.637 -0.179 12.063 1.00 97.50 226 ALA A O 1
ATOM 1795 N N . VAL A 1 227 ? -4.078 1.428 12.254 1.00 97.94 227 VAL A N 1
ATOM 1796 C CA . VAL A 1 227 ? -4.916 2.337 13.050 1.00 97.94 227 VAL A CA 1
ATOM 1797 C C . VAL A 1 227 ? -6.111 2.830 12.239 1.00 97.94 227 VAL A C 1
ATOM 1799 O O . VAL A 1 227 ? -7.238 2.789 12.732 1.00 97.94 227 VAL A O 1
ATOM 1802 N N . ARG A 1 228 ? -5.892 3.257 10.988 1.00 96.56 228 ARG A N 1
ATOM 1803 C CA . ARG A 1 228 ? -6.969 3.709 10.098 1.00 96.56 228 ARG A CA 1
ATOM 1804 C C . ARG A 1 228 ? -8.039 2.635 9.921 1.00 96.56 228 ARG A C 1
ATOM 1806 O O . ARG A 1 228 ? -9.222 2.941 10.026 1.00 96.56 228 ARG A O 1
ATOM 1813 N N . ASP A 1 229 ? -7.636 1.397 9.664 1.00 97.06 229 ASP A N 1
ATOM 1814 C CA . ASP A 1 229 ? -8.555 0.296 9.373 1.00 97.06 229 ASP A CA 1
ATOM 1815 C C . ASP A 1 229 ? -9.194 -0.283 10.654 1.00 97.06 229 ASP A C 1
ATOM 1817 O O . ASP A 1 229 ? -10.326 -0.782 10.614 1.00 97.06 229 ASP A O 1
ATOM 1821 N N . LEU A 1 230 ? -8.511 -0.196 11.804 1.00 97.94 230 LEU A N 1
ATOM 1822 C CA . LEU A 1 230 ? -9.068 -0.542 13.117 1.00 97.94 230 LEU A CA 1
ATOM 1823 C C . LEU A 1 230 ? -10.150 0.458 13.537 1.00 97.94 230 LEU A C 1
ATOM 1825 O O . LEU A 1 230 ? -11.251 0.045 13.892 1.00 97.94 230 LEU A O 1
ATOM 1829 N N . LEU A 1 231 ? -9.845 1.756 13.452 1.00 97.81 231 LEU A N 1
ATOM 1830 C CA . LEU A 1 231 ? -10.718 2.848 13.892 1.00 97.81 231 LEU A CA 1
ATOM 1831 C C . LEU A 1 231 ? -11.646 3.373 12.791 1.00 97.81 231 LEU A C 1
ATOM 1833 O O . LEU A 1 231 ? -12.352 4.354 13.002 1.00 97.81 231 LEU A O 1
ATOM 1837 N N . GLN A 1 232 ? -11.643 2.746 11.613 1.00 96.50 232 GLN A N 1
ATOM 1838 C CA . GLN A 1 232 ? -12.444 3.137 10.449 1.00 96.50 232 GLN A CA 1
ATOM 1839 C C . GLN A 1 232 ? -12.335 4.635 10.113 1.00 96.50 232 GLN A C 1
ATOM 1841 O O . GLN A 1 232 ? -13.339 5.322 9.901 1.00 96.50 232 GLN A O 1
ATOM 1846 N N . LEU A 1 233 ? -11.108 5.155 10.104 1.00 95.81 233 LEU A N 1
ATOM 1847 C CA . LEU A 1 233 ? -10.843 6.565 9.830 1.00 95.81 233 LEU A CA 1
ATOM 1848 C C . LEU A 1 233 ? -11.005 6.874 8.337 1.00 95.81 233 LEU A C 1
ATOM 1850 O O . LEU A 1 233 ? -10.718 6.039 7.476 1.00 95.81 233 LEU A O 1
ATOM 1854 N N . ARG A 1 234 ? -11.421 8.103 8.010 1.00 90.94 234 ARG A N 1
ATOM 1855 C CA . ARG A 1 234 ? -11.612 8.553 6.615 1.00 90.94 234 ARG A CA 1
ATOM 1856 C C . ARG A 1 234 ? -10.315 8.601 5.790 1.00 90.94 234 ARG A C 1
ATOM 1858 O O . ARG A 1 234 ? -10.385 8.660 4.564 1.00 90.94 234 ARG A O 1
ATOM 1865 N N . GLY A 1 235 ? -9.146 8.582 6.426 1.00 89.44 235 GLY A N 1
ATOM 1866 C CA . GLY A 1 235 ? -7.843 8.647 5.765 1.00 89.44 235 GLY A CA 1
ATOM 1867 C C . GLY A 1 235 ? -6.677 8.419 6.730 1.00 89.44 235 GLY A C 1
ATOM 1868 O O . GLY A 1 235 ? -6.843 7.798 7.776 1.00 89.44 235 GLY A O 1
ATOM 1869 N N . ASP A 1 236 ? -5.487 8.875 6.342 1.00 91.38 236 ASP A N 1
ATOM 1870 C CA . ASP A 1 236 ? -4.261 8.724 7.138 1.00 91.38 236 ASP A CA 1
ATOM 1871 C C . ASP A 1 236 ? -4.332 9.493 8.467 1.00 91.38 236 ASP A C 1
ATOM 1873 O O . ASP A 1 236 ? -4.942 10.554 8.541 1.00 91.38 236 ASP A O 1
ATOM 1877 N N . ILE A 1 237 ? -3.657 8.999 9.506 1.00 92.75 237 ILE A N 1
ATOM 1878 C CA . ILE A 1 237 ? -3.613 9.661 10.823 1.00 92.75 237 ILE A CA 1
ATOM 1879 C C . ILE A 1 237 ? -2.646 10.850 10.859 1.00 92.75 237 ILE A C 1
ATOM 1881 O O . ILE A 1 237 ? -2.844 11.792 11.623 1.00 92.75 237 ILE A O 1
ATOM 1885 N N . TYR A 1 238 ? -1.623 10.837 10.006 1.00 89.31 238 TYR A N 1
ATOM 1886 C CA . TYR A 1 238 ? -0.625 11.898 9.890 1.00 89.31 238 TYR A CA 1
ATOM 1887 C C . TYR A 1 238 ? -0.030 11.966 8.474 1.00 89.31 238 TYR A C 1
ATOM 1889 O O . TYR A 1 238 ? -0.255 11.083 7.639 1.00 89.31 238 TYR A O 1
ATOM 1897 N N . PRO A 1 239 ? 0.739 13.021 8.155 1.00 82.19 239 PRO A N 1
ATOM 1898 C CA . PRO A 1 239 ? 1.507 13.090 6.921 1.00 82.19 239 PRO A CA 1
ATOM 1899 C C . PRO A 1 239 ? 2.463 11.906 6.702 1.00 82.19 239 PRO A C 1
ATOM 1901 O O . PRO A 1 239 ? 3.395 11.713 7.472 1.00 82.19 239 PRO A O 1
ATOM 1904 N N . LEU A 1 240 ? 2.266 11.162 5.608 1.00 81.62 240 LEU A N 1
ATOM 1905 C CA . LEU A 1 240 ? 3.162 10.092 5.146 1.00 81.62 240 LEU A CA 1
ATOM 1906 C C . LEU A 1 240 ? 3.822 10.468 3.810 1.00 81.62 240 LEU A C 1
ATOM 1908 O O . LEU A 1 240 ? 3.143 10.399 2.773 1.00 81.62 240 LEU A O 1
ATOM 1912 N N . PRO A 1 241 ? 5.105 10.878 3.817 1.00 77.31 241 PRO A N 1
ATOM 1913 C CA . PRO A 1 241 ? 5.925 11.020 2.612 1.00 77.31 241 PRO A CA 1
ATOM 1914 C C . PRO A 1 241 ? 6.087 9.715 1.818 1.00 77.31 241 PRO A C 1
ATOM 1916 O O . PRO A 1 241 ? 6.186 9.755 0.598 1.00 77.31 241 PRO A O 1
ATOM 1919 N N . GLU A 1 242 ? 6.042 8.562 2.489 1.00 78.94 242 GLU A N 1
ATOM 1920 C CA . GLU A 1 242 ? 6.183 7.232 1.882 1.00 78.94 242 GLU A CA 1
ATOM 1921 C C . GLU A 1 242 ? 5.025 6.888 0.931 1.00 78.94 242 GLU A C 1
ATOM 1923 O O . GLU A 1 242 ? 5.189 6.077 0.024 1.00 78.94 242 GLU A O 1
ATOM 1928 N N . LYS A 1 243 ? 3.854 7.523 1.097 1.00 82.12 243 LYS A N 1
ATOM 1929 C CA . LYS A 1 243 ? 2.723 7.416 0.158 1.00 82.12 243 LYS A CA 1
ATOM 1930 C C . LYS A 1 243 ? 2.949 8.343 -1.037 1.00 82.12 243 LYS A C 1
ATOM 1932 O O . LYS A 1 243 ? 2.426 9.464 -1.074 1.00 82.12 243 LYS A O 1
ATOM 1937 N N . SER A 1 244 ? 3.749 7.847 -1.980 1.00 76.50 244 SER A N 1
ATOM 1938 C CA . SER A 1 244 ? 4.237 8.551 -3.173 1.00 76.50 244 SER A CA 1
ATOM 1939 C C . SER A 1 244 ? 3.135 8.918 -4.168 1.00 76.50 244 SER A C 1
ATOM 1941 O O . SER A 1 244 ? 3.184 9.996 -4.758 1.00 76.50 244 SER A O 1
ATOM 1943 N N . ILE A 1 245 ? 2.119 8.067 -4.335 1.00 83.19 245 ILE A N 1
ATOM 1944 C CA . ILE A 1 245 ? 0.973 8.325 -5.211 1.00 83.19 245 ILE A CA 1
ATOM 1945 C C . ILE A 1 245 ? -0.232 8.762 -4.378 1.00 83.19 245 ILE A C 1
ATOM 1947 O O . ILE A 1 245 ? -0.637 8.126 -3.410 1.00 83.19 245 ILE A O 1
ATOM 1951 N N . ARG A 1 246 ? -0.849 9.877 -4.770 1.00 74.94 246 ARG A N 1
ATOM 1952 C CA . ARG A 1 246 ? -2.084 10.393 -4.172 1.00 74.94 246 ARG A CA 1
ATOM 1953 C C . ARG A 1 246 ? -3.061 10.778 -5.270 1.00 74.94 246 ARG A C 1
ATOM 1955 O O . ARG A 1 246 ? -3.134 11.925 -5.702 1.00 74.94 246 ARG A O 1
ATOM 1962 N N . GLY A 1 247 ? -3.809 9.798 -5.753 1.00 66.75 247 GLY A N 1
ATOM 1963 C CA . GLY A 1 247 ? -4.907 10.001 -6.694 1.00 66.75 247 GLY A CA 1
ATOM 1964 C C . GLY A 1 247 ? -6.214 9.498 -6.099 1.00 66.75 247 GLY A C 1
ATOM 1965 O O . GLY A 1 247 ? -6.267 8.388 -5.565 1.00 66.75 247 GLY A O 1
ATOM 1966 N N . VAL A 1 248 ? -7.279 10.286 -6.215 1.00 60.25 248 VAL A N 1
ATOM 1967 C CA . VAL A 1 248 ? -8.627 9.836 -5.858 1.00 60.25 248 VAL A CA 1
ATOM 1968 C C . VAL A 1 248 ? -9.142 8.965 -7.016 1.00 60.25 248 VAL A C 1
ATOM 1970 O O . VAL A 1 248 ? -9.028 9.343 -8.176 1.00 60.25 248 VAL A O 1
ATOM 1973 N N . ASN A 1 249 ? -9.663 7.774 -6.711 1.00 69.38 249 ASN A N 1
ATOM 1974 C CA . ASN A 1 249 ? -10.484 6.942 -7.617 1.00 69.38 249 ASN A CA 1
ATOM 1975 C C . ASN A 1 249 ? -9.844 6.291 -8.859 1.00 69.38 249 ASN A C 1
ATOM 1977 O O . ASN A 1 249 ? -10.555 5.602 -9.579 1.00 69.38 249 ASN A O 1
ATOM 1981 N N . HIS A 1 250 ? -8.533 6.399 -9.079 1.00 84.88 250 HIS A N 1
ATOM 1982 C CA . HIS A 1 250 ? -7.879 5.695 -10.198 1.00 84.88 250 HIS A CA 1
ATOM 1983 C C . HIS A 1 250 ? -7.678 4.196 -9.961 1.00 84.88 250 HIS A C 1
ATOM 1985 O O . HIS A 1 250 ? -7.800 3.397 -10.883 1.00 84.88 250 HIS A O 1
ATOM 1991 N N . PHE A 1 251 ? -7.380 3.822 -8.716 1.00 89.56 251 PHE A N 1
ATOM 1992 C CA . PHE A 1 251 ? -7.121 2.439 -8.349 1.00 89.56 251 PHE A CA 1
ATOM 1993 C C . PHE A 1 251 ? -8.430 1.740 -7.960 1.00 89.56 251 PHE A C 1
ATOM 1995 O O . PHE A 1 251 ? -8.952 1.932 -6.851 1.00 89.56 251 PHE A O 1
ATOM 2002 N N . ASN A 1 252 ? -8.967 0.970 -8.908 1.00 89.31 252 ASN A N 1
ATOM 2003 C CA . ASN A 1 252 ? -10.133 0.106 -8.750 1.00 89.31 252 ASN A CA 1
ATOM 2004 C C . ASN A 1 252 ? -9.814 -1.297 -9.304 1.00 89.31 252 ASN A C 1
ATOM 2006 O O . ASN A 1 252 ? -10.163 -1.589 -10.443 1.00 89.31 252 ASN A O 1
ATOM 2010 N N . PRO A 1 253 ? -9.149 -2.169 -8.534 1.00 88.69 253 PRO A N 1
ATOM 2011 C CA . PRO A 1 253 ? -8.739 -3.484 -9.027 1.00 88.69 253 PRO A CA 1
ATOM 2012 C C . PRO A 1 253 ? -9.930 -4.383 -9.388 1.00 88.69 253 PRO A C 1
ATOM 2014 O O . PRO A 1 253 ? -9.823 -5.207 -10.289 1.00 88.69 253 PRO A O 1
ATOM 2017 N N . ALA A 1 254 ? -11.100 -4.166 -8.776 1.00 84.62 254 ALA A N 1
ATOM 2018 C CA . ALA A 1 254 ? -12.327 -4.879 -9.121 1.00 84.62 254 ALA A CA 1
ATOM 2019 C C . ALA A 1 254 ? -12.814 -4.632 -10.564 1.00 84.62 254 ALA A C 1
ATOM 2021 O O . ALA A 1 254 ? -13.552 -5.460 -11.093 1.00 84.62 254 ALA A O 1
ATOM 2022 N N . SER A 1 255 ? -12.416 -3.527 -11.216 1.00 83.12 255 SER A N 1
ATOM 2023 C CA . SER A 1 255 ? -12.766 -3.284 -12.625 1.00 83.12 255 SER A CA 1
ATOM 2024 C C . SER A 1 255 ? -11.969 -4.156 -13.600 1.00 83.12 255 SER A C 1
ATOM 2026 O O . SER A 1 255 ? -12.382 -4.298 -14.751 1.00 83.12 255 SER A O 1
ATOM 2028 N N . GLY A 1 256 ? -10.811 -4.681 -13.181 1.00 79.94 256 GLY A N 1
ATOM 2029 C CA . GLY A 1 256 ? -9.860 -5.366 -14.058 1.00 79.94 256 GLY A CA 1
ATOM 2030 C C . GLY A 1 256 ? -9.215 -4.469 -15.126 1.00 79.94 256 GLY A C 1
ATOM 2031 O O . GLY A 1 256 ? -8.610 -4.976 -16.068 1.00 79.94 256 GLY A O 1
ATOM 2032 N N . ILE A 1 257 ? -9.407 -3.145 -15.057 1.00 81.25 257 ILE A N 1
ATOM 2033 C CA . ILE A 1 257 ? -8.966 -2.190 -16.083 1.00 81.25 257 ILE A CA 1
ATOM 2034 C C . ILE A 1 257 ? -8.365 -0.959 -15.408 1.00 81.25 257 ILE A C 1
ATOM 2036 O O . ILE A 1 257 ? -9.051 -0.254 -14.663 1.00 81.25 257 ILE A O 1
ATOM 2040 N N . MET A 1 258 ? -7.106 -0.657 -15.732 1.00 87.00 258 MET A N 1
ATOM 2041 C CA . MET A 1 258 ? -6.448 0.568 -15.295 1.00 87.00 258 MET A CA 1
ATOM 2042 C C . MET A 1 258 ? -6.821 1.712 -16.261 1.00 87.00 258 MET A C 1
ATOM 2044 O O . MET A 1 258 ? -6.731 1.545 -17.484 1.00 87.00 258 MET A O 1
ATOM 2048 N N . PRO A 1 259 ? -7.255 2.890 -15.770 1.00 86.19 259 PRO A N 1
ATOM 2049 C CA . PRO A 1 259 ? -7.495 4.049 -16.624 1.00 86.19 259 PRO A CA 1
ATOM 2050 C C . PRO A 1 259 ? -6.330 4.371 -17.576 1.00 86.19 259 PRO A C 1
ATOM 2052 O O . PRO A 1 259 ? -5.153 4.298 -17.222 1.00 86.19 259 PRO A O 1
ATOM 2055 N N . ARG A 1 260 ? -6.650 4.802 -18.804 1.00 86.00 260 ARG A N 1
ATOM 2056 C CA . ARG A 1 260 ? -5.627 5.228 -19.776 1.00 86.00 260 ARG A CA 1
ATOM 2057 C C . ARG A 1 260 ? -4.899 6.492 -19.325 1.00 86.00 260 ARG A C 1
ATOM 2059 O O . ARG A 1 260 ? -3.739 6.658 -19.671 1.00 86.00 260 ARG A O 1
ATOM 2066 N N . SER A 1 261 ? -5.550 7.361 -18.562 1.00 89.69 261 SER A N 1
ATOM 2067 C CA . SER A 1 261 ? -4.931 8.554 -17.994 1.00 89.69 261 SER A CA 1
ATOM 2068 C C . SER A 1 261 ? -5.325 8.679 -16.535 1.00 89.69 261 SER A C 1
ATOM 2070 O O . SER A 1 261 ? -6.496 8.533 -16.188 1.00 89.69 261 SER A O 1
ATOM 2072 N N . VAL A 1 262 ? -4.344 8.960 -15.686 1.00 89.69 262 VAL A N 1
ATOM 2073 C CA . VAL A 1 262 ? -4.528 9.105 -14.250 1.00 89.69 262 VAL A CA 1
ATOM 2074 C C . VAL A 1 262 ? -3.961 10.434 -13.800 1.00 89.69 262 VAL A C 1
ATOM 2076 O O . VAL A 1 262 ? -2.789 10.729 -14.018 1.00 89.69 262 VAL A O 1
ATOM 2079 N N . ARG A 1 263 ? -4.783 11.228 -13.118 1.00 86.75 263 ARG A N 1
ATOM 2080 C CA . ARG A 1 263 ? -4.317 12.426 -12.431 1.00 86.75 263 ARG A CA 1
ATOM 2081 C C . ARG A 1 263 ? -3.920 12.067 -11.005 1.00 86.75 263 ARG A C 1
ATOM 2083 O O . ARG A 1 263 ? -4.779 11.753 -10.183 1.00 86.75 263 ARG A O 1
ATOM 2090 N N . VAL A 1 264 ? -2.626 12.128 -10.711 1.00 86.38 264 VAL A N 1
ATOM 2091 C CA . VAL A 1 264 ? -2.093 11.865 -9.371 1.00 86.38 264 VAL A CA 1
ATOM 2092 C C . VAL A 1 264 ? -1.382 13.092 -8.829 1.00 86.38 264 VAL A C 1
ATOM 2094 O O . VAL A 1 264 ? -0.777 13.867 -9.567 1.00 86.38 264 VAL A O 1
ATOM 2097 N N . SER A 1 265 ? -1.458 13.271 -7.517 1.00 75.88 265 SER A N 1
ATOM 2098 C CA . SER A 1 265 ? -0.515 14.101 -6.775 1.00 75.88 265 SER A CA 1
ATOM 2099 C C . SER A 1 265 ? 0.636 13.243 -6.258 1.00 75.88 265 SER A C 1
ATOM 2101 O O . SER A 1 265 ? 0.466 12.043 -6.035 1.00 75.88 265 SER A O 1
ATOM 2103 N N . ASN A 1 266 ? 1.802 13.858 -6.081 1.00 68.38 266 ASN A N 1
ATOM 2104 C CA . ASN A 1 266 ? 2.972 13.231 -5.480 1.00 68.38 266 ASN A CA 1
ATOM 2105 C C . ASN A 1 266 ? 3.465 14.140 -4.346 1.00 68.38 266 ASN A C 1
ATOM 2107 O O . ASN A 1 266 ? 3.871 15.276 -4.587 1.00 68.38 266 ASN A O 1
ATOM 2111 N N . ARG A 1 267 ? 3.351 13.675 -3.093 1.00 61.06 267 ARG A N 1
ATOM 2112 C CA . ARG A 1 267 ? 3.550 14.517 -1.895 1.00 61.06 267 ARG A CA 1
ATOM 2113 C C . ARG A 1 267 ? 5.008 14.879 -1.646 1.00 61.06 267 ARG A C 1
ATOM 2115 O O . ARG A 1 267 ? 5.261 15.879 -0.979 1.00 61.06 267 ARG A O 1
ATOM 2122 N N . THR A 1 268 ? 5.958 14.155 -2.233 1.00 53.66 268 THR A N 1
ATOM 2123 C CA . THR A 1 268 ? 7.378 14.520 -2.162 1.00 53.66 268 THR A CA 1
ATOM 2124 C C . THR A 1 268 ? 7.650 15.888 -2.820 1.00 53.66 268 THR A C 1
ATOM 2126 O O . THR A 1 268 ? 8.719 16.458 -2.637 1.00 53.66 268 THR A O 1
ATOM 2129 N N . LEU A 1 269 ? 6.664 16.455 -3.534 1.00 49.94 269 LEU A N 1
ATOM 2130 C CA . LEU A 1 269 ? 6.709 17.738 -4.237 1.00 49.94 269 LEU A CA 1
ATOM 2131 C C . LEU A 1 269 ? 6.046 18.930 -3.499 1.00 49.94 269 LEU A C 1
ATOM 2133 O O . LEU A 1 269 ? 5.841 19.964 -4.127 1.00 49.94 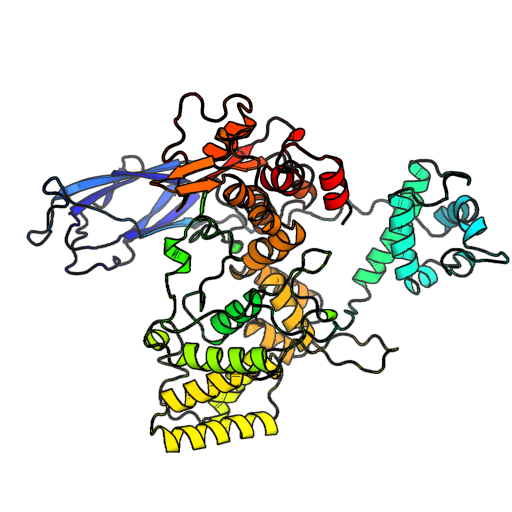269 LEU A O 1
ATOM 2137 N N . GLY A 1 270 ? 5.677 18.851 -2.209 1.00 48.28 270 GLY A N 1
ATOM 2138 C CA . GLY A 1 270 ? 4.973 19.972 -1.554 1.00 48.28 270 GLY A CA 1
ATOM 2139 C C . GLY A 1 270 ? 5.316 20.231 -0.085 1.00 48.28 270 GLY A C 1
ATOM 2140 O O . GLY A 1 270 ? 4.832 19.513 0.788 1.00 48.28 270 GLY A O 1
ATOM 2141 N N . LYS A 1 271 ? 6.029 21.336 0.205 1.00 43.75 271 LYS A N 1
ATOM 2142 C CA . LYS A 1 271 ? 6.227 21.872 1.574 1.00 43.75 271 LYS A CA 1
ATOM 2143 C C . LYS A 1 271 ? 4.892 22.142 2.283 1.00 43.75 271 LYS A C 1
ATOM 2145 O O . LYS A 1 271 ? 4.654 21.632 3.372 1.00 43.75 271 LYS A O 1
ATOM 2150 N N . ASN A 1 272 ? 3.961 22.795 1.585 1.00 41.19 272 ASN A N 1
ATOM 2151 C CA . ASN A 1 272 ? 2.663 23.252 2.111 1.00 41.19 272 ASN A CA 1
ATOM 2152 C C . ASN A 1 272 ? 1.707 22.128 2.560 1.00 41.19 272 ASN A C 1
ATOM 2154 O O . ASN A 1 272 ? 0.614 22.401 3.057 1.00 41.19 272 ASN A O 1
ATOM 2158 N N . GLN A 1 273 ? 2.053 20.857 2.329 1.00 46.03 273 GLN A N 1
ATOM 2159 C CA . GLN A 1 273 ? 1.266 19.720 2.801 1.00 46.03 273 GLN A CA 1
ATOM 2160 C C . GLN A 1 273 ? 1.966 18.920 3.894 1.00 46.03 273 GLN A C 1
ATOM 2162 O O . GLN A 1 273 ? 1.256 18.272 4.652 1.00 46.03 273 GLN A O 1
ATOM 2167 N N . VAL A 1 274 ? 3.296 18.959 4.036 1.00 48.62 274 VAL A N 1
ATOM 2168 C CA . VAL A 1 274 ? 3.982 18.394 5.220 1.00 48.62 274 VAL A CA 1
ATOM 2169 C C . VAL A 1 274 ? 3.477 19.078 6.502 1.00 48.62 274 VAL A C 1
ATOM 2171 O O . VAL A 1 274 ? 3.351 18.430 7.534 1.00 48.62 274 VAL A O 1
ATOM 2174 N N . GLU A 1 275 ? 3.043 20.333 6.385 1.00 48.44 275 GLU A N 1
ATOM 2175 C CA . GLU A 1 275 ? 2.478 21.158 7.461 1.00 48.44 275 GLU A CA 1
ATOM 2176 C C . GLU A 1 275 ? 0.967 20.968 7.697 1.00 48.44 275 GLU A C 1
ATOM 2178 O O . GLU A 1 275 ? 0.438 21.418 8.714 1.00 48.44 275 GLU A O 1
ATOM 2183 N N . ARG A 1 276 ? 0.229 20.295 6.794 1.00 58.25 276 ARG A N 1
ATOM 2184 C CA . ARG A 1 276 ? -1.202 20.026 7.021 1.00 58.25 276 ARG A CA 1
ATOM 2185 C C . ARG A 1 276 ? -1.362 18.880 8.014 1.00 58.25 276 ARG A C 1
ATOM 2187 O O . ARG A 1 276 ? -1.298 17.708 7.633 1.00 58.25 276 ARG A O 1
ATOM 2194 N N . GLN A 1 277 ? -1.615 19.234 9.271 1.00 66.31 277 GLN A N 1
ATOM 2195 C CA . GLN A 1 277 ? -2.102 18.298 10.281 1.00 66.31 277 GLN A CA 1
ATOM 2196 C C . GLN A 1 277 ? -3.429 17.691 9.807 1.00 66.31 277 GLN A C 1
ATOM 2198 O O . GLN A 1 277 ? -4.366 18.421 9.482 1.00 66.31 277 GLN A O 1
ATOM 2203 N N . ILE A 1 278 ? -3.483 16.358 9.707 1.00 83.50 278 ILE A N 1
ATOM 2204 C CA . ILE A 1 278 ? -4.706 15.638 9.316 1.00 83.50 278 ILE A CA 1
ATOM 2205 C C . ILE A 1 278 ? -5.628 15.539 10.530 1.00 83.50 278 ILE A C 1
ATOM 2207 O O . ILE A 1 278 ? -6.759 16.014 10.499 1.00 83.50 278 ILE A O 1
ATOM 2211 N N . LEU A 1 279 ? -5.094 14.983 11.614 1.00 89.88 279 LEU A N 1
ATOM 2212 C CA . LEU A 1 279 ? -5.639 15.101 12.955 1.00 89.88 279 LEU A CA 1
ATOM 2213 C C . LEU A 1 279 ? -4.800 16.131 13.714 1.00 89.88 279 LEU A C 1
ATOM 2215 O O . LEU A 1 279 ? -3.567 16.066 13.722 1.00 89.88 279 LEU A O 1
ATOM 2219 N N . LYS A 1 280 ? -5.463 17.113 14.326 1.00 89.62 280 LYS A N 1
ATOM 2220 C CA . LYS A 1 280 ? -4.788 18.169 15.084 1.00 89.62 280 LYS A CA 1
ATOM 2221 C C . LYS A 1 280 ? -4.043 17.551 16.269 1.00 89.62 280 LYS A C 1
ATOM 2223 O O . LYS A 1 280 ? -4.634 16.767 17.008 1.00 89.62 280 LYS A O 1
ATOM 2228 N N . GLY A 1 281 ? -2.768 17.909 16.434 1.00 88.56 281 GLY A N 1
ATOM 2229 C CA . GLY A 1 281 ? -1.905 17.404 17.513 1.00 88.56 281 GLY A CA 1
ATOM 2230 C C . GLY A 1 281 ? -1.304 16.008 17.289 1.00 88.56 281 GLY A C 1
ATOM 2231 O O . GLY A 1 281 ? -0.569 15.525 18.148 1.00 88.56 281 GLY A O 1
ATOM 2232 N N . VAL A 1 282 ? -1.569 15.367 16.145 1.00 91.25 282 VAL A N 1
ATOM 2233 C CA . VAL A 1 282 ? -1.047 14.030 15.828 1.00 91.25 282 VAL A CA 1
ATOM 2234 C C . VAL A 1 282 ? 0.209 14.144 14.971 1.00 91.25 282 VAL A C 1
ATOM 2236 O O . VAL A 1 282 ? 0.152 14.578 13.820 1.00 91.25 282 VAL A O 1
ATOM 2239 N N . ASN A 1 283 ? 1.344 13.713 15.526 1.00 86.44 283 ASN A N 1
ATOM 2240 C CA . ASN A 1 283 ? 2.637 13.716 14.844 1.00 86.44 283 ASN A CA 1
ATOM 2241 C C . ASN A 1 283 ? 3.140 12.285 14.605 1.00 86.44 283 ASN A C 1
ATOM 2243 O O . ASN A 1 283 ? 2.995 11.437 15.486 1.00 86.44 283 ASN A O 1
ATOM 2247 N N . PRO A 1 284 ? 3.750 12.000 13.442 1.00 85.88 284 PRO A N 1
ATOM 2248 C CA . PRO A 1 284 ? 4.346 10.697 13.184 1.00 85.88 284 PRO A CA 1
ATOM 2249 C C . PRO A 1 284 ? 5.549 10.444 14.099 1.00 85.88 284 PRO A C 1
ATOM 2251 O O . PRO A 1 284 ? 6.275 11.371 14.456 1.00 85.88 284 PRO A O 1
ATOM 2254 N N . PHE A 1 285 ? 5.814 9.173 14.402 1.00 88.25 285 PHE A N 1
ATOM 2255 C CA . PHE A 1 285 ? 7.114 8.770 14.937 1.00 88.25 285 PHE A CA 1
ATOM 2256 C C . PHE A 1 285 ? 8.187 8.753 13.830 1.00 88.25 285 PHE A C 1
ATOM 2258 O O . PHE A 1 285 ? 7.890 8.926 12.637 1.00 88.25 285 PHE A O 1
ATOM 2265 N N . ALA A 1 286 ? 9.449 8.588 14.238 1.00 83.56 286 ALA A N 1
ATOM 2266 C CA . ALA A 1 286 ? 10.597 8.576 13.334 1.00 83.56 286 ALA A CA 1
ATOM 2267 C C . ALA A 1 286 ? 10.429 7.540 12.209 1.00 83.56 286 ALA A C 1
ATOM 2269 O O . ALA A 1 286 ? 9.839 6.479 12.409 1.00 83.56 286 ALA A O 1
ATOM 2270 N N . ILE A 1 287 ? 10.921 7.870 11.013 1.00 81.81 287 ILE A N 1
ATOM 2271 C CA . ILE A 1 287 ? 10.890 6.937 9.886 1.00 81.81 287 ILE A CA 1
ATOM 2272 C C . ILE A 1 287 ? 11.857 5.780 10.148 1.00 81.81 287 ILE A C 1
ATOM 2274 O O . ILE A 1 287 ? 12.987 5.995 10.583 1.00 81.81 287 ILE A O 1
ATOM 2278 N N . ASP A 1 288 ? 11.403 4.564 9.868 1.00 83.44 288 ASP A N 1
ATOM 2279 C CA . ASP A 1 288 ? 12.242 3.373 9.923 1.00 83.44 288 ASP A CA 1
ATOM 2280 C C . ASP A 1 288 ? 13.240 3.388 8.763 1.00 83.44 288 ASP A C 1
ATOM 2282 O O . ASP A 1 288 ? 12.854 3.603 7.607 1.00 83.44 288 ASP A O 1
ATOM 2286 N N . LEU A 1 289 ? 14.520 3.177 9.072 1.00 77.25 289 LEU A N 1
ATOM 2287 C CA . LEU A 1 289 ? 15.567 3.114 8.058 1.00 77.25 289 LEU A CA 1
ATOM 2288 C C . LEU A 1 289 ? 15.388 1.866 7.188 1.00 77.25 289 LEU A C 1
ATOM 2290 O O . LEU A 1 289 ? 14.907 0.828 7.640 1.00 77.25 289 LEU A O 1
ATOM 2294 N N . GLN A 1 290 ? 15.765 1.991 5.919 1.00 76.38 290 GLN A N 1
ATOM 2295 C CA . GLN A 1 290 ? 15.794 0.856 5.006 1.00 76.38 290 GLN A CA 1
ATOM 2296 C C . GLN A 1 290 ? 16.991 -0.030 5.325 1.00 76.38 290 GLN A C 1
ATOM 2298 O O . GLN A 1 290 ? 18.101 0.471 5.515 1.00 76.38 290 GLN A O 1
ATOM 2303 N N . ALA A 1 291 ? 16.765 -1.338 5.314 1.00 72.56 291 ALA A N 1
ATOM 2304 C CA . ALA A 1 291 ? 17.836 -2.314 5.285 1.00 72.56 291 ALA A CA 1
ATOM 2305 C C . ALA A 1 291 ? 18.612 -2.252 3.958 1.00 72.56 291 ALA A C 1
ATOM 2307 O O . ALA A 1 291 ? 18.198 -1.586 3.004 1.00 72.56 291 ALA A O 1
ATOM 2308 N N . GLU A 1 292 ? 19.702 -3.015 3.864 1.00 65.19 292 GLU A N 1
ATOM 2309 C CA . GLU A 1 292 ? 20.539 -3.101 2.659 1.00 65.19 292 GLU A CA 1
ATOM 2310 C C . GLU A 1 292 ? 19.724 -3.429 1.391 1.00 65.19 292 GLU A C 1
ATOM 2312 O O . GLU A 1 292 ? 19.899 -2.787 0.352 1.00 65.19 292 GLU A O 1
ATOM 2317 N N . HIS A 1 293 ? 18.729 -4.313 1.520 1.00 72.19 293 HIS A N 1
ATOM 2318 C CA . HIS A 1 293 ? 17.815 -4.730 0.447 1.00 72.19 293 HIS A CA 1
ATOM 2319 C C . HIS A 1 293 ? 16.587 -3.812 0.258 1.00 72.19 293 HIS A C 1
ATOM 2321 O O . HIS A 1 293 ? 15.605 -4.194 -0.372 1.00 72.19 293 HIS A O 1
ATOM 2327 N N . GLY A 1 294 ? 16.581 -2.606 0.838 1.00 79.38 294 GLY A N 1
ATOM 2328 C CA . GLY A 1 294 ? 15.554 -1.577 0.609 1.00 79.38 294 GLY A CA 1
ATOM 2329 C C . GLY A 1 294 ? 14.290 -1.671 1.473 1.00 79.38 294 GLY A C 1
ATOM 2330 O O . GLY A 1 294 ? 13.587 -0.670 1.622 1.00 79.38 294 GLY A O 1
ATOM 2331 N N . PHE A 1 295 ? 14.006 -2.822 2.086 1.00 87.81 295 PHE A N 1
ATOM 2332 C CA . PHE A 1 295 ? 12.838 -2.990 2.957 1.00 87.81 295 PHE A CA 1
ATOM 2333 C C . PHE A 1 295 ? 13.064 -2.419 4.365 1.00 87.81 295 PHE A C 1
ATOM 2335 O O . PHE A 1 295 ? 14.113 -2.624 4.969 1.00 87.81 295 PHE A O 1
ATOM 2342 N N . ASN A 1 296 ? 12.059 -1.741 4.920 1.00 86.31 296 ASN A N 1
ATOM 2343 C CA . ASN A 1 296 ? 12.088 -1.117 6.252 1.00 86.31 296 ASN A CA 1
ATOM 2344 C C . ASN A 1 296 ? 11.245 -1.860 7.307 1.00 86.31 296 ASN A C 1
ATOM 2346 O O . ASN A 1 296 ? 10.898 -1.302 8.347 1.00 86.31 296 ASN A O 1
ATOM 2350 N N . ASN A 1 297 ? 10.858 -3.106 7.024 1.00 84.19 297 ASN A N 1
ATOM 2351 C CA . ASN A 1 297 ? 10.079 -3.963 7.919 1.00 84.19 297 ASN A CA 1
ATOM 2352 C C . ASN A 1 297 ? 10.863 -5.200 8.396 1.00 84.19 297 ASN A C 1
ATOM 2354 O O . ASN A 1 297 ? 10.259 -6.205 8.763 1.00 84.19 297 ASN A O 1
ATOM 2358 N N . GLN A 1 298 ? 12.196 -5.149 8.393 1.00 77.31 298 GLN A N 1
ATOM 2359 C CA . GLN A 1 298 ? 13.028 -6.280 8.808 1.00 77.31 298 GLN A CA 1
ATOM 2360 C C . GLN A 1 298 ? 13.091 -6.404 10.336 1.00 77.31 298 GLN A C 1
ATOM 2362 O O . GLN A 1 298 ? 13.485 -5.470 11.031 1.00 77.31 298 GLN A O 1
ATOM 2367 N N . GLY A 1 299 ? 12.713 -7.571 10.869 1.00 73.81 299 GLY A N 1
ATOM 2368 C CA . GLY A 1 299 ? 12.623 -7.797 12.318 1.00 73.81 299 GLY A CA 1
ATOM 2369 C C . GLY A 1 299 ? 13.942 -7.636 13.069 1.00 73.81 299 GLY A C 1
ATOM 2370 O O . GLY A 1 299 ? 13.945 -7.087 14.164 1.00 73.81 299 GLY A O 1
ATOM 2371 N N . GLU A 1 300 ? 15.059 -8.016 12.449 1.00 69.12 300 GLU A N 1
ATOM 2372 C CA . GLU A 1 300 ? 16.405 -7.886 13.029 1.00 69.12 300 GLU A CA 1
ATOM 2373 C C . GLU A 1 300 ? 16.822 -6.427 13.264 1.00 69.12 300 GLU A C 1
ATOM 2375 O O . GLU A 1 300 ? 17.618 -6.141 14.154 1.00 69.12 300 GLU A O 1
ATOM 2380 N N . GLN A 1 301 ? 16.257 -5.491 12.497 1.00 70.88 301 GLN A N 1
ATOM 2381 C CA . GLN A 1 301 ? 16.592 -4.065 12.564 1.00 70.88 301 GLN A CA 1
ATOM 2382 C C . GLN A 1 301 ? 15.555 -3.251 13.347 1.00 70.88 301 GLN A C 1
ATOM 2384 O O . GLN A 1 301 ? 15.853 -2.174 13.866 1.00 70.88 301 GLN A O 1
ATOM 2389 N N . LEU A 1 302 ? 14.326 -3.758 13.460 1.00 74.88 302 LEU A N 1
ATOM 2390 C CA . LEU A 1 302 ? 13.225 -3.076 14.130 1.00 74.88 302 LEU A CA 1
ATOM 2391 C C . LEU A 1 302 ? 13.216 -3.343 15.641 1.00 74.88 302 LEU A C 1
ATOM 2393 O O . LEU A 1 302 ? 12.290 -3.955 16.181 1.00 74.88 302 LEU A O 1
ATOM 2397 N N . SER A 1 303 ? 14.226 -2.816 16.336 1.00 72.19 303 SER A N 1
ATOM 2398 C CA . SER A 1 303 ? 14.218 -2.724 17.798 1.00 72.19 303 SER A CA 1
ATOM 2399 C C . SER A 1 303 ? 13.268 -1.617 18.289 1.00 72.19 303 SER A C 1
ATOM 2401 O O . SER A 1 303 ? 12.843 -0.729 17.534 1.00 72.19 303 SER A O 1
ATOM 2403 N N . THR A 1 304 ? 12.903 -1.680 19.570 1.00 77.88 304 THR A N 1
ATOM 2404 C CA . THR A 1 304 ? 12.044 -0.681 20.213 1.00 77.88 304 THR A CA 1
ATOM 2405 C C . THR A 1 304 ? 12.744 -0.132 21.443 1.00 77.88 304 THR A C 1
ATOM 2407 O O . THR A 1 304 ? 12.885 -0.828 22.445 1.00 77.88 304 THR A O 1
ATOM 2410 N N . SER A 1 305 ? 13.175 1.127 21.369 1.00 84.62 305 SER A N 1
ATOM 2411 C CA . SER A 1 305 ? 13.713 1.843 22.524 1.00 84.62 305 SER A CA 1
ATOM 2412 C C . SER A 1 305 ? 12.591 2.312 23.454 1.00 84.62 305 SER A C 1
ATOM 2414 O O . SER A 1 305 ? 11.439 2.476 23.040 1.00 84.62 305 SER A O 1
ATOM 2416 N N . THR A 1 306 ? 12.932 2.605 24.709 1.00 85.44 306 THR A N 1
ATOM 2417 C CA . THR A 1 306 ? 11.998 3.192 25.683 1.00 85.44 306 THR A CA 1
ATOM 2418 C C . THR A 1 306 ? 11.382 4.497 25.167 1.00 85.44 306 THR A C 1
ATOM 2420 O O . THR A 1 306 ? 10.179 4.709 25.297 1.00 85.44 306 THR A O 1
ATOM 2423 N N . ILE A 1 307 ? 12.182 5.329 24.489 1.00 87.56 307 ILE A N 1
ATOM 2424 C CA . ILE A 1 307 ? 11.739 6.594 23.878 1.00 87.56 307 ILE A CA 1
ATOM 2425 C C . ILE A 1 307 ? 10.689 6.342 22.788 1.00 87.56 307 ILE A C 1
ATOM 2427 O O . ILE A 1 307 ? 9.706 7.080 22.673 1.00 87.56 307 ILE A O 1
ATOM 2431 N N . LEU A 1 308 ? 10.868 5.290 21.982 1.00 87.62 308 LEU A N 1
ATOM 2432 C CA . LEU A 1 308 ? 9.905 4.941 20.942 1.00 87.62 308 LEU A CA 1
ATOM 2433 C C . LEU A 1 308 ? 8.586 4.435 21.544 1.00 87.62 308 LEU A C 1
ATOM 2435 O O . LEU A 1 308 ? 7.523 4.839 21.081 1.00 87.62 308 LEU A O 1
ATOM 2439 N N . LEU A 1 309 ? 8.637 3.612 22.595 1.00 85.75 309 LEU A N 1
ATOM 2440 C CA . LEU A 1 309 ? 7.440 3.174 23.330 1.00 85.75 309 LEU A CA 1
ATOM 2441 C C . LEU A 1 309 ? 6.659 4.357 23.904 1.00 85.75 309 LEU A C 1
ATOM 2443 O O . LEU A 1 309 ? 5.442 4.433 23.733 1.00 85.75 309 LEU A O 1
ATOM 2447 N N . GLU A 1 310 ? 7.355 5.304 24.532 1.00 88.25 310 GLU A N 1
ATOM 2448 C CA . GLU A 1 310 ? 6.734 6.522 25.049 1.00 88.25 310 GLU A CA 1
ATOM 2449 C C . GLU A 1 310 ? 6.093 7.345 23.920 1.00 88.25 310 GLU A C 1
ATOM 2451 O O . GLU A 1 310 ? 4.960 7.814 24.048 1.00 88.25 310 GLU A O 1
ATOM 2456 N N . SER A 1 311 ? 6.781 7.465 22.781 1.00 90.12 311 SER A N 1
ATOM 2457 C CA . SER A 1 311 ? 6.269 8.159 21.595 1.00 90.12 311 SER A CA 1
ATOM 2458 C C . SER A 1 311 ? 5.008 7.493 21.039 1.00 90.12 311 SER A C 1
ATOM 2460 O O . SER A 1 311 ? 4.052 8.186 20.700 1.00 90.12 311 SER A O 1
ATOM 2462 N N . LEU A 1 312 ? 4.965 6.158 20.988 1.00 90.38 312 LEU A N 1
ATOM 2463 C CA . LEU A 1 312 ? 3.801 5.392 20.531 1.00 90.38 312 LEU A CA 1
ATOM 2464 C C . LEU A 1 312 ? 2.612 5.516 21.493 1.00 90.38 312 LEU A C 1
ATOM 2466 O O . LEU A 1 312 ? 1.473 5.624 21.040 1.00 90.38 312 LEU A O 1
ATOM 2470 N N . LEU A 1 313 ? 2.859 5.563 22.806 1.00 89.06 313 LEU A N 1
ATOM 2471 C CA . LEU A 1 313 ? 1.812 5.812 23.799 1.00 89.06 313 LEU A CA 1
ATOM 2472 C C . LEU A 1 313 ? 1.230 7.225 23.667 1.00 89.06 313 LEU A C 1
ATOM 2474 O O . LEU A 1 313 ? 0.009 7.391 23.626 1.00 89.06 313 LEU A O 1
ATOM 2478 N N . LYS A 1 314 ? 2.095 8.243 23.560 1.00 93.25 314 LYS A N 1
ATOM 2479 C CA . LYS A 1 314 ? 1.678 9.635 23.320 1.00 93.25 314 LYS A CA 1
ATOM 2480 C C . LYS A 1 314 ? 0.906 9.766 22.008 1.00 93.25 314 LYS A C 1
ATOM 2482 O O . LYS A 1 314 ? -0.093 10.478 21.962 1.00 93.25 314 LYS A O 1
ATOM 2487 N N . LEU A 1 315 ? 1.334 9.048 20.971 1.00 94.62 315 LEU A N 1
ATOM 2488 C CA . LEU A 1 315 ? 0.663 9.002 19.676 1.00 94.62 315 LEU A CA 1
ATOM 2489 C C . LEU A 1 315 ? -0.732 8.371 19.767 1.00 94.62 315 LEU A C 1
ATOM 2491 O O . LEU A 1 315 ? -1.689 8.933 19.246 1.00 94.62 315 LEU A O 1
ATOM 2495 N N . GLY A 1 316 ? -0.875 7.236 20.457 1.00 95.31 316 GLY A N 1
ATOM 2496 C CA . GLY A 1 316 ? -2.177 6.595 20.658 1.00 95.31 316 GLY A CA 1
ATOM 2497 C C . GLY A 1 316 ? -3.195 7.533 21.313 1.00 95.31 316 GLY A C 1
ATOM 2498 O O . GLY A 1 316 ? -4.332 7.607 20.854 1.00 95.31 316 GLY A O 1
ATOM 2499 N N . ARG A 1 317 ? -2.765 8.293 22.333 1.00 95.75 317 ARG A N 1
ATOM 2500 C CA . ARG A 1 317 ? -3.587 9.317 23.004 1.00 95.75 317 ARG A CA 1
ATOM 2501 C C . ARG A 1 317 ? -3.913 10.491 22.084 1.00 95.75 317 ARG A C 1
ATOM 2503 O O . ARG A 1 317 ? -5.078 10.824 21.911 1.00 95.75 317 ARG A O 1
ATOM 2510 N N . SER A 1 318 ? -2.910 11.067 21.418 1.00 96.50 318 SER A N 1
ATOM 2511 C CA . SER A 1 318 ? -3.135 12.232 20.552 1.00 96.50 318 SER A CA 1
ATOM 2512 C C . SER A 1 318 ? -4.091 11.946 19.392 1.00 96.50 318 SER A C 1
ATOM 2514 O O . SER A 1 318 ? -4.806 12.849 18.965 1.00 96.50 318 SER A O 1
ATOM 2516 N N . ILE A 1 319 ? -4.144 10.701 18.900 1.00 96.88 319 ILE A N 1
ATOM 2517 C CA . ILE A 1 319 ? -5.091 10.285 17.857 1.00 96.88 319 ILE A CA 1
ATOM 2518 C C . ILE A 1 319 ? -6.534 10.380 18.350 1.00 96.88 319 ILE A C 1
ATOM 2520 O O . ILE A 1 319 ? -7.353 11.010 17.683 1.00 96.88 319 ILE A O 1
ATOM 2524 N N . VAL A 1 320 ? -6.845 9.754 19.488 1.00 96.69 320 VAL A N 1
ATOM 2525 C CA . VAL A 1 320 ? -8.221 9.666 20.007 1.00 96.69 320 VAL A CA 1
ATOM 2526 C C . VAL A 1 320 ? -8.695 10.968 20.655 1.00 96.69 320 VAL A C 1
ATOM 2528 O O . VAL A 1 320 ? -9.882 11.283 20.587 1.00 96.69 320 VAL A O 1
ATOM 2531 N N . ASP A 1 321 ? -7.766 11.746 21.215 1.00 96.25 321 ASP A N 1
ATOM 2532 C CA . ASP A 1 321 ? -8.038 13.038 21.856 1.00 96.25 321 ASP A CA 1
ATOM 2533 C C . ASP A 1 321 ? -7.998 14.208 20.861 1.00 96.25 321 ASP A C 1
ATOM 2535 O O . ASP A 1 321 ? -8.231 15.363 21.226 1.00 96.25 321 ASP A O 1
ATOM 2539 N N . SER A 1 322 ? -7.698 13.942 19.584 1.00 96.44 322 SER A N 1
ATOM 2540 C CA . SER A 1 322 ? -7.718 14.983 18.563 1.00 96.44 322 SER A CA 1
ATOM 2541 C C . SER A 1 322 ? -9.126 15.594 18.464 1.00 96.44 322 SER A C 1
ATOM 2543 O O . SER A 1 322 ? -10.093 14.849 18.297 1.00 96.44 322 SER A O 1
ATOM 2545 N N . PRO A 1 323 ? -9.281 16.934 18.456 1.00 94.62 323 PRO A N 1
ATOM 2546 C CA . PRO A 1 323 ? -10.592 17.589 18.366 1.00 94.62 323 PRO A CA 1
ATOM 2547 C C . PRO A 1 323 ? -11.428 17.179 17.148 1.00 94.62 323 PRO A C 1
ATOM 2549 O O . PRO A 1 323 ? -12.648 17.298 17.145 1.00 94.62 323 PRO A O 1
ATOM 2552 N N . ASN A 1 324 ? -10.770 16.712 16.088 1.00 93.50 324 ASN A N 1
ATOM 2553 C CA . ASN A 1 324 ? -11.417 16.293 14.852 1.00 93.50 324 ASN A CA 1
ATOM 2554 C C . ASN A 1 324 ? -11.707 14.784 14.807 1.00 93.50 324 ASN A C 1
ATOM 2556 O O . ASN A 1 324 ? -12.328 14.340 13.841 1.00 93.50 324 ASN A O 1
ATOM 2560 N N . PHE A 1 325 ? -11.279 14.007 15.812 1.00 96.12 325 PHE A N 1
ATOM 2561 C CA . PHE A 1 325 ? -11.333 12.544 15.813 1.00 96.12 325 PHE A CA 1
ATOM 2562 C C . PHE A 1 325 ? -12.747 12.009 15.580 1.00 96.12 325 PHE A C 1
ATOM 2564 O O . PHE A 1 325 ? -12.939 11.234 14.645 1.00 96.12 325 PHE A O 1
ATOM 2571 N N . ASP A 1 326 ? -13.738 12.476 16.344 1.00 95.00 326 ASP A N 1
ATOM 2572 C CA . ASP A 1 326 ? -15.117 11.961 16.276 1.00 95.00 326 ASP A CA 1
ATOM 2573 C C . ASP A 1 326 ? -15.741 12.192 14.895 1.00 95.00 326 ASP A C 1
ATOM 2575 O O . ASP A 1 326 ? -16.374 11.309 14.325 1.00 95.00 326 ASP A O 1
ATOM 2579 N N . SER A 1 327 ? -15.460 13.343 14.279 1.00 93.69 327 SER A N 1
ATOM 2580 C CA . SER A 1 327 ? -15.880 13.622 12.902 1.00 93.69 327 SER A CA 1
ATOM 2581 C C . SER A 1 327 ? -15.102 12.822 11.848 1.00 93.69 327 SER A C 1
ATOM 2583 O O . SER A 1 327 ? -15.507 12.780 10.688 1.00 93.69 327 SER A O 1
ATOM 2585 N N . TYR A 1 328 ? -13.966 12.224 12.210 1.00 94.56 328 TYR A N 1
ATOM 2586 C CA . TYR A 1 328 ? -13.045 11.546 11.299 1.00 94.56 328 TYR A CA 1
ATOM 2587 C C . TYR A 1 328 ? -13.177 10.018 11.320 1.00 94.56 328 TYR A C 1
ATOM 2589 O O . TYR A 1 328 ? -12.862 9.369 10.318 1.00 94.56 328 TYR A O 1
ATOM 2597 N N . THR A 1 329 ? -13.657 9.446 12.425 1.00 96.62 329 THR A N 1
ATOM 2598 C CA . THR A 1 329 ? -13.964 8.018 12.568 1.00 96.62 329 THR A CA 1
ATOM 2599 C C . THR A 1 329 ? -15.414 7.709 12.185 1.00 96.62 329 THR A C 1
ATOM 2601 O O . THR A 1 329 ? -16.313 8.520 12.381 1.00 96.62 329 THR A O 1
ATOM 2604 N N . LYS A 1 330 ? -15.669 6.509 11.650 1.00 96.00 330 LYS A N 1
ATOM 2605 C CA . LYS A 1 330 ? -17.037 5.970 11.509 1.00 96.00 330 LYS A CA 1
ATOM 2606 C C . LYS A 1 330 ? -17.572 5.327 12.794 1.00 96.00 330 LYS A C 1
ATOM 2608 O O . LYS A 1 330 ? -18.719 4.896 12.831 1.00 96.00 330 LYS A O 1
ATOM 2613 N N . LEU A 1 331 ? -16.740 5.229 13.828 1.00 96.06 331 LEU A N 1
ATOM 2614 C CA . LEU A 1 331 ? -17.065 4.552 15.078 1.00 96.06 331 LEU A CA 1
ATOM 2615 C C . LEU A 1 331 ? -17.687 5.472 16.139 1.00 96.06 331 LEU A C 1
ATOM 2617 O O . LEU A 1 331 ? -18.084 4.976 17.192 1.00 96.06 331 LEU A O 1
ATOM 2621 N N . ALA A 1 332 ? -17.767 6.783 15.882 1.00 94.06 332 ALA A N 1
ATOM 2622 C CA . ALA A 1 332 ? -18.244 7.779 16.846 1.00 94.06 332 ALA A CA 1
ATOM 2623 C C . ALA A 1 332 ? -19.648 7.447 17.378 1.00 94.06 332 ALA A C 1
ATOM 2625 O O . ALA A 1 332 ? -19.843 7.360 18.585 1.00 94.06 332 ALA A O 1
ATOM 2626 N N . ASP A 1 333 ? -20.584 7.148 16.474 1.00 92.56 333 ASP A N 1
ATOM 2627 C CA . ASP A 1 333 ? -21.983 6.854 16.812 1.00 92.56 333 ASP A CA 1
ATOM 2628 C C . ASP A 1 333 ? -22.261 5.362 17.073 1.00 92.56 333 ASP A C 1
ATOM 2630 O O . ASP A 1 333 ? -23.417 4.960 17.206 1.00 92.56 333 ASP A O 1
ATOM 2634 N N . THR A 1 334 ? -21.217 4.527 17.113 1.00 93.88 334 THR A N 1
ATOM 2635 C CA . THR A 1 334 ? -21.326 3.080 17.355 1.00 93.88 334 THR A CA 1
ATOM 2636 C C . THR A 1 334 ? -20.449 2.672 18.534 1.00 93.88 334 THR A C 1
ATOM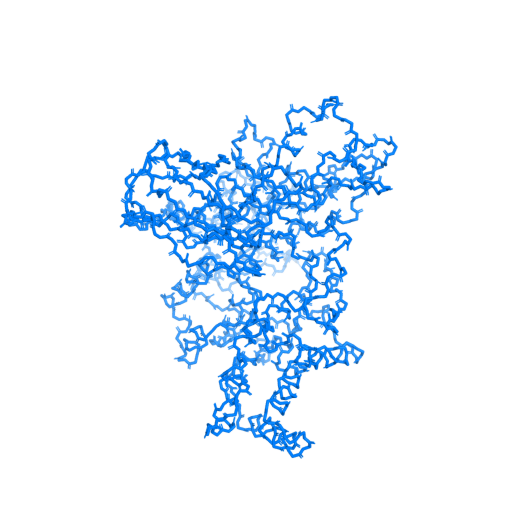 2638 O O . THR A 1 334 ? -20.887 2.725 19.677 1.00 93.88 334 THR A O 1
ATOM 2641 N N . PHE A 1 335 ? -19.186 2.319 18.291 1.00 95.75 335 PHE A N 1
ATOM 2642 C CA . PHE A 1 335 ? -18.279 1.842 19.331 1.00 95.75 335 PHE A CA 1
ATOM 2643 C C . PHE A 1 335 ? -18.086 2.862 20.461 1.00 95.75 335 PHE A C 1
ATOM 2645 O O . PHE A 1 335 ? -18.040 2.454 21.611 1.00 95.75 335 PHE A O 1
ATOM 2652 N N . PHE A 1 336 ? -18.004 4.164 20.168 1.00 96.19 336 PHE A N 1
ATOM 2653 C CA . PHE A 1 336 ? -17.781 5.198 21.193 1.00 96.19 336 PHE A CA 1
ATOM 2654 C C . PHE A 1 336 ? -19.062 5.761 21.822 1.00 96.19 336 PHE A C 1
ATOM 2656 O O . PHE A 1 336 ? -18.979 6.568 22.752 1.00 96.19 336 PHE A O 1
ATOM 2663 N N . LYS A 1 337 ? -20.234 5.363 21.321 1.00 94.69 337 LYS A N 1
ATOM 2664 C CA . LYS A 1 337 ? -21.529 5.812 21.828 1.00 94.69 337 LYS A CA 1
ATOM 2665 C C . LYS A 1 337 ? -21.920 4.992 23.051 1.00 94.69 337 LYS A C 1
ATOM 2667 O O . LYS A 1 337 ? -21.738 3.779 23.051 1.00 94.69 337 LYS A O 1
ATOM 2672 N N . GLU A 1 338 ? -22.469 5.651 24.067 1.00 93.62 338 GLU A N 1
ATOM 2673 C CA . GLU A 1 338 ? -23.024 4.955 25.229 1.00 93.62 338 GLU A CA 1
ATOM 2674 C C . GLU A 1 338 ? -24.276 4.164 24.825 1.00 93.62 338 GLU A C 1
ATOM 2676 O O . GLU A 1 338 ? -25.174 4.688 24.160 1.00 93.62 338 GLU A O 1
ATOM 2681 N N . ASP A 1 339 ? -24.278 2.883 25.182 1.00 92.38 339 ASP A N 1
ATOM 2682 C CA . ASP A 1 339 ? -25.310 1.895 24.889 1.00 92.38 339 ASP A CA 1
ATOM 2683 C C . ASP A 1 339 ? -25.379 0.850 26.018 1.00 92.38 339 ASP A C 1
ATOM 2685 O O . ASP A 1 339 ? -24.506 0.795 26.886 1.00 92.38 339 ASP A O 1
ATOM 2689 N N . ASP A 1 340 ? -26.420 0.014 26.000 1.00 92.38 340 ASP A N 1
ATOM 2690 C CA . ASP A 1 340 ? -26.652 -1.033 27.009 1.00 92.38 340 ASP A CA 1
ATOM 2691 C C . ASP A 1 340 ? -25.803 -2.299 26.778 1.00 92.38 340 ASP A C 1
ATOM 2693 O O . ASP A 1 340 ? -25.978 -3.311 27.459 1.00 92.38 340 ASP A O 1
ATOM 2697 N N . ILE A 1 341 ? -24.886 -2.279 25.803 1.00 93.75 341 ILE A N 1
ATOM 2698 C CA . ILE A 1 341 ? -24.050 -3.438 25.483 1.00 93.75 341 ILE A CA 1
ATOM 2699 C C . ILE A 1 341 ? -22.998 -3.604 26.588 1.00 93.75 341 ILE A C 1
ATOM 2701 O O . ILE A 1 341 ? -22.219 -2.677 26.839 1.00 93.75 341 ILE A O 1
ATOM 2705 N N . PRO A 1 342 ? -22.884 -4.791 27.216 1.00 95.75 342 PRO A N 1
ATOM 2706 C CA . PRO A 1 342 ? -21.848 -5.038 28.207 1.00 95.75 342 PRO A CA 1
ATOM 2707 C C . PRO A 1 342 ? -20.453 -4.739 27.651 1.00 95.75 342 PRO A C 1
ATOM 2709 O O . PRO A 1 342 ? -20.076 -5.199 26.569 1.00 95.75 342 PRO A O 1
ATOM 2712 N N . ILE A 1 343 ? -19.629 -4.020 28.420 1.00 95.94 343 ILE A N 1
ATOM 2713 C CA . ILE A 1 343 ? -18.321 -3.549 27.940 1.00 95.94 343 ILE A CA 1
ATOM 2714 C C . ILE A 1 343 ? -17.433 -4.685 27.412 1.00 95.94 343 ILE A C 1
ATOM 2716 O O . ILE A 1 343 ? -16.733 -4.527 26.415 1.00 95.94 343 ILE A O 1
ATOM 2720 N N . LYS A 1 344 ? -17.482 -5.865 28.038 1.00 97.44 344 LYS A N 1
ATOM 2721 C CA . LYS A 1 344 ? -16.710 -7.036 27.603 1.00 97.44 344 LYS A CA 1
ATOM 2722 C C . LYS A 1 344 ? -17.138 -7.531 26.220 1.00 97.44 344 LYS A C 1
ATOM 2724 O O . LYS A 1 344 ? -16.277 -7.912 25.427 1.00 97.44 344 LYS A O 1
ATOM 2729 N N . GLU A 1 345 ? -18.433 -7.499 25.922 1.00 96.31 345 GLU A N 1
ATOM 2730 C CA . GLU A 1 345 ? -18.973 -7.869 24.611 1.00 96.31 345 GLU A CA 1
ATOM 2731 C C . GLU A 1 345 ? -18.574 -6.849 23.546 1.00 96.31 345 GLU A C 1
ATOM 2733 O O . GLU A 1 345 ? -18.188 -7.235 22.445 1.00 96.31 345 GLU A O 1
ATOM 2738 N N . LYS A 1 346 ? -18.538 -5.560 23.906 1.00 95.44 346 LYS A N 1
ATOM 2739 C CA . LYS A 1 346 ? -18.069 -4.475 23.033 1.00 95.44 346 LYS A CA 1
ATOM 2740 C C . LYS A 1 346 ? -16.565 -4.559 22.745 1.00 95.44 346 LYS A C 1
ATOM 2742 O O . LYS A 1 346 ? -16.123 -4.387 21.608 1.00 95.44 346 LYS A O 1
ATOM 2747 N N . LEU A 1 347 ? -15.756 -4.859 23.766 1.00 97.69 347 LEU A N 1
ATOM 2748 C CA . LEU A 1 347 ? -14.295 -4.894 23.664 1.00 97.69 347 LEU A CA 1
ATOM 2749 C C . LEU A 1 347 ? -13.757 -6.155 22.984 1.00 97.69 347 LEU A C 1
ATOM 2751 O O . LEU A 1 347 ? -12.738 -6.073 22.301 1.00 97.69 347 LEU A O 1
ATOM 2755 N N . ARG A 1 348 ? -14.393 -7.322 23.139 1.00 97.00 348 ARG A N 1
ATOM 2756 C CA . ARG A 1 348 ? -13.878 -8.582 22.575 1.00 97.00 348 ARG A CA 1
ATOM 2757 C C . ARG A 1 348 ? -13.635 -8.534 21.055 1.00 97.00 348 ARG A C 1
ATOM 2759 O O . ARG A 1 348 ? -12.513 -8.858 20.658 1.00 97.00 348 ARG A O 1
ATOM 2766 N N . PRO A 1 349 ? -14.592 -8.127 20.194 1.00 94.75 349 PRO A N 1
ATOM 2767 C CA . PRO A 1 349 ? -14.352 -8.054 18.752 1.00 94.75 349 PRO A CA 1
ATOM 2768 C C . PRO A 1 349 ? -13.311 -6.983 18.400 1.00 94.75 349 PRO A C 1
ATOM 2770 O O . PRO A 1 349 ? -12.443 -7.222 17.558 1.00 94.75 349 PRO A O 1
ATOM 2773 N N . PHE A 1 350 ? -13.329 -5.838 19.092 1.00 96.62 350 PHE A N 1
ATOM 2774 C CA . PHE A 1 350 ? -12.353 -4.765 18.891 1.00 96.62 350 PHE A CA 1
ATOM 2775 C C . PHE A 1 350 ? -10.919 -5.229 19.188 1.00 96.62 350 PHE A C 1
ATOM 2777 O O . PHE A 1 350 ? -10.029 -5.096 18.346 1.00 96.62 350 PHE A O 1
ATOM 2784 N N . LEU A 1 351 ? -10.700 -5.834 20.358 1.00 97.12 351 LEU A N 1
ATOM 2785 C CA . LEU A 1 351 ? -9.399 -6.352 20.782 1.00 97.12 351 LEU A CA 1
ATOM 2786 C C . LEU A 1 351 ? -8.959 -7.547 19.929 1.00 97.12 351 LEU A C 1
ATOM 2788 O O . LEU A 1 351 ? -7.774 -7.667 19.624 1.00 97.12 351 LEU A O 1
ATOM 2792 N N . GLY A 1 352 ? -9.892 -8.403 19.498 1.00 94.50 352 GLY A N 1
ATOM 2793 C CA . GLY A 1 352 ? -9.597 -9.532 18.615 1.00 94.50 352 GLY A CA 1
ATOM 2794 C C . GLY A 1 352 ? -9.061 -9.071 17.262 1.00 94.50 352 GLY A C 1
ATOM 2795 O O . GLY A 1 352 ? -8.051 -9.585 16.779 1.00 94.50 352 GLY A O 1
ATOM 2796 N N . LYS A 1 353 ? -9.669 -8.022 16.696 1.00 95.12 353 LYS A N 1
ATOM 2797 C CA . LYS A 1 353 ? -9.186 -7.370 15.475 1.00 95.12 353 LYS A CA 1
ATOM 2798 C C . LYS A 1 353 ? -7.861 -6.636 15.700 1.00 95.12 353 LYS A C 1
ATOM 2800 O O . LYS A 1 353 ? -6.939 -6.786 14.900 1.00 95.12 353 LYS A O 1
ATOM 2805 N N . ALA A 1 354 ? -7.733 -5.884 16.795 1.00 96.31 354 ALA A N 1
ATOM 2806 C CA . ALA A 1 354 ? -6.520 -5.132 17.116 1.00 96.31 354 ALA A CA 1
ATOM 2807 C C . ALA A 1 354 ? -5.300 -6.049 17.313 1.00 96.31 354 ALA A C 1
ATOM 2809 O O . ALA A 1 354 ? -4.235 -5.791 16.755 1.00 96.31 354 ALA A O 1
ATOM 2810 N N . PHE A 1 355 ? -5.455 -7.140 18.065 1.00 94.88 355 PHE A N 1
ATOM 2811 C CA . PHE A 1 355 ? -4.376 -8.086 18.375 1.00 94.88 355 PHE A CA 1
ATOM 2812 C C . PHE A 1 355 ? -4.240 -9.221 17.361 1.00 94.88 355 PHE A C 1
ATOM 2814 O O . PHE A 1 355 ? -3.299 -10.014 17.465 1.00 94.88 355 PHE A O 1
ATOM 2821 N N . ARG A 1 356 ? -5.163 -9.276 16.389 1.00 93.38 356 ARG A N 1
ATOM 2822 C CA . ARG A 1 356 ? -5.174 -10.208 15.252 1.00 93.38 356 ARG A CA 1
ATOM 2823 C C . ARG A 1 356 ? -5.184 -11.673 15.692 1.00 93.38 356 ARG A C 1
ATOM 2825 O O . ARG A 1 356 ? -4.607 -12.530 15.036 1.00 93.38 356 ARG A O 1
ATOM 2832 N N . ARG A 1 357 ? -5.809 -11.942 16.840 1.00 90.81 357 ARG A N 1
ATOM 2833 C CA . ARG A 1 357 ? -5.844 -13.250 17.503 1.00 90.81 357 ARG A CA 1
ATOM 2834 C C . ARG A 1 357 ? -7.038 -13.340 18.460 1.00 90.81 357 ARG A C 1
ATOM 2836 O O . ARG A 1 357 ? -7.560 -12.293 18.855 1.00 90.81 357 ARG A O 1
ATOM 2843 N N . PRO A 1 358 ? -7.441 -14.545 18.894 1.00 91.81 358 PRO A N 1
ATOM 2844 C CA . PRO A 1 358 ? -8.435 -14.703 19.949 1.00 91.81 358 PRO A CA 1
ATOM 2845 C C . PRO A 1 358 ? -8.030 -13.962 21.230 1.00 91.81 358 PRO A C 1
ATOM 2847 O O . PRO A 1 358 ? -6.876 -14.005 21.664 1.00 91.81 358 PRO A O 1
ATOM 2850 N N . VAL A 1 359 ? -8.986 -13.269 21.847 1.00 93.38 359 VAL A N 1
ATOM 2851 C CA . VAL A 1 359 ? -8.754 -12.522 23.090 1.00 93.38 359 VAL A CA 1
ATOM 2852 C C . VAL A 1 359 ? -8.971 -13.454 24.275 1.00 93.38 359 VAL A C 1
ATOM 2854 O O . VAL A 1 359 ? -10.063 -13.993 24.440 1.00 93.38 359 VAL A O 1
ATOM 2857 N N . THR A 1 360 ? -7.944 -13.626 25.107 1.00 95.12 360 THR A N 1
ATOM 2858 C CA . THR A 1 360 ? -8.051 -14.401 26.351 1.00 95.12 360 THR A CA 1
ATOM 2859 C C . THR A 1 360 ? -8.868 -13.648 27.401 1.00 95.12 360 THR A C 1
ATOM 2861 O O . THR A 1 360 ? -8.817 -12.417 27.454 1.00 95.12 360 THR A O 1
ATOM 2864 N N . GLU A 1 361 ? -9.553 -14.367 28.296 1.00 96.81 361 GLU A N 1
ATOM 2865 C CA . GLU A 1 361 ? -10.336 -13.742 29.378 1.00 96.81 361 GLU A CA 1
ATOM 2866 C C . GLU A 1 361 ? -9.488 -12.830 30.269 1.00 96.81 361 GLU A C 1
ATOM 2868 O O . GLU A 1 361 ? -9.923 -11.748 30.649 1.00 96.81 361 GLU A O 1
ATOM 2873 N N . ILE A 1 362 ? -8.234 -13.209 30.534 1.00 96.75 362 ILE A N 1
ATOM 2874 C CA . ILE A 1 362 ? -7.289 -12.388 31.305 1.00 96.75 362 ILE A CA 1
ATOM 2875 C C . ILE A 1 362 ? -7.047 -11.041 30.611 1.00 96.75 362 ILE A C 1
ATOM 2877 O O . ILE A 1 362 ? -7.063 -9.990 31.254 1.00 96.75 362 ILE A O 1
ATOM 2881 N N . ALA A 1 363 ? -6.819 -11.056 29.293 1.00 95.75 363 ALA A N 1
ATOM 2882 C CA . ALA A 1 363 ? -6.612 -9.831 28.533 1.00 95.75 363 ALA A CA 1
ATOM 2883 C C . ALA A 1 363 ? -7.894 -8.992 28.483 1.00 95.75 363 ALA A C 1
ATOM 2885 O O . ALA A 1 363 ? -7.831 -7.787 28.708 1.00 95.75 363 ALA A O 1
ATOM 2886 N N . LEU A 1 364 ? -9.047 -9.621 28.243 1.00 98.06 364 LEU A N 1
ATOM 2887 C CA . LEU A 1 364 ? -10.328 -8.924 28.184 1.00 98.06 364 LEU A CA 1
ATOM 2888 C C . LEU A 1 364 ? -10.676 -8.254 29.517 1.00 98.06 364 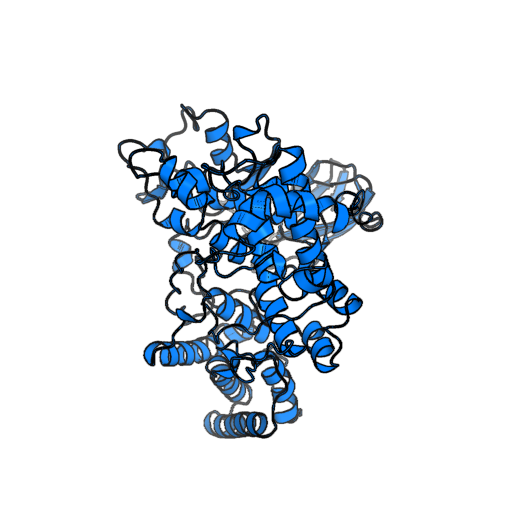LEU A C 1
ATOM 2890 O O . LEU A 1 364 ? -11.001 -7.070 29.533 1.00 98.06 364 LEU A O 1
ATOM 2894 N N . ASN A 1 365 ? -10.537 -8.977 30.632 1.00 98.00 365 ASN A N 1
ATOM 2895 C CA . ASN A 1 365 ? -10.773 -8.445 31.973 1.00 98.00 365 ASN A CA 1
ATOM 2896 C C . ASN A 1 365 ? -9.844 -7.267 32.283 1.00 98.00 365 ASN A C 1
ATOM 2898 O O . ASN A 1 365 ? -10.288 -6.280 32.857 1.00 98.00 365 ASN A O 1
ATOM 2902 N N . ARG A 1 366 ? -8.577 -7.315 31.849 1.00 97.75 366 ARG A N 1
ATOM 2903 C CA . ARG A 1 366 ? -7.640 -6.195 32.031 1.00 97.75 366 ARG A CA 1
ATOM 2904 C C . ARG A 1 366 ? -8.127 -4.914 31.348 1.00 97.75 366 ARG A C 1
ATOM 2906 O O . ARG A 1 366 ? -8.108 -3.860 31.974 1.00 97.75 366 ARG A O 1
ATOM 2913 N N . TYR A 1 367 ? -8.554 -4.996 30.088 1.00 98.19 367 TYR A N 1
ATOM 2914 C CA . TYR A 1 367 ? -9.043 -3.822 29.353 1.00 98.19 367 TYR A CA 1
ATOM 2915 C C . TYR A 1 367 ? -10.426 -3.361 29.834 1.00 98.19 367 TYR A C 1
ATOM 2917 O O . TYR A 1 367 ? -10.663 -2.158 29.889 1.00 98.19 367 TYR A O 1
ATOM 2925 N N . ALA A 1 368 ? -11.305 -4.282 30.241 1.00 98.19 368 ALA A N 1
ATOM 2926 C CA . ALA A 1 368 ? -12.598 -3.944 30.836 1.00 98.19 368 ALA A CA 1
ATOM 2927 C C . ALA A 1 368 ? -12.435 -3.226 32.187 1.00 98.19 368 ALA A C 1
ATOM 2929 O O . ALA A 1 368 ? -13.027 -2.176 32.397 1.00 98.19 368 ALA A O 1
ATOM 2930 N N . ASN A 1 369 ? -11.563 -3.718 33.071 1.00 98.31 369 ASN A N 1
ATOM 2931 C CA . ASN A 1 369 ? -11.283 -3.055 34.348 1.00 98.31 369 ASN A CA 1
ATOM 2932 C C . ASN A 1 369 ? -10.634 -1.678 34.143 1.00 98.31 369 ASN A C 1
ATOM 2934 O O . ASN A 1 369 ? -10.917 -0.741 34.887 1.00 98.31 369 ASN A O 1
ATOM 2938 N N . TYR A 1 370 ? -9.774 -1.543 33.126 1.00 98.12 370 TYR A N 1
ATOM 2939 C CA . TYR A 1 370 ? -9.205 -0.247 32.765 1.00 98.12 370 TYR A CA 1
ATOM 2940 C C . TYR A 1 370 ? -10.287 0.729 32.289 1.00 98.12 370 TYR A C 1
ATOM 2942 O O . TYR A 1 370 ? -10.310 1.865 32.750 1.00 98.12 370 TYR A O 1
ATOM 2950 N N . TYR A 1 371 ? -11.222 0.277 31.448 1.00 98.25 371 TYR A N 1
ATOM 2951 C CA . TYR A 1 371 ? -12.387 1.072 31.062 1.00 98.25 371 TYR A CA 1
ATOM 2952 C C . TYR A 1 371 ? -13.182 1.554 32.284 1.00 98.25 371 TYR A C 1
ATOM 2954 O O . TYR A 1 371 ? -13.453 2.746 32.374 1.00 98.25 371 TYR A O 1
ATOM 2962 N N . GLU A 1 372 ? -13.513 0.673 33.235 1.00 97.88 372 GLU A N 1
ATOM 2963 C CA . GLU A 1 372 ? -14.301 1.062 34.417 1.00 97.88 372 GLU A CA 1
ATOM 2964 C C . GLU A 1 372 ? -13.576 2.118 35.262 1.00 97.88 372 GLU A C 1
ATOM 2966 O O . GLU A 1 372 ? -14.172 3.115 35.671 1.00 97.88 372 GLU A O 1
ATOM 2971 N N . SER A 1 373 ? -12.262 1.957 35.457 1.00 98.06 373 SER A N 1
ATOM 2972 C CA . SER A 1 373 ? -11.441 2.952 36.156 1.00 98.06 373 SER A CA 1
ATOM 2973 C C . SER A 1 373 ? -11.437 4.304 35.437 1.00 98.06 373 SER A C 1
ATOM 2975 O O . SER A 1 373 ? -11.543 5.350 36.076 1.00 98.06 373 SER A O 1
ATOM 2977 N N . GLU A 1 374 ? -11.338 4.312 34.108 1.00 97.69 374 GLU A N 1
ATOM 2978 C CA . GLU A 1 374 ? -11.358 5.549 33.326 1.00 97.69 374 GLU A CA 1
ATOM 2979 C C . GLU A 1 374 ? -12.762 6.168 33.255 1.00 97.69 374 GLU A C 1
ATOM 2981 O O . GLU A 1 374 ? -12.875 7.395 33.274 1.00 97.69 374 GLU A O 1
ATOM 2986 N N . LYS A 1 375 ? -13.834 5.361 33.258 1.00 97.00 375 LYS A N 1
ATOM 2987 C CA . LYS A 1 375 ? -15.221 5.848 33.342 1.00 97.00 375 LYS A CA 1
ATOM 2988 C C . LYS A 1 375 ? -15.454 6.578 34.662 1.00 97.00 375 LYS A C 1
ATOM 2990 O O . LYS A 1 375 ? -16.021 7.665 34.647 1.00 97.00 375 LYS A O 1
ATOM 2995 N N . GLN A 1 376 ? -14.945 6.045 35.774 1.00 96.81 376 GLN A N 1
ATOM 2996 C CA . GLN A 1 376 ? -15.017 6.701 37.085 1.00 96.81 376 GLN A CA 1
ATOM 2997 C C . GLN A 1 376 ? -14.237 8.023 37.136 1.00 96.81 376 GLN A C 1
ATOM 2999 O O . GLN A 1 376 ? -14.699 8.979 37.747 1.00 96.81 376 GLN A O 1
ATOM 3004 N N . LYS A 1 377 ? -13.066 8.103 36.489 1.00 96.69 377 LYS A N 1
ATOM 3005 C CA . LYS A 1 377 ? -12.235 9.324 36.489 1.00 96.69 377 LYS A CA 1
ATOM 3006 C C . LYS A 1 377 ? -12.765 10.425 35.578 1.00 96.69 377 LYS A C 1
ATOM 3008 O O . LYS A 1 377 ? -12.645 11.600 35.901 1.00 96.69 377 LYS A O 1
ATOM 3013 N N . THR A 1 378 ? -13.259 10.051 34.401 1.00 95.12 378 THR A N 1
ATOM 3014 C CA . THR A 1 378 ? -13.644 11.006 33.348 1.00 95.12 378 THR A CA 1
ATOM 3015 C C . THR A 1 378 ? -15.130 11.342 33.363 1.00 95.12 378 THR A C 1
ATOM 3017 O O . THR A 1 378 ? -15.537 12.295 32.702 1.00 95.12 378 THR A O 1
ATOM 3020 N N . SER A 1 379 ? -15.943 10.541 34.059 1.00 95.06 379 SER A N 1
ATOM 3021 C CA . SER A 1 379 ? -17.409 10.599 34.025 1.00 95.06 379 SER A CA 1
ATOM 3022 C C . SER A 1 379 ? -17.988 10.541 32.603 1.00 95.06 379 SER A C 1
ATOM 3024 O O . SER A 1 379 ? -19.087 11.029 32.356 1.00 95.06 379 SER A O 1
ATOM 3026 N N . SER A 1 380 ? -17.250 9.962 31.647 1.00 96.06 380 SER A N 1
ATOM 3027 C CA . SER A 1 380 ? -17.613 9.928 30.228 1.00 96.06 380 SER A CA 1
ATOM 3028 C C . SER A 1 380 ? -17.319 8.560 29.621 1.00 96.06 380 SER A C 1
ATOM 3030 O O . SER A 1 380 ? -16.167 8.129 29.552 1.00 96.06 380 SER A O 1
ATOM 3032 N N . HIS A 1 381 ? -18.363 7.886 29.124 1.00 95.50 381 HIS A N 1
ATOM 3033 C CA . HIS A 1 381 ? -18.237 6.609 28.412 1.00 95.50 381 HIS A CA 1
ATOM 3034 C C . HIS A 1 381 ? -17.302 6.720 27.200 1.00 95.50 381 HIS A C 1
ATOM 3036 O O . HIS A 1 381 ? -16.376 5.922 27.040 1.00 95.50 381 HIS A O 1
ATOM 3042 N N . SER A 1 382 ? -17.522 7.743 26.368 1.00 96.25 382 SER A N 1
ATOM 3043 C CA . SER A 1 382 ? -16.746 7.965 25.146 1.00 96.25 382 SER A CA 1
ATOM 3044 C C . SER A 1 382 ? -15.269 8.209 25.462 1.00 96.25 382 SER A C 1
ATOM 3046 O O . SER A 1 382 ? -14.402 7.574 24.860 1.00 96.25 382 SER A O 1
ATOM 3048 N N . GLN A 1 383 ? -14.963 9.050 26.459 1.00 97.12 383 GLN A N 1
ATOM 3049 C CA . GLN A 1 383 ? -13.572 9.321 26.833 1.00 97.12 383 GLN A CA 1
ATOM 3050 C C . GLN A 1 383 ? -12.891 8.093 27.453 1.00 97.12 383 GLN A C 1
ATOM 3052 O O . GLN A 1 383 ? -11.743 7.799 27.121 1.00 97.12 383 GLN A O 1
ATOM 3057 N N . ALA A 1 384 ? -13.593 7.326 28.291 1.00 97.75 384 ALA A N 1
ATOM 3058 C CA . ALA A 1 384 ? -13.062 6.082 28.844 1.00 97.75 384 ALA A CA 1
ATOM 3059 C C . ALA A 1 384 ? -12.702 5.072 27.741 1.00 97.75 384 ALA A C 1
ATOM 3061 O O . ALA A 1 384 ? -11.618 4.483 27.758 1.00 97.75 384 ALA A O 1
ATOM 3062 N N . LEU A 1 385 ? -13.560 4.915 26.726 1.00 97.94 385 LEU A N 1
ATOM 3063 C CA . LEU A 1 385 ? -13.260 4.076 25.564 1.00 97.94 385 LEU A CA 1
ATOM 3064 C C . LEU A 1 385 ? -12.105 4.618 24.719 1.00 97.94 385 LEU A C 1
ATOM 3066 O O . LEU A 1 385 ? -11.266 3.832 24.280 1.00 97.94 385 LEU A O 1
ATOM 3070 N N . LYS A 1 386 ? -12.011 5.936 24.510 1.00 97.69 386 LYS A N 1
ATOM 3071 C CA . LYS A 1 386 ? -10.854 6.559 23.845 1.00 97.69 386 LYS A CA 1
ATOM 3072 C C . LYS A 1 386 ? -9.551 6.209 24.571 1.00 97.69 386 LYS A C 1
ATOM 3074 O O . LYS A 1 386 ? -8.601 5.759 23.929 1.00 97.69 386 LYS A O 1
ATOM 3079 N N . ASN A 1 387 ? -9.533 6.266 25.902 1.00 97.38 387 ASN A N 1
ATOM 3080 C CA . ASN A 1 387 ? -8.363 5.890 26.703 1.00 97.38 387 ASN A CA 1
ATOM 3081 C C . ASN A 1 387 ? -8.011 4.397 26.546 1.00 97.38 387 ASN A C 1
ATOM 3083 O O . ASN A 1 387 ? -6.840 4.045 26.377 1.00 97.38 387 ASN A O 1
ATOM 3087 N N . VAL A 1 388 ? -9.013 3.512 26.508 1.00 97.94 388 VAL A N 1
ATOM 3088 C CA . VAL A 1 388 ? -8.833 2.072 26.229 1.00 97.94 388 VAL A CA 1
ATOM 3089 C C . VAL A 1 388 ? -8.255 1.835 24.833 1.00 97.94 388 VAL A C 1
ATOM 3091 O O . VAL A 1 388 ? -7.357 1.003 24.665 1.00 97.94 388 VAL A O 1
ATOM 3094 N N . VAL A 1 389 ? -8.722 2.576 23.827 1.00 98.06 389 VAL A N 1
ATOM 3095 C CA . VAL A 1 389 ? -8.181 2.526 22.464 1.00 98.06 389 VAL A CA 1
ATOM 3096 C C . VAL A 1 389 ? -6.724 2.977 22.455 1.00 98.06 389 VAL A C 1
ATOM 3098 O O . VAL A 1 389 ? -5.882 2.249 21.932 1.00 98.06 389 VAL A O 1
ATOM 3101 N N . ALA A 1 390 ? -6.387 4.103 23.088 1.00 97.06 390 ALA A N 1
ATOM 3102 C CA . ALA A 1 390 ? -5.006 4.574 23.188 1.00 97.06 390 ALA A CA 1
ATOM 3103 C C . ALA A 1 390 ? -4.083 3.525 23.839 1.00 97.06 390 ALA A C 1
ATOM 3105 O O . ALA A 1 390 ? -3.003 3.236 23.319 1.00 97.06 390 ALA A O 1
ATOM 3106 N N . ALA A 1 391 ? -4.536 2.881 24.921 1.00 95.88 391 ALA A N 1
ATOM 3107 C CA . ALA A 1 391 ? -3.813 1.784 25.567 1.00 95.88 391 ALA A CA 1
ATOM 3108 C C . ALA A 1 391 ? -3.695 0.535 24.671 1.00 95.88 391 ALA A C 1
ATOM 3110 O O . ALA A 1 391 ? -2.693 -0.181 24.714 1.00 95.88 391 ALA A O 1
ATOM 3111 N N . THR A 1 392 ? -4.700 0.266 23.835 1.00 97.38 392 THR A N 1
ATOM 3112 C CA . THR A 1 392 ? -4.664 -0.821 22.846 1.00 97.38 392 THR A CA 1
ATOM 3113 C C . THR A 1 392 ? -3.613 -0.544 21.772 1.00 97.38 392 THR A C 1
ATOM 3115 O O . THR A 1 392 ? -2.812 -1.427 21.475 1.00 97.38 392 THR A O 1
ATOM 3118 N N . LEU A 1 393 ? -3.557 0.683 21.242 1.00 96.75 393 LEU A N 1
ATOM 3119 C CA . LEU A 1 393 ? -2.604 1.092 20.201 1.00 96.75 393 LEU A CA 1
ATOM 3120 C C . LEU A 1 393 ? -1.143 1.114 20.678 1.00 96.75 393 LEU A C 1
ATOM 3122 O O . LEU A 1 393 ? -0.233 0.951 19.866 1.00 96.75 393 LEU A O 1
ATOM 3126 N N . ALA A 1 394 ? -0.917 1.301 21.978 1.00 92.81 394 ALA A N 1
ATOM 3127 C CA . ALA A 1 394 ? 0.407 1.249 22.600 1.00 92.81 394 ALA A CA 1
ATOM 3128 C C . ALA A 1 394 ? 0.824 -0.169 23.040 1.00 92.81 394 ALA A C 1
ATOM 3130 O O . ALA A 1 394 ? 1.961 -0.388 23.454 1.00 92.81 394 ALA A O 1
ATOM 3131 N N . SER A 1 395 ? -0.088 -1.142 22.980 1.00 93.56 395 SER A N 1
ATOM 3132 C CA . SER A 1 395 ? 0.160 -2.504 23.454 1.00 93.56 395 SER A CA 1
ATOM 3133 C C . SER A 1 395 ? 1.151 -3.243 22.551 1.00 93.56 395 SER A C 1
ATOM 3135 O O . SER A 1 395 ? 0.973 -3.234 21.329 1.00 93.56 395 SER A O 1
ATOM 3137 N N . PRO A 1 396 ? 2.112 -4.011 23.103 1.00 90.88 396 PRO A N 1
ATOM 3138 C CA . PRO A 1 396 ? 2.958 -4.898 22.305 1.00 90.88 396 PRO A CA 1
ATOM 3139 C C . PRO A 1 396 ? 2.152 -5.868 21.432 1.00 90.88 396 PRO A C 1
ATOM 3141 O O . PRO A 1 396 ? 2.554 -6.168 20.314 1.00 90.88 396 PRO A O 1
ATOM 3144 N N . LYS A 1 397 ? 0.966 -6.297 21.891 1.00 92.44 397 LYS A N 1
ATOM 3145 C CA . LYS A 1 397 ? 0.065 -7.168 21.116 1.00 92.44 397 LYS A CA 1
ATOM 3146 C C . LYS A 1 397 ? -0.489 -6.499 19.854 1.00 92.44 397 LYS A C 1
ATOM 3148 O O . LYS A 1 397 ? -0.863 -7.199 18.919 1.00 92.44 397 LYS A O 1
ATOM 3153 N N . PHE A 1 398 ? -0.568 -5.167 19.834 1.00 95.00 398 PHE A N 1
ATOM 3154 C CA . PHE A 1 398 ? -0.942 -4.398 18.649 1.00 95.00 398 PHE A CA 1
ATOM 3155 C C . PHE A 1 398 ? 0.281 -4.038 17.805 1.00 95.00 398 PHE A C 1
ATOM 3157 O O . PHE A 1 398 ? 0.225 -4.166 16.584 1.00 95.00 398 PHE A O 1
ATOM 3164 N N . LEU A 1 399 ? 1.375 -3.613 18.440 1.00 92.00 399 LEU A N 1
ATOM 3165 C CA . LEU A 1 399 ? 2.572 -3.114 17.762 1.00 92.00 399 LEU A CA 1
ATOM 3166 C C . LEU A 1 399 ? 3.376 -4.210 17.070 1.00 92.00 399 LEU A C 1
ATOM 3168 O O . LEU A 1 399 ? 3.953 -3.955 16.016 1.00 92.00 399 LEU A O 1
ATOM 3172 N N . TYR A 1 400 ? 3.431 -5.407 17.654 1.00 90.25 400 TYR A N 1
ATOM 3173 C CA . TYR A 1 400 ? 4.266 -6.489 17.157 1.00 90.25 400 TYR A CA 1
ATOM 3174 C C . TYR A 1 400 ? 3.497 -7.502 16.308 1.00 90.25 400 TYR A C 1
ATOM 3176 O O . TYR A 1 400 ? 2.344 -7.871 16.556 1.00 90.25 400 TYR A O 1
ATOM 3184 N N . VAL A 1 401 ? 4.205 -7.975 15.293 1.00 87.94 401 VAL A N 1
ATOM 3185 C CA . VAL A 1 401 ? 3.948 -9.194 14.545 1.00 87.94 401 VAL A CA 1
ATOM 3186 C C . VAL A 1 401 ? 4.761 -10.278 15.236 1.00 87.94 401 VAL A C 1
ATOM 3188 O O . VAL A 1 401 ? 5.992 -10.252 15.217 1.00 87.94 401 VAL A O 1
ATOM 3191 N N . VAL A 1 402 ? 4.055 -11.170 15.921 1.00 82.56 402 VAL A N 1
ATOM 3192 C CA . VAL A 1 402 ? 4.638 -12.294 16.650 1.00 82.56 402 VAL A CA 1
ATOM 3193 C C . VAL A 1 402 ? 3.969 -13.542 16.132 1.00 82.56 402 VAL A C 1
ATOM 3195 O O . VAL A 1 402 ? 2.738 -13.590 16.104 1.00 82.56 402 VAL A O 1
ATOM 3198 N N . GLU A 1 403 ? 4.788 -14.515 15.777 1.00 80.88 403 GLU A N 1
ATOM 3199 C CA . GLU A 1 403 ? 4.359 -15.850 15.404 1.00 80.88 403 GLU A CA 1
ATOM 3200 C C . GLU A 1 403 ? 4.951 -16.837 16.404 1.00 80.88 403 GLU A C 1
ATOM 3202 O O . GLU A 1 403 ? 6.042 -16.611 16.942 1.00 80.88 403 GLU A O 1
ATOM 3207 N N . GLU A 1 404 ? 4.206 -17.887 16.717 1.00 70.38 404 GLU A N 1
ATOM 3208 C CA . GLU A 1 404 ? 4.635 -18.898 17.668 1.00 70.38 404 GLU A CA 1
ATOM 3209 C C . GLU A 1 404 ? 5.816 -19.686 17.091 1.00 70.38 404 GLU A C 1
ATOM 3211 O O . GLU A 1 404 ? 5.735 -20.310 16.034 1.00 70.38 404 GLU A O 1
ATOM 3216 N N . LYS A 1 405 ? 6.941 -19.660 17.810 1.00 62.16 405 LYS A N 1
ATOM 3217 C CA . LYS A 1 405 ? 8.050 -20.590 17.594 1.00 62.16 405 LYS A CA 1
ATOM 3218 C C . LYS A 1 405 ? 7.832 -21.796 18.503 1.00 62.16 405 LYS A C 1
ATOM 3220 O O . LYS A 1 405 ? 7.700 -21.602 19.711 1.00 62.16 405 LYS A O 1
ATOM 3225 N N . SER A 1 406 ? 7.896 -23.021 17.979 1.00 50.19 406 SER A N 1
ATOM 3226 C CA . SER A 1 406 ? 8.507 -24.084 18.790 1.00 50.19 406 SER A CA 1
ATOM 3227 C C . SER A 1 406 ? 10.006 -24.101 18.528 1.00 50.19 406 SER A C 1
ATOM 3229 O O . SER A 1 406 ? 10.471 -23.438 17.607 1.00 50.19 406 SER A O 1
ATOM 3231 N N . GLU A 1 407 ? 10.734 -24.839 19.361 1.00 52.28 407 GLU A N 1
ATOM 3232 C CA . GLU A 1 407 ? 12.176 -25.103 19.310 1.00 52.28 407 GLU A CA 1
ATOM 3233 C C . GLU A 1 407 ? 12.830 -24.893 17.935 1.00 52.28 407 GLU A C 1
ATOM 3235 O O . GLU A 1 407 ? 12.294 -25.320 16.912 1.00 52.28 407 GLU A O 1
ATOM 3240 N N . ALA A 1 408 ? 14.026 -24.291 17.941 1.00 50.41 408 ALA A N 1
ATOM 3241 C CA . ALA A 1 408 ? 14.796 -23.811 16.785 1.00 50.41 408 ALA A CA 1
ATOM 3242 C C . ALA A 1 408 ? 15.023 -24.815 15.627 1.00 50.41 408 ALA A C 1
ATOM 3244 O O . ALA A 1 408 ? 15.591 -24.447 14.604 1.00 50.41 408 ALA A O 1
ATOM 3245 N N . SER A 1 409 ? 14.588 -26.065 15.769 1.00 51.00 409 SER A N 1
ATOM 3246 C CA . SER A 1 409 ? 14.769 -27.180 14.845 1.00 51.00 409 SER A CA 1
ATOM 3247 C C . SER A 1 409 ? 13.475 -27.719 14.207 1.00 51.00 409 SER A C 1
ATOM 3249 O O . SER A 1 409 ? 13.571 -28.531 13.288 1.00 51.00 409 SER A O 1
ATOM 3251 N N . LYS A 1 410 ? 12.268 -27.289 14.618 1.00 56.69 410 LYS A N 1
ATOM 3252 C CA . LYS A 1 410 ? 11.000 -27.769 14.023 1.00 56.69 410 LYS A CA 1
ATOM 3253 C C . LYS A 1 410 ? 10.291 -26.679 13.216 1.00 56.69 410 LYS A C 1
ATOM 3255 O O . LYS A 1 410 ? 9.760 -25.724 13.776 1.00 56.69 410 LYS A O 1
ATOM 3260 N N . LYS A 1 411 ? 10.222 -26.860 11.890 1.00 61.28 411 LYS A N 1
ATOM 3261 C CA . LYS A 1 411 ? 9.377 -26.047 10.997 1.00 61.28 411 LYS A CA 1
ATOM 3262 C C . LYS A 1 411 ? 7.903 -26.364 11.278 1.00 61.28 411 LYS A C 1
ATOM 3264 O O . LYS A 1 411 ? 7.401 -27.395 10.835 1.00 61.28 411 LYS A O 1
ATOM 3269 N N . ILE A 1 412 ? 7.219 -25.506 12.032 1.00 64.69 412 ILE A N 1
ATOM 3270 C CA . ILE A 1 412 ? 5.777 -25.624 12.287 1.00 64.69 412 ILE A CA 1
ATOM 3271 C C . ILE A 1 412 ? 5.009 -24.791 11.250 1.00 64.69 412 ILE A C 1
ATOM 3273 O O . ILE A 1 412 ? 5.390 -23.649 10.996 1.00 64.69 412 ILE A O 1
ATOM 3277 N N . PRO A 1 413 ? 3.929 -25.324 10.648 1.00 70.38 413 PRO A N 1
ATOM 3278 C CA . PRO A 1 413 ? 3.044 -24.535 9.800 1.00 70.38 413 PRO A CA 1
ATOM 3279 C C . PRO A 1 413 ? 2.368 -23.409 10.587 1.00 70.38 413 PRO A C 1
ATOM 3281 O O . PRO A 1 413 ? 1.864 -23.644 11.682 1.00 70.38 413 PRO A O 1
ATOM 3284 N N . LEU A 1 414 ? 2.261 -22.224 9.987 1.00 80.38 414 LEU A N 1
ATOM 3285 C CA . LEU A 1 414 ? 1.501 -21.117 10.570 1.00 80.38 414 LEU A CA 1
ATOM 3286 C C . LEU A 1 414 ? 0.076 -21.533 10.956 1.00 80.38 414 LEU A C 1
ATOM 3288 O O . LEU A 1 414 ? -0.612 -22.262 10.227 1.00 80.38 414 LEU A O 1
ATOM 3292 N N . SER A 1 415 ? -0.394 -20.985 12.069 1.00 86.94 415 SER A N 1
ATOM 3293 C CA . SER A 1 415 ? -1.811 -20.969 12.404 1.00 86.94 415 SER A CA 1
ATOM 3294 C C . SER A 1 415 ? -2.604 -20.163 11.369 1.00 86.94 415 SER A C 1
ATOM 3296 O O . SER A 1 415 ? -2.082 -19.286 10.675 1.00 86.94 415 SER A O 1
ATOM 3298 N N . ASP A 1 416 ? -3.910 -20.418 11.279 1.00 90.56 416 ASP A N 1
ATOM 3299 C CA . ASP A 1 416 ? -4.780 -19.669 10.370 1.00 90.56 416 ASP A CA 1
ATOM 3300 C C . ASP A 1 416 ? -4.817 -18.157 10.701 1.00 90.56 416 ASP A C 1
ATOM 3302 O O . ASP A 1 416 ? -4.986 -17.334 9.801 1.00 90.56 416 ASP A O 1
ATOM 3306 N N . TYR A 1 417 ? -4.594 -17.764 11.963 1.00 91.56 417 TYR A N 1
ATOM 3307 C CA . TYR A 1 417 ? -4.481 -16.354 12.364 1.00 91.56 417 TYR A CA 1
ATOM 3308 C C . TYR A 1 417 ? -3.182 -15.705 11.878 1.00 91.56 417 TYR A C 1
ATOM 3310 O O . TYR A 1 417 ? -3.206 -14.582 11.372 1.00 91.56 417 TYR A O 1
ATOM 3318 N N . GLU A 1 418 ? -2.057 -16.407 11.988 1.00 90.12 418 GLU A N 1
ATOM 3319 C CA . GLU A 1 418 ? -0.765 -15.914 11.500 1.00 90.12 418 GLU A CA 1
ATOM 3320 C C . GLU A 1 418 ? -0.759 -15.826 9.973 1.00 90.12 418 GLU A C 1
ATOM 3322 O O . GLU A 1 418 ? -0.318 -14.822 9.413 1.00 90.12 418 GLU A O 1
ATOM 3327 N N . LEU A 1 419 ? -1.349 -16.812 9.287 1.00 90.94 419 LEU A N 1
ATOM 3328 C CA . LEU A 1 419 ? -1.544 -16.761 7.839 1.00 90.94 419 LEU A CA 1
ATOM 3329 C C . LEU A 1 419 ? -2.415 -15.563 7.431 1.00 90.94 419 LEU A C 1
ATOM 3331 O O . LEU A 1 419 ? -2.043 -14.816 6.525 1.00 90.94 419 LEU A O 1
ATOM 3335 N N . ALA A 1 420 ? -3.535 -15.324 8.122 1.00 94.50 420 ALA A N 1
ATOM 3336 C CA . ALA A 1 420 ? -4.373 -14.148 7.888 1.00 94.50 420 ALA A CA 1
ATOM 3337 C C . ALA A 1 420 ? -3.584 -12.844 8.069 1.00 94.50 420 ALA A C 1
ATOM 3339 O O . ALA A 1 420 ? -3.669 -11.939 7.234 1.00 94.50 420 ALA A O 1
ATOM 3340 N N . GLN A 1 421 ? -2.792 -12.751 9.140 1.00 93.25 421 GLN A N 1
ATOM 3341 C CA . GLN A 1 421 ? -1.954 -11.591 9.422 1.00 93.25 421 GLN A CA 1
ATOM 3342 C C . GLN A 1 421 ? -0.902 -11.366 8.330 1.00 93.25 421 GLN A C 1
ATOM 3344 O O . GLN A 1 421 ? -0.751 -10.232 7.873 1.00 93.25 421 GLN A O 1
ATOM 3349 N N . ARG A 1 422 ? -0.216 -12.417 7.868 1.00 91.50 422 ARG A N 1
ATOM 3350 C CA . ARG A 1 422 ? 0.754 -12.317 6.768 1.00 91.50 422 ARG A CA 1
ATOM 3351 C C . ARG A 1 422 ? 0.116 -11.846 5.476 1.00 91.50 422 ARG A C 1
ATOM 3353 O O . ARG A 1 422 ? 0.635 -10.920 4.859 1.00 91.50 422 ARG A O 1
ATOM 3360 N N . LEU A 1 423 ? -1.015 -12.438 5.091 1.00 94.75 423 LEU A N 1
ATOM 3361 C CA . LEU A 1 423 ? -1.744 -12.039 3.889 1.00 94.75 423 LEU A CA 1
ATOM 3362 C C . LEU A 1 423 ? -2.147 -10.564 3.954 1.00 94.75 423 LEU A C 1
ATOM 3364 O O . LEU A 1 423 ? -1.944 -9.829 2.990 1.00 94.75 423 LEU A O 1
ATOM 3368 N N . ALA A 1 424 ? -2.670 -10.108 5.094 1.00 96.69 424 ALA A N 1
ATOM 3369 C CA . ALA A 1 424 ? -3.085 -8.720 5.265 1.00 96.69 424 ALA A CA 1
ATOM 3370 C C . ALA A 1 424 ? -1.901 -7.741 5.246 1.00 96.69 424 ALA A C 1
ATOM 3372 O O . ALA A 1 424 ? -1.974 -6.700 4.593 1.00 96.69 424 ALA A O 1
ATOM 3373 N N . LEU A 1 425 ? -0.784 -8.072 5.895 1.00 94.38 425 LEU A N 1
ATOM 3374 C CA . LEU A 1 425 ? 0.398 -7.208 5.884 1.00 94.38 425 LEU A CA 1
ATOM 3375 C C . LEU A 1 425 ? 1.071 -7.173 4.511 1.00 94.38 425 LEU A C 1
ATOM 3377 O O . LEU A 1 425 ? 1.489 -6.106 4.066 1.00 94.38 425 LEU A O 1
ATOM 3381 N N . PHE A 1 426 ? 1.119 -8.302 3.810 1.00 93.81 426 PHE A N 1
ATOM 3382 C CA . PHE A 1 426 ? 1.689 -8.364 2.471 1.00 93.81 426 PHE A CA 1
ATOM 3383 C C . PHE A 1 426 ? 0.819 -7.625 1.446 1.00 93.81 426 PHE A C 1
ATOM 3385 O O . PHE A 1 426 ? 1.293 -6.707 0.782 1.00 93.81 426 PHE A O 1
ATOM 3392 N N . LEU A 1 427 ? -0.468 -7.975 1.349 1.00 96.44 427 LEU A N 1
ATOM 3393 C CA . LEU A 1 427 ? -1.352 -7.444 0.308 1.00 96.44 427 LEU A CA 1
ATOM 3394 C C . LEU A 1 427 ? -1.862 -6.036 0.624 1.00 96.44 427 LEU A C 1
ATOM 3396 O O . LEU A 1 427 ? -2.044 -5.237 -0.289 1.00 96.44 427 LEU A O 1
ATOM 3400 N N . TRP A 1 428 ? -2.114 -5.719 1.896 1.00 97.12 428 TRP A N 1
ATOM 3401 C CA . TRP A 1 428 ? -2.745 -4.458 2.309 1.00 97.12 428 TRP A CA 1
ATOM 3402 C C . TRP A 1 428 ? -1.861 -3.572 3.188 1.00 97.12 428 TRP A C 1
ATOM 3404 O O . TRP A 1 428 ? -2.238 -2.429 3.455 1.00 97.12 428 TRP A O 1
ATOM 3414 N N . SER A 1 429 ? -0.706 -4.069 3.655 1.00 96.12 429 SER A N 1
ATOM 3415 C CA . SER A 1 429 ? 0.138 -3.381 4.649 1.00 96.12 429 SER A CA 1
ATOM 3416 C C . SER A 1 429 ? -0.687 -2.863 5.828 1.00 96.12 429 SER A C 1
ATOM 3418 O O . SER A 1 429 ? -0.560 -1.706 6.227 1.00 96.12 429 SER A O 1
ATOM 3420 N N . SER A 1 430 ? -1.606 -3.703 6.309 1.00 96.62 430 SER A N 1
ATOM 3421 C CA . SER A 1 430 ? -2.578 -3.389 7.355 1.00 96.62 430 SER A CA 1
ATOM 3422 C C . SER A 1 430 ? -3.023 -4.665 8.078 1.00 96.62 430 SER A C 1
ATOM 3424 O O . SER A 1 430 ? -2.549 -5.764 7.787 1.00 96.62 430 SER A O 1
ATOM 3426 N N . ILE A 1 431 ? -3.941 -4.525 9.031 1.00 96.81 431 ILE A N 1
ATOM 3427 C CA . ILE A 1 431 ? -4.531 -5.648 9.763 1.00 96.81 431 ILE A CA 1
ATOM 3428 C C . ILE A 1 431 ? -5.570 -6.409 8.915 1.00 96.81 431 ILE A C 1
ATOM 3430 O O . ILE A 1 431 ? -6.199 -5.813 8.034 1.00 96.81 431 ILE A O 1
ATOM 3434 N N . PRO A 1 432 ? -5.794 -7.709 9.193 1.00 97.12 432 PRO A N 1
ATOM 3435 C CA . PRO A 1 432 ? -6.885 -8.482 8.605 1.00 97.12 432 PRO A CA 1
ATOM 3436 C C . PRO A 1 432 ? -8.250 -7.814 8.798 1.00 97.12 432 PRO A C 1
ATOM 3438 O O . PRO A 1 432 ? -8.525 -7.205 9.836 1.00 97.12 432 PRO A O 1
ATOM 3441 N N . ASP A 1 433 ? -9.125 -7.952 7.803 1.00 96.12 433 ASP A N 1
ATOM 3442 C CA . ASP A 1 433 ? -10.527 -7.587 7.964 1.00 96.12 433 ASP A CA 1
ATOM 3443 C C . ASP A 1 433 ? -11.336 -8.710 8.615 1.00 96.12 433 ASP A C 1
ATOM 3445 O O . ASP A 1 433 ? -10.858 -9.823 8.828 1.00 96.12 433 ASP A O 1
ATOM 3449 N N . GLU A 1 434 ? -12.581 -8.398 8.955 1.00 93.62 434 GLU A N 1
ATOM 3450 C CA . GLU A 1 434 ? -13.467 -9.304 9.681 1.00 93.62 434 GLU A CA 1
ATOM 3451 C C . GLU A 1 434 ? -13.744 -10.603 8.915 1.00 93.62 434 GLU A C 1
ATOM 3453 O O . GLU A 1 434 ? -13.751 -11.675 9.515 1.00 93.62 434 GLU A O 1
ATOM 3458 N N . ALA A 1 435 ? -13.885 -10.528 7.588 1.00 95.19 435 ALA A N 1
ATOM 3459 C CA . ALA A 1 435 ? -14.061 -11.706 6.744 1.00 95.19 435 ALA A CA 1
ATOM 3460 C C . ALA A 1 435 ? -12.865 -12.664 6.860 1.00 95.19 435 ALA A C 1
ATOM 3462 O O . ALA A 1 435 ? -13.053 -13.854 7.118 1.00 95.19 435 ALA A O 1
ATOM 3463 N N . LEU A 1 436 ? -11.636 -12.144 6.743 1.00 96.50 436 LEU A N 1
ATOM 3464 C CA . LEU A 1 436 ? -10.428 -12.960 6.847 1.00 96.50 436 LEU A CA 1
ATOM 3465 C C . LEU A 1 436 ? -10.238 -13.523 8.266 1.00 96.50 436 LEU A C 1
ATOM 3467 O O . LEU A 1 436 ? -9.902 -14.696 8.420 1.00 96.50 436 LEU A O 1
ATOM 3471 N N . ILE A 1 437 ? -10.521 -12.721 9.300 1.00 94.69 437 ILE A N 1
ATOM 3472 C CA . ILE A 1 437 ? -10.483 -13.160 10.705 1.00 94.69 437 ILE A CA 1
ATOM 3473 C C . ILE A 1 437 ? -11.507 -14.269 10.964 1.00 94.69 437 ILE A C 1
ATOM 3475 O O . ILE A 1 437 ? -11.178 -15.248 11.625 1.00 94.69 437 ILE A O 1
ATOM 3479 N N . SER A 1 438 ? -12.726 -14.157 10.433 1.00 94.31 438 SER A N 1
ATOM 3480 C CA . SER A 1 438 ? -13.779 -15.164 10.617 1.00 94.31 438 SER A CA 1
ATOM 3481 C C . SER A 1 438 ? -13.401 -16.509 9.991 1.00 94.31 438 SER A C 1
ATOM 3483 O O . SER A 1 438 ? -13.612 -17.564 10.591 1.00 94.31 438 SER A O 1
ATOM 3485 N N . VAL A 1 439 ? -12.798 -16.490 8.799 1.00 95.62 439 VAL A N 1
ATOM 3486 C CA . VAL A 1 439 ? -12.287 -17.705 8.145 1.00 95.62 439 VAL A CA 1
ATOM 3487 C C . VAL A 1 439 ? -11.134 -18.314 8.946 1.00 95.62 439 VAL A C 1
ATOM 3489 O O . VAL A 1 439 ? -11.095 -19.535 9.128 1.00 95.62 439 VAL A O 1
ATOM 3492 N N . ALA A 1 440 ? -10.234 -17.475 9.469 1.00 94.06 440 ALA A N 1
ATOM 3493 C CA . ALA A 1 440 ? -9.135 -17.919 10.317 1.00 94.06 440 ALA A CA 1
ATOM 3494 C C . ALA A 1 440 ? -9.626 -18.539 11.633 1.00 94.06 440 ALA A C 1
ATOM 3496 O O . ALA A 1 440 ? -9.170 -19.611 12.020 1.00 94.06 440 ALA A O 1
ATOM 3497 N N . GLN A 1 441 ? -10.624 -17.925 12.270 1.00 93.31 441 GLN A N 1
ATOM 3498 C CA . GLN A 1 441 ? 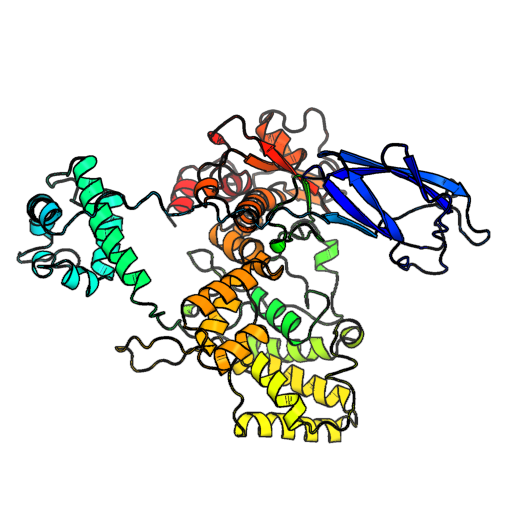-11.249 -18.419 13.497 1.00 93.31 441 GLN A CA 1
ATOM 3499 C C . GLN A 1 441 ? -11.875 -19.806 13.321 1.00 93.31 441 GLN A C 1
ATOM 3501 O O . GLN A 1 441 ? -11.854 -20.617 14.242 1.00 93.31 441 GLN A O 1
ATOM 3506 N N . LYS A 1 442 ? -12.417 -20.096 12.134 1.00 95.06 442 LYS A N 1
ATOM 3507 C CA . LYS A 1 442 ? -12.990 -21.408 11.799 1.00 95.06 442 LYS A CA 1
ATOM 3508 C C . LYS A 1 442 ? -11.929 -22.468 11.465 1.00 95.06 442 LYS A C 1
ATOM 3510 O O . LYS A 1 442 ? -12.305 -23.604 11.189 1.00 95.06 442 LYS A O 1
ATOM 3515 N N . GLY A 1 443 ? -10.640 -22.113 11.424 1.00 93.38 443 GLY A N 1
ATOM 3516 C CA . GLY A 1 443 ? -9.553 -23.020 11.035 1.00 93.38 443 GLY A CA 1
ATOM 3517 C C . GLY A 1 443 ? -9.615 -23.450 9.565 1.00 93.38 443 GLY A C 1
ATOM 3518 O O . GLY A 1 443 ? -9.264 -24.577 9.223 1.00 93.38 443 GLY A O 1
ATOM 3519 N N . GLN A 1 444 ? -10.164 -22.597 8.692 1.00 93.88 444 GLN A N 1
ATOM 3520 C CA . GLN A 1 444 ? -10.445 -22.945 7.294 1.00 93.88 444 GLN A CA 1
ATOM 3521 C C . GLN A 1 444 ? -9.532 -22.243 6.285 1.00 93.88 444 GLN A C 1
ATOM 3523 O O . GLN A 1 444 ? -9.574 -22.595 5.106 1.00 93.88 444 GLN A O 1
ATOM 3528 N N . LEU A 1 445 ? -8.726 -21.263 6.709 1.00 91.25 445 LEU A N 1
ATOM 3529 C CA . LEU A 1 445 ? -7.971 -20.403 5.795 1.00 91.25 445 LEU A CA 1
ATOM 3530 C C . LEU A 1 445 ? -6.912 -21.177 5.008 1.00 91.25 445 LEU A C 1
ATOM 3532 O O . LEU A 1 445 ? -6.675 -20.865 3.848 1.00 91.25 445 LEU A O 1
ATOM 3536 N N . ARG A 1 446 ? -6.324 -22.217 5.602 1.00 87.31 446 ARG A N 1
ATOM 3537 C CA . ARG A 1 446 ? -5.339 -23.086 4.938 1.00 87.31 446 ARG A CA 1
ATOM 3538 C C . ARG A 1 446 ? -5.921 -24.012 3.863 1.00 87.31 446 ARG A C 1
ATOM 3540 O O . ARG A 1 446 ? -5.156 -24.633 3.132 1.00 87.31 446 ARG A O 1
ATOM 3547 N N . LYS A 1 447 ? -7.249 -24.121 3.730 1.00 86.06 447 LYS A N 1
ATOM 3548 C CA . LYS A 1 447 ? -7.857 -24.923 2.655 1.00 86.06 447 LYS A CA 1
ATOM 3549 C C . LYS A 1 447 ? -7.589 -24.242 1.301 1.00 86.06 447 LYS A C 1
ATOM 3551 O O . LYS A 1 447 ? -7.962 -23.076 1.167 1.00 86.06 447 LYS A O 1
ATOM 3556 N N . PRO A 1 448 ? -7.022 -24.931 0.289 1.00 84.06 448 PRO A N 1
ATOM 3557 C CA . PRO A 1 448 ? -6.568 -24.301 -0.957 1.00 84.06 448 PRO A CA 1
ATOM 3558 C C . PRO A 1 448 ? -7.616 -23.429 -1.661 1.00 84.06 448 PRO A C 1
ATOM 3560 O O . PRO A 1 448 ? -7.327 -22.288 -2.024 1.00 84.06 448 PRO A O 1
ATOM 3563 N N . ASP A 1 449 ? -8.853 -23.915 -1.789 1.00 85.06 449 ASP A N 1
ATOM 3564 C CA . ASP A 1 449 ? -9.931 -23.170 -2.455 1.00 85.06 449 ASP A CA 1
ATOM 3565 C C . ASP A 1 449 ? -10.334 -21.907 -1.686 1.00 85.06 449 ASP A C 1
ATOM 3567 O O . ASP A 1 449 ? -10.608 -20.860 -2.278 1.00 85.06 449 ASP A O 1
ATOM 3571 N N . ILE A 1 450 ? -10.337 -21.985 -0.352 1.00 91.50 450 ILE A N 1
ATOM 3572 C CA . ILE A 1 450 ? -10.655 -20.856 0.524 1.00 91.50 450 ILE A CA 1
ATOM 3573 C C . ILE A 1 450 ? -9.520 -19.838 0.487 1.00 91.50 450 ILE A C 1
ATOM 3575 O O . ILE A 1 450 ? -9.785 -18.654 0.293 1.00 91.50 450 ILE A O 1
ATOM 3579 N N . LEU A 1 451 ? -8.270 -20.292 0.592 1.00 90.31 451 LEU A N 1
ATOM 3580 C CA . LEU A 1 451 ? -7.089 -19.443 0.490 1.00 90.31 451 LEU A CA 1
ATOM 3581 C C . LEU A 1 451 ? -7.075 -18.676 -0.836 1.00 90.31 451 LEU A C 1
ATOM 3583 O O . LEU A 1 451 ? -6.967 -17.451 -0.843 1.00 90.31 451 LEU A O 1
ATOM 3587 N N . LYS A 1 452 ? -7.259 -19.381 -1.962 1.00 87.62 452 LYS A N 1
ATOM 3588 C CA . LYS A 1 452 ? -7.304 -18.778 -3.302 1.00 87.62 452 LYS A CA 1
ATOM 3589 C C . LYS A 1 452 ? -8.430 -17.750 -3.417 1.00 87.62 452 LYS A C 1
ATOM 3591 O O . LYS A 1 452 ? -8.223 -16.668 -3.972 1.00 87.62 452 LYS A O 1
ATOM 3596 N N . ARG A 1 453 ? -9.613 -18.056 -2.874 1.00 92.38 453 ARG A N 1
ATOM 3597 C CA . ARG A 1 453 ? -10.757 -17.134 -2.853 1.00 92.38 453 ARG A CA 1
ATOM 3598 C C . ARG A 1 453 ? -10.461 -15.877 -2.036 1.00 92.38 453 ARG A C 1
ATOM 3600 O O . ARG A 1 453 ? -10.728 -14.780 -2.525 1.00 92.38 453 ARG A O 1
ATOM 3607 N N . GLU A 1 454 ? -9.913 -16.017 -0.829 1.00 95.81 454 GLU A N 1
ATOM 3608 C CA . GLU A 1 454 ? -9.578 -14.871 0.024 1.00 95.81 454 GLU A CA 1
ATOM 3609 C C . GLU A 1 454 ? -8.474 -14.014 -0.600 1.00 95.81 454 GLU A C 1
ATOM 3611 O O . GLU A 1 454 ? -8.637 -12.800 -0.672 1.00 95.81 454 GLU A O 1
ATOM 3616 N N . ILE A 1 455 ? -7.416 -14.612 -1.161 1.00 95.06 455 ILE A N 1
ATOM 3617 C CA . ILE A 1 455 ? -6.370 -13.871 -1.887 1.00 95.06 455 ILE A CA 1
ATOM 3618 C C . ILE A 1 455 ? -6.980 -13.064 -3.035 1.00 95.06 455 ILE A C 1
ATOM 3620 O O . ILE A 1 455 ? -6.725 -11.864 -3.151 1.00 95.06 455 ILE A O 1
ATOM 3624 N N . ARG A 1 456 ? -7.839 -13.682 -3.859 1.00 92.56 456 ARG A N 1
ATOM 3625 C CA . ARG A 1 456 ? -8.508 -12.986 -4.968 1.00 92.56 456 ARG A CA 1
ATOM 3626 C C . ARG A 1 456 ? -9.369 -11.833 -4.463 1.00 92.56 456 ARG A C 1
ATOM 3628 O O . ARG A 1 456 ? -9.271 -10.729 -4.988 1.00 92.56 456 ARG A O 1
ATOM 3635 N N . ARG A 1 457 ? -10.174 -12.054 -3.419 1.00 95.75 457 ARG A N 1
ATOM 3636 C CA . ARG A 1 457 ? -10.977 -10.998 -2.782 1.00 95.75 457 ARG A CA 1
ATOM 3637 C C . ARG A 1 457 ? -10.094 -9.845 -2.305 1.00 95.75 457 ARG A C 1
ATOM 3639 O O . ARG A 1 457 ? -10.434 -8.689 -2.534 1.00 95.75 457 ARG A O 1
ATOM 3646 N N . MET A 1 458 ? -8.966 -10.156 -1.671 1.00 97.50 458 MET A N 1
ATOM 3647 C CA . MET A 1 458 ? -8.048 -9.156 -1.139 1.00 97.50 458 MET A CA 1
ATOM 3648 C C . MET A 1 458 ? -7.344 -8.353 -2.232 1.00 97.50 458 MET A C 1
ATOM 3650 O O . MET A 1 458 ? -7.194 -7.141 -2.087 1.00 97.50 458 MET A O 1
ATOM 3654 N N . LEU A 1 459 ? -6.963 -8.991 -3.339 1.00 95.44 459 LEU A N 1
ATOM 3655 C CA . LEU A 1 459 ? -6.383 -8.317 -4.504 1.00 95.44 459 LEU A CA 1
ATOM 3656 C C . LEU A 1 459 ? -7.385 -7.376 -5.191 1.00 95.44 459 LEU A C 1
ATOM 3658 O O . LEU A 1 459 ? -6.988 -6.309 -5.657 1.00 95.44 459 LEU A O 1
ATOM 3662 N N . LEU A 1 460 ? -8.674 -7.732 -5.194 1.00 93.62 460 LEU A N 1
ATOM 3663 C CA . LEU A 1 460 ? -9.768 -6.912 -5.736 1.00 93.62 460 LEU A CA 1
ATOM 3664 C C . LEU A 1 460 ? -10.228 -5.786 -4.787 1.00 93.62 460 LEU A C 1
ATOM 3666 O O . LEU A 1 460 ? -11.039 -4.946 -5.179 1.00 93.62 460 LEU A O 1
ATOM 3670 N N . ASP A 1 461 ? -9.709 -5.730 -3.560 1.00 94.88 461 ASP A N 1
ATOM 3671 C CA . ASP A 1 461 ? -9.950 -4.635 -2.618 1.00 94.88 461 ASP A CA 1
ATOM 3672 C C . ASP A 1 461 ? -9.010 -3.454 -2.910 1.00 94.88 461 ASP A C 1
ATOM 3674 O O . ASP A 1 461 ? -7.834 -3.637 -3.216 1.00 94.88 461 ASP A O 1
ATOM 3678 N N . ARG A 1 462 ? -9.487 -2.212 -2.761 1.00 92.31 462 ARG A N 1
ATOM 3679 C CA . ARG A 1 462 ? -8.676 -1.000 -2.999 1.00 92.31 462 ARG A CA 1
ATOM 3680 C C . ARG A 1 462 ? -7.445 -0.907 -2.092 1.00 92.31 462 ARG A C 1
ATOM 3682 O O . ARG A 1 462 ? -6.493 -0.213 -2.445 1.00 92.31 462 ARG A O 1
ATOM 3689 N N . ARG A 1 463 ? -7.444 -1.587 -0.941 1.00 94.12 463 ARG A N 1
ATOM 3690 C CA . ARG A 1 463 ? -6.281 -1.691 -0.048 1.00 94.12 463 ARG A CA 1
ATOM 3691 C C . ARG A 1 463 ? -5.096 -2.405 -0.701 1.00 94.12 463 ARG A C 1
ATOM 3693 O O . ARG A 1 463 ? -3.968 -2.151 -0.288 1.00 94.12 463 ARG A O 1
ATOM 3700 N N . SER A 1 464 ? -5.311 -3.205 -1.753 1.00 95.25 464 SER A N 1
ATOM 3701 C CA . SER A 1 464 ? -4.233 -3.877 -2.497 1.00 95.25 464 SER A CA 1
ATOM 3702 C C . SER A 1 464 ? -3.283 -2.919 -3.220 1.00 95.25 464 SER A C 1
ATOM 3704 O O . SER A 1 464 ? -2.202 -3.327 -3.639 1.00 95.25 464 SER A O 1
ATOM 3706 N N . ARG A 1 465 ? -3.619 -1.624 -3.292 1.00 93.12 465 ARG A N 1
ATOM 3707 C CA . ARG A 1 465 ? -2.701 -0.558 -3.721 1.00 93.12 465 ARG A CA 1
ATOM 3708 C C . ARG A 1 465 ? -1.445 -0.460 -2.849 1.00 93.12 465 ARG A C 1
ATOM 3710 O O . ARG A 1 465 ? -0.444 0.106 -3.266 1.00 93.12 465 ARG A O 1
ATOM 3717 N N . ALA A 1 466 ? -1.465 -1.017 -1.637 1.00 93.19 466 ALA A N 1
ATOM 3718 C CA . ALA A 1 466 ? -0.267 -1.120 -0.811 1.00 93.19 466 ALA A CA 1
ATOM 3719 C C . ALA A 1 466 ? 0.867 -1.898 -1.511 1.00 93.19 466 ALA A C 1
ATOM 3721 O O . ALA A 1 466 ? 2.037 -1.622 -1.252 1.00 93.19 466 ALA A O 1
ATOM 3722 N N . LEU A 1 467 ? 0.553 -2.809 -2.441 1.00 94.62 467 LEU A N 1
ATOM 3723 C CA . LEU A 1 467 ? 1.567 -3.511 -3.229 1.00 94.62 467 LEU A CA 1
ATOM 3724 C C . LEU A 1 467 ? 2.375 -2.559 -4.124 1.00 94.62 467 LEU A C 1
ATOM 3726 O O . LEU A 1 467 ? 3.588 -2.712 -4.216 1.00 94.62 467 LEU A O 1
ATOM 3730 N N . SER A 1 468 ? 1.756 -1.543 -4.730 1.00 92.81 468 SER A N 1
ATOM 3731 C CA . SER A 1 468 ? 2.496 -0.525 -5.486 1.00 92.81 468 SER A CA 1
ATOM 3732 C C . SER A 1 468 ? 3.162 0.484 -4.543 1.00 92.81 468 SER A C 1
ATOM 3734 O O . SER A 1 468 ? 4.376 0.688 -4.583 1.00 92.81 468 SER A O 1
ATOM 3736 N N . GLU A 1 469 ? 2.383 1.094 -3.648 1.00 89.25 469 GLU A N 1
ATOM 3737 C CA . GLU A 1 469 ? 2.829 2.224 -2.824 1.00 89.25 469 GLU A CA 1
ATOM 3738 C C . GLU A 1 469 ? 3.841 1.838 -1.741 1.00 89.25 469 GLU A C 1
ATOM 3740 O O . GLU A 1 469 ? 4.679 2.660 -1.371 1.00 89.25 469 GLU A O 1
ATOM 3745 N N . ASN A 1 470 ? 3.773 0.618 -1.211 1.00 91.00 470 ASN A N 1
ATOM 3746 C CA . ASN A 1 470 ? 4.653 0.168 -0.139 1.00 91.00 470 ASN A CA 1
ATOM 3747 C C . ASN A 1 470 ? 5.668 -0.864 -0.631 1.00 91.00 470 ASN A C 1
ATOM 3749 O O . ASN A 1 470 ? 6.866 -0.624 -0.502 1.00 91.00 470 ASN A O 1
ATOM 3753 N N . PHE A 1 471 ? 5.210 -1.976 -1.213 1.00 93.00 471 PHE A N 1
ATOM 3754 C CA . PHE A 1 471 ? 6.099 -3.063 -1.634 1.00 93.00 471 PHE A CA 1
ATOM 3755 C C . PHE A 1 471 ? 6.961 -2.667 -2.841 1.00 93.00 471 PHE A C 1
ATOM 3757 O O . PHE A 1 471 ? 8.178 -2.585 -2.707 1.00 93.00 471 PHE A O 1
ATOM 3764 N N . ALA A 1 472 ? 6.360 -2.345 -3.992 1.00 93.88 472 ALA A N 1
ATOM 3765 C CA . ALA A 1 472 ? 7.096 -2.059 -5.224 1.00 93.88 472 ALA A CA 1
ATOM 3766 C C . ALA A 1 472 ? 7.997 -0.827 -5.082 1.00 93.88 472 ALA A C 1
ATOM 3768 O O . ALA A 1 472 ? 9.120 -0.811 -5.577 1.00 93.88 472 ALA A O 1
ATOM 3769 N N . ARG A 1 473 ? 7.537 0.194 -4.352 1.00 91.81 473 ARG A N 1
ATOM 3770 C CA . ARG A 1 473 ? 8.334 1.383 -4.026 1.00 91.81 473 ARG A CA 1
ATOM 3771 C C . ARG A 1 473 ? 9.634 1.042 -3.285 1.00 91.81 473 ARG A C 1
ATOM 3773 O O . ARG A 1 473 ? 10.671 1.610 -3.624 1.00 91.81 473 ARG A O 1
ATOM 3780 N N . GLN A 1 474 ? 9.572 0.144 -2.297 1.00 91.50 474 GLN A N 1
ATOM 3781 C CA . GLN A 1 474 ? 10.736 -0.292 -1.516 1.00 91.50 474 GLN A CA 1
ATOM 3782 C C . GLN A 1 474 ? 11.610 -1.274 -2.293 1.00 91.50 474 GLN A C 1
ATOM 3784 O O . GLN A 1 474 ? 12.821 -1.085 -2.344 1.00 91.50 474 GLN A O 1
ATOM 3789 N N . TRP A 1 475 ? 10.992 -2.253 -2.957 1.00 91.75 475 TRP A N 1
ATOM 3790 C CA . TRP A 1 475 ? 11.674 -3.224 -3.810 1.00 91.75 475 TRP A CA 1
ATOM 3791 C C . TRP A 1 475 ? 12.498 -2.533 -4.902 1.00 91.75 475 TRP A C 1
ATOM 3793 O O . TRP A 1 475 ? 13.680 -2.807 -5.066 1.00 91.75 475 TRP A O 1
ATOM 3803 N N . LEU A 1 476 ? 11.917 -1.539 -5.579 1.00 92.38 476 LEU A N 1
ATOM 3804 C CA . LEU A 1 476 ? 12.620 -0.738 -6.581 1.00 92.38 476 LEU A CA 1
ATOM 3805 C C . LEU A 1 476 ? 13.514 0.353 -5.968 1.00 92.38 476 LEU A C 1
ATOM 3807 O O . LEU A 1 476 ? 14.127 1.112 -6.710 1.00 92.38 476 LEU A O 1
ATOM 3811 N N . ARG A 1 477 ? 13.595 0.469 -4.635 1.00 90.69 477 ARG A N 1
ATOM 3812 C CA . ARG A 1 477 ? 14.411 1.457 -3.900 1.00 90.69 477 ARG A CA 1
ATOM 3813 C C . ARG A 1 477 ? 14.155 2.909 -4.329 1.00 90.69 477 ARG A C 1
ATOM 3815 O O . ARG A 1 477 ? 15.046 3.757 -4.266 1.00 90.69 477 ARG A O 1
ATOM 3822 N N . LEU A 1 478 ? 12.915 3.226 -4.715 1.00 90.00 478 LEU A N 1
ATOM 3823 C CA . LEU A 1 478 ? 12.538 4.542 -5.253 1.00 90.00 478 LEU A CA 1
ATOM 3824 C C . LEU A 1 478 ? 12.715 5.682 -4.239 1.00 90.00 478 LEU A C 1
ATOM 3826 O O . LEU A 1 478 ? 12.775 6.846 -4.628 1.00 90.00 478 LEU A O 1
ATOM 3830 N N . ASP A 1 479 ? 12.838 5.363 -2.951 1.00 85.31 479 ASP A N 1
ATOM 3831 C CA . ASP A 1 479 ? 13.208 6.307 -1.892 1.00 85.31 479 ASP A CA 1
ATOM 3832 C C . ASP A 1 479 ? 14.536 7.024 -2.140 1.00 85.31 479 ASP A C 1
ATOM 3834 O O . ASP A 1 479 ? 14.691 8.191 -1.776 1.00 85.31 479 ASP A O 1
ATOM 3838 N N . GLN A 1 480 ? 15.478 6.377 -2.829 1.00 86.94 480 GLN A N 1
ATOM 3839 C CA . GLN A 1 480 ? 16.777 6.971 -3.145 1.00 86.94 480 GLN A CA 1
ATOM 3840 C C . GLN A 1 480 ? 16.668 8.172 -4.094 1.00 86.94 480 GLN A C 1
ATOM 3842 O O . GLN A 1 480 ? 17.564 9.013 -4.141 1.00 86.94 480 GLN A O 1
ATOM 3847 N N . LEU A 1 481 ? 15.539 8.347 -4.792 1.00 87.62 481 LEU A N 1
ATOM 3848 C CA . LEU A 1 481 ? 15.275 9.567 -5.564 1.00 87.62 481 LEU A CA 1
ATOM 3849 C C . LEU A 1 481 ? 15.230 10.828 -4.695 1.00 87.62 481 LEU A C 1
ATOM 3851 O O . LEU A 1 481 ? 15.462 11.938 -5.189 1.00 87.62 481 LEU A O 1
ATOM 3855 N N . VAL A 1 482 ? 14.940 10.693 -3.397 1.00 81.94 482 VAL A N 1
ATOM 3856 C CA . VAL A 1 482 ? 14.944 11.818 -2.454 1.00 81.94 482 VAL A CA 1
ATOM 3857 C C . VAL A 1 482 ? 16.355 12.370 -2.258 1.00 81.94 482 VAL A C 1
ATOM 3859 O O . VAL A 1 482 ? 16.500 13.583 -2.118 1.00 81.94 482 VAL A O 1
ATOM 3862 N N . THR A 1 483 ? 17.390 11.542 -2.357 1.00 84.00 483 THR A N 1
ATOM 3863 C CA . THR A 1 483 ? 18.795 11.956 -2.215 1.00 84.00 483 THR A CA 1
ATOM 3864 C C . THR A 1 483 ? 19.545 12.019 -3.547 1.00 84.00 483 THR A C 1
ATOM 3866 O O . THR A 1 483 ? 20.642 12.566 -3.604 1.00 84.00 483 THR A O 1
ATOM 3869 N N . ALA A 1 484 ? 18.945 11.549 -4.645 1.00 88.88 484 ALA A N 1
ATOM 3870 C CA . ALA A 1 484 ? 19.479 11.732 -5.990 1.00 88.88 484 ALA A CA 1
ATOM 3871 C C . ALA A 1 484 ? 19.385 13.209 -6.425 1.00 88.88 484 ALA A C 1
ATOM 3873 O O . ALA A 1 484 ? 18.300 13.726 -6.725 1.00 88.88 484 ALA A O 1
ATOM 3874 N N . VAL A 1 485 ? 20.532 13.891 -6.442 1.00 89.56 485 VAL A N 1
ATOM 3875 C CA . VAL A 1 485 ? 20.661 15.319 -6.771 1.00 89.56 485 VAL A CA 1
ATOM 3876 C C . VAL A 1 485 ? 21.675 15.484 -7.910 1.00 89.56 485 VAL A C 1
ATOM 3878 O O . VAL A 1 485 ? 22.879 15.516 -7.654 1.00 89.56 485 VAL A O 1
ATOM 3881 N N . PRO A 1 486 ? 21.218 15.545 -9.176 1.00 91.31 486 PRO A N 1
ATOM 3882 C CA . PRO A 1 486 ? 22.057 15.963 -10.296 1.00 91.31 486 PRO A CA 1
ATOM 3883 C C . PRO A 1 486 ? 22.598 17.377 -10.079 1.00 91.31 486 PRO A C 1
ATOM 3885 O O . PRO A 1 486 ? 21.880 18.237 -9.574 1.00 91.31 486 PRO A O 1
ATOM 3888 N N . ASP A 1 487 ? 23.837 17.624 -10.482 1.00 91.75 487 ASP A N 1
ATOM 3889 C CA . ASP A 1 487 ? 24.477 18.932 -10.359 1.00 91.75 487 ASP A CA 1
ATOM 3890 C C . ASP A 1 487 ? 23.655 20.035 -11.047 1.00 91.75 487 ASP A C 1
ATOM 3892 O O . ASP A 1 487 ? 23.229 19.886 -12.195 1.00 91.75 487 ASP A O 1
ATOM 3896 N N . PHE A 1 488 ? 23.379 21.122 -10.324 1.00 87.81 488 PHE A N 1
ATOM 3897 C CA . PHE A 1 488 ? 22.473 22.165 -10.804 1.00 87.81 488 PHE A CA 1
ATOM 3898 C C . PHE A 1 488 ? 23.075 22.955 -11.965 1.00 87.81 488 PHE A C 1
ATOM 3900 O O . PHE A 1 488 ? 22.383 23.193 -12.956 1.00 87.81 488 PHE A O 1
ATOM 3907 N N . ASP A 1 489 ? 24.353 23.318 -11.867 1.00 89.62 489 ASP A N 1
ATOM 3908 C CA . ASP A 1 489 ? 25.022 24.148 -12.868 1.00 89.62 489 ASP A CA 1
ATOM 3909 C C . ASP A 1 489 ? 25.117 23.413 -14.206 1.00 89.62 489 ASP A C 1
ATOM 3911 O O . ASP A 1 489 ? 24.868 23.983 -15.270 1.00 89.62 489 ASP A O 1
ATOM 3915 N N . ARG A 1 490 ? 25.369 22.102 -14.158 1.00 89.88 490 ARG A N 1
ATOM 3916 C CA . ARG A 1 490 ? 25.418 21.251 -15.347 1.00 89.88 490 ARG A CA 1
ATOM 3917 C C . ARG A 1 490 ? 24.043 20.837 -15.868 1.00 89.88 490 ARG A C 1
ATOM 3919 O O . ARG A 1 490 ? 23.865 20.694 -17.078 1.00 89.88 490 ARG A O 1
ATOM 3926 N N . PHE A 1 491 ? 23.077 20.602 -14.982 1.00 88.75 491 PHE A N 1
ATOM 3927 C CA . PHE A 1 491 ? 21.773 20.030 -15.330 1.00 88.75 491 PHE A CA 1
ATOM 3928 C C . PHE A 1 491 ? 20.598 20.941 -14.955 1.00 88.75 491 PHE A C 1
ATOM 3930 O O . PHE A 1 491 ? 19.532 20.455 -14.587 1.00 88.75 491 PHE A O 1
ATOM 3937 N N . GLY A 1 492 ? 20.726 22.262 -15.111 1.00 87.19 492 GLY A N 1
ATOM 3938 C CA . GLY A 1 492 ? 19.685 23.229 -14.724 1.00 87.19 492 GLY A CA 1
ATOM 3939 C C . GLY A 1 492 ? 18.296 22.975 -15.338 1.00 87.19 492 GLY A C 1
ATOM 3940 O O . GLY A 1 492 ? 17.272 23.293 -14.729 1.00 87.19 492 GLY A O 1
ATOM 3941 N N . GLN A 1 493 ? 18.232 22.329 -16.509 1.00 86.06 493 GLN A N 1
ATOM 3942 C CA . GLN A 1 493 ? 16.987 21.892 -17.162 1.00 86.06 493 GLN A CA 1
ATOM 3943 C C . GLN A 1 493 ? 16.230 20.774 -16.418 1.00 86.06 493 GLN A C 1
ATOM 3945 O O . GLN A 1 493 ? 15.032 20.595 -16.628 1.00 86.06 493 GLN A O 1
ATOM 3950 N N . TYR A 1 494 ? 16.901 20.034 -15.536 1.00 87.56 494 TYR A N 1
ATOM 3951 C CA . TYR A 1 494 ? 16.293 19.033 -14.657 1.00 87.56 494 TYR A CA 1
ATOM 3952 C C . TYR A 1 494 ? 15.551 19.662 -13.467 1.00 87.56 494 TYR A C 1
ATOM 3954 O O . TYR A 1 494 ? 14.741 19.013 -12.805 1.00 87.56 494 TYR A O 1
ATOM 3962 N N . TYR A 1 495 ? 15.797 20.935 -13.189 1.00 87.56 495 TYR A N 1
ATOM 3963 C CA . TYR A 1 495 ? 15.103 21.679 -12.148 1.00 87.56 495 TYR A CA 1
ATOM 3964 C C . TYR A 1 495 ? 13.974 22.500 -12.762 1.00 87.56 495 TYR A C 1
ATOM 3966 O O . TYR A 1 495 ? 13.997 22.760 -13.960 1.00 87.56 495 TYR A O 1
ATOM 3974 N N . ALA A 1 496 ? 12.986 22.885 -11.954 1.00 86.12 496 ALA A N 1
ATOM 3975 C CA . ALA A 1 496 ? 12.011 23.934 -12.242 1.00 86.12 496 ALA A CA 1
ATOM 3976 C C . ALA A 1 496 ? 12.013 24.970 -11.122 1.00 86.12 496 ALA A C 1
ATOM 3978 O O . ALA A 1 496 ? 12.144 24.629 -9.950 1.00 86.12 496 ALA A O 1
ATOM 3979 N N . ARG A 1 497 ? 11.833 26.244 -11.466 1.00 82.88 497 ARG A N 1
ATOM 3980 C CA . ARG A 1 497 ? 11.706 27.337 -10.499 1.00 82.88 497 ARG A CA 1
ATOM 3981 C C . ARG A 1 497 ? 10.234 27.626 -10.226 1.00 82.88 497 ARG A C 1
ATOM 3983 O O . ARG A 1 497 ? 9.501 27.995 -11.141 1.00 82.88 497 ARG A O 1
ATOM 3990 N N . ILE A 1 498 ? 9.800 27.509 -8.977 1.00 76.44 498 ILE A N 1
ATOM 3991 C CA . ILE A 1 498 ? 8.432 27.840 -8.554 1.00 76.44 498 ILE A CA 1
ATOM 3992 C C . ILE A 1 498 ? 8.547 28.858 -7.424 1.00 76.44 498 ILE A C 1
ATOM 3994 O O . ILE A 1 498 ? 9.026 28.555 -6.335 1.00 76.44 498 ILE A O 1
ATOM 3998 N N . GLY A 1 499 ? 8.181 30.106 -7.720 1.00 77.44 499 GLY A N 1
ATOM 3999 C CA . GLY A 1 499 ? 8.487 31.238 -6.843 1.00 77.44 499 GLY A CA 1
ATOM 4000 C C . GLY A 1 499 ? 10.001 31.431 -6.667 1.00 77.44 499 GLY A C 1
ATOM 4001 O O . GLY A 1 499 ? 10.745 31.541 -7.649 1.00 77.44 499 GLY A O 1
ATOM 4002 N N . CYS A 1 500 ? 10.448 31.472 -5.412 1.00 70.31 500 CYS A N 1
ATOM 4003 C CA . CYS A 1 500 ? 11.866 31.546 -5.044 1.00 70.31 500 CYS A CA 1
ATOM 4004 C C . CYS A 1 500 ? 12.518 30.163 -4.880 1.00 70.31 500 CYS A C 1
ATOM 4006 O O . CYS A 1 500 ? 13.716 30.089 -4.636 1.00 70.31 500 CYS A O 1
ATOM 4008 N N . GLU A 1 501 ? 11.754 29.079 -5.029 1.00 72.88 501 GLU A N 1
ATOM 4009 C CA . GLU A 1 501 ? 12.218 27.720 -4.759 1.00 72.88 501 GLU A CA 1
ATOM 4010 C C . GLU A 1 501 ? 12.581 26.967 -6.040 1.00 72.88 501 GLU A C 1
ATOM 4012 O O . GLU A 1 501 ? 11.991 27.172 -7.108 1.00 72.88 501 GLU A O 1
ATOM 4017 N N . GLN A 1 502 ? 13.544 26.056 -5.911 1.00 78.12 502 GLN A N 1
ATOM 4018 C CA . GLN A 1 502 ? 13.953 25.136 -6.963 1.00 78.12 502 GLN A CA 1
ATOM 4019 C C . GLN A 1 502 ? 13.400 23.741 -6.670 1.00 78.12 502 GLN A C 1
ATOM 4021 O O . GLN A 1 502 ? 13.608 23.180 -5.597 1.00 78.12 502 GLN A O 1
ATOM 4026 N N . TRP A 1 503 ? 12.708 23.173 -7.651 1.00 80.62 503 TRP A N 1
ATOM 4027 C CA . TRP A 1 503 ? 12.068 21.868 -7.576 1.00 80.62 503 TRP A CA 1
ATOM 4028 C C . TRP A 1 503 ? 12.750 20.902 -8.532 1.00 80.62 503 TRP A C 1
ATOM 4030 O O . TRP A 1 503 ? 12.857 21.172 -9.727 1.00 80.62 503 TRP A O 1
ATOM 4040 N N . LYS A 1 504 ? 13.200 19.760 -8.015 1.00 84.31 504 LYS A N 1
ATOM 4041 C CA . LYS A 1 504 ? 13.822 18.708 -8.824 1.00 84.31 504 LYS A CA 1
ATOM 4042 C C . LYS A 1 504 ? 12.787 17.864 -9.561 1.00 84.31 504 LYS A C 1
ATOM 4044 O O . LYS A 1 504 ? 11.766 17.485 -8.988 1.00 84.31 504 LYS A O 1
ATOM 4049 N N . PHE A 1 505 ? 13.089 17.503 -10.805 1.00 84.38 505 PHE A N 1
ATOM 4050 C CA . PHE A 1 505 ? 12.195 16.698 -11.635 1.00 84.38 505 PHE A CA 1
ATOM 4051 C C . PHE A 1 505 ? 12.087 15.230 -11.170 1.00 84.38 505 PHE A C 1
ATOM 4053 O O . PHE A 1 505 ? 11.022 14.634 -11.284 1.00 84.38 505 PHE A O 1
ATOM 4060 N N . GLY A 1 506 ? 13.140 14.639 -10.593 1.00 81.44 506 GLY A N 1
ATOM 4061 C CA . GLY A 1 506 ? 13.212 13.190 -10.320 1.00 81.44 506 GLY A CA 1
ATOM 4062 C C . GLY A 1 506 ? 12.192 12.620 -9.352 1.00 81.44 506 GLY A C 1
ATOM 4063 O O . GLY A 1 506 ? 11.867 11.448 -9.439 1.00 81.44 506 GLY A O 1
ATOM 4064 N N . LEU A 1 507 ? 11.636 13.411 -8.438 1.00 80.25 507 LEU A N 1
ATOM 4065 C CA . LEU A 1 507 ? 10.647 12.863 -7.505 1.00 80.25 507 LEU A CA 1
ATOM 4066 C C . LEU A 1 507 ? 9.360 12.444 -8.217 1.00 80.25 507 LEU A C 1
ATOM 4068 O O . LEU A 1 507 ? 8.758 11.439 -7.853 1.00 80.25 507 LEU A O 1
ATOM 4072 N N . GLN A 1 508 ? 8.952 13.166 -9.264 1.00 83.44 508 GLN A N 1
ATOM 4073 C CA . GLN A 1 508 ? 7.739 12.820 -10.008 1.00 83.44 508 GLN A CA 1
ATOM 4074 C C . GLN A 1 508 ? 7.934 11.638 -10.957 1.00 83.44 508 GLN A C 1
ATOM 4076 O O . GLN A 1 508 ? 6.953 11.008 -11.344 1.00 83.44 508 GLN A O 1
ATOM 4081 N N . THR A 1 509 ? 9.181 11.291 -11.292 1.00 90.25 509 THR A N 1
ATOM 4082 C CA . THR A 1 509 ? 9.469 10.151 -12.171 1.00 90.25 509 THR A CA 1
ATOM 4083 C C . THR A 1 509 ? 9.184 8.818 -11.486 1.00 90.25 509 THR A C 1
ATOM 4085 O O . THR A 1 509 ? 8.909 7.845 -12.177 1.00 90.25 509 THR A O 1
ATOM 4088 N N . MET A 1 510 ? 9.135 8.773 -10.147 1.00 90.81 510 MET A N 1
ATOM 4089 C CA . MET A 1 510 ? 8.785 7.563 -9.390 1.00 90.81 510 MET A CA 1
ATOM 4090 C C . MET A 1 510 ? 7.372 7.041 -9.691 1.00 90.81 510 MET A C 1
ATOM 4092 O O . MET A 1 510 ? 7.091 5.866 -9.490 1.00 90.81 510 MET A O 1
ATOM 4096 N N . VAL A 1 511 ? 6.476 7.907 -10.175 1.00 91.94 511 VAL A N 1
ATOM 4097 C CA . VAL A 1 511 ? 5.097 7.541 -10.524 1.00 91.94 511 VAL A CA 1
ATOM 4098 C C . VAL A 1 511 ? 5.060 6.620 -11.749 1.00 91.94 511 VAL A C 1
ATOM 4100 O O . VAL A 1 511 ? 4.184 5.766 -11.831 1.00 91.94 511 VAL A O 1
ATOM 4103 N N . GLU A 1 512 ? 6.015 6.753 -12.674 1.00 94.06 512 GLU A N 1
ATOM 4104 C CA . GLU A 1 512 ? 6.091 5.946 -13.898 1.00 94.06 512 GLU A CA 1
ATOM 4105 C C . GLU A 1 512 ? 6.157 4.429 -13.611 1.00 94.06 512 GLU A C 1
ATOM 4107 O O . GLU A 1 512 ? 5.232 3.716 -14.018 1.00 94.06 512 GLU A O 1
ATOM 4112 N N . PRO A 1 513 ? 7.170 3.907 -12.885 1.00 95.50 513 PRO A N 1
ATOM 4113 C CA . PRO A 1 513 ? 7.249 2.477 -12.589 1.00 95.50 513 PRO A CA 1
ATOM 4114 C C . PRO A 1 513 ? 6.116 1.996 -11.672 1.00 95.50 513 PRO A C 1
ATOM 4116 O O . PRO A 1 513 ? 5.670 0.858 -11.797 1.00 95.50 513 PRO A O 1
ATOM 4119 N N . LEU A 1 514 ? 5.609 2.852 -10.780 1.00 94.94 514 LEU A N 1
ATOM 4120 C CA . LEU A 1 514 ? 4.527 2.488 -9.864 1.00 94.94 514 LEU A CA 1
ATOM 4121 C C . LEU A 1 514 ? 3.180 2.329 -10.582 1.00 94.94 514 LEU A C 1
ATOM 4123 O O . LEU A 1 514 ? 2.480 1.354 -10.333 1.00 94.94 514 LEU A O 1
ATOM 4127 N N . LEU A 1 515 ? 2.830 3.218 -11.518 1.00 94.88 515 LEU A N 1
ATOM 4128 C CA . LEU A 1 515 ? 1.615 3.059 -12.328 1.00 94.88 515 LEU A CA 1
ATOM 4129 C C . LEU A 1 515 ? 1.732 1.892 -13.319 1.00 94.88 515 LEU A C 1
ATOM 4131 O O . LEU A 1 515 ? 0.729 1.240 -13.615 1.00 94.88 515 LEU A O 1
ATOM 4135 N N . LEU A 1 516 ? 2.941 1.592 -13.816 1.00 95.62 516 LEU A N 1
ATOM 4136 C CA . LEU A 1 516 ? 3.183 0.363 -14.576 1.00 95.62 516 LEU A CA 1
ATOM 4137 C C . LEU A 1 516 ? 2.882 -0.868 -13.709 1.00 95.62 516 LEU A C 1
ATOM 4139 O O . LEU A 1 516 ? 2.098 -1.716 -14.135 1.00 95.62 516 LEU A O 1
ATOM 4143 N N . PHE A 1 517 ? 3.419 -0.923 -12.486 1.00 96.38 517 PHE A N 1
ATOM 4144 C CA . PHE A 1 517 ? 3.143 -1.994 -11.527 1.00 96.38 517 PHE A CA 1
ATOM 4145 C C . PHE A 1 517 ? 1.640 -2.128 -11.234 1.00 96.38 517 PHE A C 1
ATOM 4147 O O . PHE A 1 517 ? 1.085 -3.219 -11.357 1.00 96.38 517 PHE A O 1
ATOM 4154 N N . GLU A 1 518 ? 0.949 -1.021 -10.937 1.00 95.38 518 GLU A N 1
ATOM 4155 C CA . GLU A 1 518 ? -0.504 -1.024 -10.716 1.00 95.38 518 GLU A CA 1
ATOM 4156 C C . GLU A 1 518 ? -1.274 -1.546 -11.928 1.00 95.38 518 GLU A C 1
ATOM 4158 O O . GLU A 1 518 ? -2.231 -2.295 -11.764 1.00 95.38 518 GLU A O 1
ATOM 4163 N N . SER A 1 519 ? -0.860 -1.193 -13.149 1.00 94.56 519 SER A N 1
ATOM 4164 C CA . SER A 1 519 ? -1.516 -1.691 -14.360 1.00 94.56 519 SER A CA 1
ATOM 4165 C C . SER A 1 519 ? -1.350 -3.199 -14.542 1.00 94.56 519 SER A C 1
ATOM 4167 O O . SER A 1 519 ? -2.275 -3.854 -15.009 1.00 94.56 519 SER A O 1
ATOM 4169 N N . ILE A 1 520 ? -0.195 -3.752 -14.159 1.00 93.69 520 ILE A N 1
ATOM 4170 C CA . ILE A 1 520 ? 0.067 -5.192 -14.224 1.00 93.69 520 ILE A CA 1
ATOM 4171 C C . ILE A 1 520 ? -0.807 -5.916 -13.203 1.00 93.69 520 ILE A C 1
ATOM 4173 O O . ILE A 1 520 ? -1.472 -6.886 -13.553 1.00 93.69 520 ILE A O 1
ATOM 4177 N N . GLN A 1 521 ? -0.866 -5.390 -11.979 1.00 93.31 521 GLN A N 1
ATOM 4178 C CA . GLN A 1 521 ? -1.682 -5.930 -10.896 1.00 93.31 521 GLN A CA 1
ATOM 4179 C C . GLN A 1 521 ? -3.188 -5.867 -11.198 1.00 93.31 521 GLN A C 1
ATOM 4181 O O . GLN A 1 521 ? -3.896 -6.848 -11.002 1.00 93.31 521 GLN A O 1
ATOM 4186 N N . VAL A 1 522 ? -3.695 -4.713 -11.640 1.00 91.25 522 VAL A N 1
ATOM 4187 C CA . VAL A 1 522 ? -5.133 -4.491 -11.872 1.00 91.25 522 VAL A CA 1
ATOM 4188 C C . VAL A 1 522 ? -5.625 -5.250 -13.101 1.00 91.25 522 VAL A C 1
ATOM 4190 O O . VAL A 1 522 ? -6.727 -5.784 -13.079 1.00 91.25 522 VAL A O 1
ATOM 4193 N N . GLU A 1 523 ? -4.835 -5.285 -14.175 1.00 86.38 523 GLU A N 1
ATOM 4194 C CA . GLU A 1 523 ? -5.235 -5.901 -15.447 1.00 86.38 523 GLU A CA 1
ATOM 4195 C C . GLU A 1 523 ? -4.790 -7.368 -15.575 1.00 86.38 523 GLU A C 1
ATOM 4197 O O . GLU A 1 523 ? -4.908 -7.923 -16.666 1.00 86.38 523 GLU A O 1
ATOM 4202 N N . ASP A 1 524 ? -4.269 -7.973 -14.498 1.00 83.69 524 ASP A N 1
ATOM 4203 C CA . ASP A 1 524 ? -3.749 -9.351 -14.460 1.00 83.69 524 ASP A CA 1
ATOM 4204 C C . ASP A 1 524 ? -2.791 -9.645 -15.630 1.00 83.69 524 ASP A C 1
ATOM 4206 O O . ASP A 1 524 ? -2.954 -10.584 -16.414 1.00 83.69 524 ASP A O 1
ATOM 4210 N N . ARG A 1 525 ? -1.811 -8.754 -15.824 1.00 83.38 525 ARG A N 1
ATOM 4211 C CA . ARG A 1 525 ? -0.830 -8.886 -16.908 1.00 83.38 525 ARG A CA 1
ATOM 4212 C C . ARG A 1 525 ? 0.390 -9.670 -16.458 1.00 83.38 525 ARG A C 1
ATOM 4214 O O . ARG A 1 525 ? 0.681 -9.803 -15.276 1.00 83.38 525 ARG A O 1
ATOM 4221 N N . SER A 1 526 ? 1.167 -10.118 -17.441 1.00 83.75 526 SER A N 1
ATOM 4222 C CA . SER A 1 526 ? 2.457 -10.749 -17.180 1.00 83.75 526 SER A CA 1
ATOM 4223 C C . SER A 1 526 ? 3.386 -9.822 -16.394 1.00 83.75 526 SER A C 1
ATOM 4225 O O . SER A 1 526 ? 3.618 -8.674 -16.786 1.00 83.75 526 SER A O 1
ATOM 4227 N N . ILE A 1 527 ? 3.986 -10.364 -15.333 1.00 87.31 527 ILE A N 1
ATOM 4228 C CA . ILE A 1 527 ? 5.037 -9.702 -14.554 1.00 87.31 527 ILE A CA 1
ATOM 4229 C C . ILE A 1 527 ? 6.271 -9.363 -15.405 1.00 87.31 527 ILE A C 1
ATOM 4231 O O . ILE A 1 527 ? 6.988 -8.417 -15.092 1.00 87.31 527 ILE A O 1
ATOM 4235 N N . MET A 1 528 ? 6.470 -10.053 -16.536 1.00 87.56 528 MET A N 1
ATOM 4236 C CA . MET A 1 528 ? 7.568 -9.787 -17.475 1.00 87.56 528 MET A CA 1
ATOM 4237 C C . MET A 1 528 ? 7.516 -8.381 -18.081 1.00 87.56 528 MET A C 1
ATOM 4239 O O . MET A 1 528 ? 8.538 -7.878 -18.542 1.00 87.56 528 MET A O 1
ATOM 4243 N N . LEU A 1 529 ? 6.366 -7.702 -18.022 1.00 86.94 529 LEU A N 1
ATOM 4244 C CA . LEU A 1 529 ? 6.255 -6.294 -18.405 1.00 86.94 529 LEU A CA 1
ATOM 4245 C C . LEU A 1 529 ? 7.060 -5.364 -17.482 1.00 86.94 529 LEU A C 1
ATOM 4247 O O . LEU A 1 529 ? 7.359 -4.241 -17.869 1.00 86.94 529 LEU A O 1
ATOM 4251 N N . LEU A 1 530 ? 7.460 -5.800 -16.284 1.00 93.19 530 LEU A N 1
ATOM 4252 C CA . LEU A 1 530 ? 8.418 -5.045 -15.471 1.00 93.19 530 LEU A CA 1
ATOM 4253 C C . LEU A 1 530 ? 9.826 -5.049 -16.086 1.00 93.19 530 LEU A C 1
ATOM 4255 O O . LEU A 1 530 ? 10.607 -4.154 -15.782 1.00 93.19 530 LEU A O 1
ATOM 4259 N N . ILE A 1 531 ? 10.144 -5.999 -16.969 1.00 90.12 531 ILE A N 1
ATOM 4260 C CA . ILE A 1 531 ? 11.438 -6.096 -17.659 1.00 90.12 531 ILE A CA 1
ATOM 4261 C C . ILE A 1 531 ? 11.336 -5.520 -19.073 1.00 90.12 531 ILE A C 1
ATOM 4263 O O . ILE A 1 531 ? 12.119 -4.647 -19.429 1.00 90.12 531 ILE A O 1
ATOM 4267 N N . ASP A 1 532 ? 10.360 -5.976 -19.862 1.00 86.44 532 ASP A N 1
ATOM 4268 C CA . ASP A 1 532 ? 10.164 -5.570 -21.259 1.00 86.44 532 ASP A CA 1
ATOM 4269 C C . ASP A 1 532 ? 8.690 -5.214 -21.496 1.00 86.44 532 ASP A C 1
ATOM 4271 O O . ASP A 1 532 ? 7.860 -6.054 -21.850 1.00 86.44 532 ASP A O 1
ATOM 4275 N N . SER A 1 533 ? 8.344 -3.951 -21.237 1.00 91.50 533 SER A N 1
ATOM 4276 C CA . SER A 1 533 ? 7.008 -3.416 -21.519 1.00 91.50 533 SER A CA 1
ATOM 4277 C C . SER A 1 533 ? 6.956 -2.724 -22.875 1.00 91.50 533 SER A C 1
ATOM 4279 O O . SER A 1 533 ? 7.836 -1.940 -23.219 1.00 91.50 533 SER A O 1
ATOM 4281 N N . ASN A 1 534 ? 5.842 -2.887 -23.586 1.00 87.12 534 ASN A N 1
ATOM 4282 C CA . ASN A 1 534 ? 5.505 -2.088 -24.766 1.00 87.12 534 ASN A CA 1
ATOM 4283 C C . ASN A 1 534 ? 4.662 -0.838 -24.440 1.00 87.12 534 ASN A C 1
ATOM 4285 O O . ASN A 1 534 ? 4.176 -0.162 -25.349 1.00 87.12 534 ASN A O 1
ATOM 4289 N N . TYR A 1 535 ? 4.449 -0.520 -23.160 1.00 93.81 535 TYR A N 1
ATOM 4290 C CA . TYR A 1 535 ? 3.768 0.700 -22.724 1.00 93.81 535 TYR A CA 1
ATOM 4291 C C . TYR A 1 535 ? 4.316 1.230 -21.391 1.00 93.81 535 TYR A C 1
ATOM 4293 O O . TYR A 1 535 ? 4.851 0.482 -20.577 1.00 93.81 535 TYR A O 1
ATOM 4301 N N . SER A 1 536 ? 4.120 2.520 -21.131 1.00 94.75 536 SER A N 1
ATOM 4302 C CA . SER A 1 536 ? 4.428 3.146 -19.839 1.00 94.75 536 SER A CA 1
ATOM 4303 C C . SER A 1 536 ? 3.406 4.234 -19.499 1.00 94.75 536 SER A C 1
ATOM 4305 O O . SER A 1 536 ? 2.666 4.692 -20.372 1.00 94.75 536 SER A O 1
ATOM 4307 N N . TYR A 1 537 ? 3.348 4.652 -18.236 1.00 94.81 537 TYR A N 1
ATOM 4308 C CA . TYR A 1 537 ? 2.552 5.792 -17.784 1.00 94.81 537 TYR A CA 1
ATOM 4309 C C . TYR A 1 537 ? 3.451 7.013 -17.622 1.00 94.81 537 TYR A C 1
ATOM 4311 O O . TYR A 1 537 ? 4.313 7.048 -16.748 1.00 94.81 537 TYR A O 1
ATOM 4319 N N . ARG A 1 538 ? 3.238 8.041 -18.449 1.00 94.19 538 ARG A N 1
ATOM 4320 C CA . ARG A 1 538 ? 4.073 9.252 -18.454 1.00 94.19 538 ARG A CA 1
ATOM 4321 C C . ARG A 1 538 ? 3.232 10.515 -18.521 1.00 94.19 538 ARG A C 1
ATOM 4323 O O . ARG A 1 538 ? 2.295 10.600 -19.327 1.00 94.19 538 ARG A O 1
ATOM 4330 N N . SER A 1 539 ? 3.595 11.506 -17.708 1.00 92.69 539 SER A N 1
ATOM 4331 C CA . SER A 1 539 ? 3.130 12.880 -17.902 1.00 92.69 539 SER A CA 1
ATOM 4332 C C . SER A 1 539 ? 3.671 13.455 -19.208 1.00 92.69 539 SER A C 1
ATOM 4334 O O . SER A 1 539 ? 4.574 12.878 -19.820 1.00 92.69 539 SER A O 1
ATOM 4336 N N . ASP A 1 540 ? 3.095 14.561 -19.676 1.00 90.69 540 ASP A N 1
ATOM 4337 C CA . ASP A 1 540 ? 3.607 15.242 -20.867 1.00 90.69 540 ASP A CA 1
ATOM 4338 C C . ASP A 1 540 ? 5.045 15.711 -20.633 1.00 90.69 540 ASP A C 1
ATOM 4340 O O . ASP A 1 540 ? 5.906 15.506 -21.480 1.00 90.69 540 ASP A O 1
ATOM 4344 N N . GLU A 1 541 ? 5.340 16.240 -19.446 1.00 89.62 541 GLU A N 1
ATOM 4345 C CA . GLU A 1 541 ? 6.672 16.712 -19.083 1.00 89.62 541 GLU A CA 1
ATOM 4346 C C . GLU A 1 541 ? 7.698 15.579 -19.042 1.00 89.62 541 GLU A C 1
ATOM 4348 O O . GLU A 1 541 ? 8.825 15.759 -19.497 1.00 89.62 541 GLU A O 1
ATOM 4353 N N . LEU A 1 542 ? 7.316 14.405 -18.531 1.00 92.06 542 LEU A N 1
ATOM 4354 C CA . LEU A 1 542 ? 8.173 13.222 -18.549 1.00 92.06 542 LEU A CA 1
ATOM 4355 C C . LEU A 1 542 ? 8.356 12.687 -19.966 1.00 92.06 542 LEU A C 1
ATOM 4357 O O . LEU A 1 542 ? 9.479 12.384 -20.358 1.00 92.06 542 LEU A O 1
ATOM 4361 N N . GLN A 1 543 ? 7.284 12.617 -20.756 1.00 93.69 543 GLN A N 1
ATOM 4362 C CA . GLN A 1 543 ? 7.360 12.140 -22.133 1.00 93.69 543 GLN A CA 1
ATOM 4363 C C . GLN A 1 543 ? 8.303 12.990 -22.986 1.00 93.69 543 GLN A C 1
ATOM 4365 O O . GLN A 1 543 ? 8.989 12.443 -23.849 1.00 93.69 543 GLN A O 1
ATOM 4370 N N . SER A 1 544 ? 8.375 14.299 -22.753 1.00 91.69 544 SER A N 1
ATOM 4371 C CA . SER A 1 544 ? 9.237 15.150 -23.564 1.00 91.69 544 SER A CA 1
ATOM 4372 C C . SER A 1 544 ? 10.733 14.862 -23.388 1.00 91.69 544 SER A C 1
ATOM 4374 O O . SER A 1 544 ? 11.488 15.039 -24.341 1.00 91.69 544 SER A O 1
ATOM 4376 N N . TRP A 1 545 ? 11.163 14.335 -22.234 1.00 90.56 545 TRP A N 1
ATOM 4377 C CA . TRP A 1 545 ? 12.532 13.829 -22.050 1.00 90.56 545 TRP A CA 1
ATOM 4378 C C . TRP A 1 545 ? 12.855 12.638 -22.941 1.00 90.56 545 TRP A C 1
ATOM 4380 O O . TRP A 1 545 ? 13.951 12.570 -23.491 1.00 90.56 545 TRP A O 1
ATOM 4390 N N . TYR A 1 546 ? 11.900 11.727 -23.110 1.00 90.94 546 TYR A N 1
ATOM 4391 C CA . TYR A 1 546 ? 12.065 10.570 -23.986 1.00 90.94 546 TYR A CA 1
ATOM 4392 C C . TYR A 1 546 ? 11.971 10.965 -25.466 1.00 90.94 546 TYR A C 1
ATOM 4394 O O . TYR A 1 546 ? 12.731 10.468 -26.289 1.00 90.94 546 TYR A O 1
ATOM 4402 N N . ALA A 1 547 ? 11.077 11.897 -25.809 1.00 90.94 547 ALA A N 1
ATOM 4403 C CA . ALA A 1 547 ? 10.878 12.330 -27.191 1.00 90.94 547 ALA A CA 1
ATOM 4404 C C . ALA A 1 547 ? 12.016 13.221 -27.720 1.00 90.94 547 ALA A C 1
ATOM 4406 O O . ALA A 1 547 ? 12.395 13.101 -28.883 1.00 90.94 547 ALA A O 1
ATOM 4407 N N . ASN A 1 548 ? 12.551 14.125 -26.893 1.00 90.19 548 ASN A N 1
ATOM 4408 C CA . ASN A 1 548 ? 13.621 15.041 -27.284 1.00 90.19 548 ASN A CA 1
ATOM 4409 C C . ASN A 1 548 ? 14.611 15.279 -26.126 1.00 90.19 548 ASN A C 1
ATOM 4411 O O . ASN A 1 548 ? 14.552 16.312 -25.462 1.00 90.19 548 ASN A O 1
ATOM 4415 N N . PRO A 1 549 ? 15.567 14.368 -25.882 1.00 85.06 549 PRO A N 1
ATOM 4416 C CA . PRO A 1 549 ? 16.453 14.448 -24.718 1.00 85.06 549 PRO A CA 1
ATOM 4417 C C . PRO A 1 549 ? 17.399 15.661 -24.722 1.00 85.06 549 PRO A C 1
ATOM 4419 O O . PRO A 1 549 ? 17.849 16.085 -23.659 1.00 85.06 549 PRO A O 1
ATOM 4422 N N . LYS A 1 550 ? 17.709 16.238 -25.895 1.00 85.94 550 LYS A N 1
ATOM 4423 C CA . LYS A 1 550 ? 18.572 17.431 -26.007 1.00 85.94 550 LYS A CA 1
ATOM 4424 C C . LYS A 1 550 ? 17.833 18.726 -25.672 1.00 85.94 550 LYS A C 1
ATOM 4426 O O . LYS A 1 550 ? 18.458 19.683 -25.230 1.00 85.94 550 LYS A O 1
ATOM 4431 N N . SER A 1 551 ? 16.523 18.768 -25.905 1.00 87.81 551 SER A N 1
ATOM 4432 C CA . SER A 1 551 ? 15.679 19.927 -25.614 1.00 87.81 551 SER A CA 1
ATOM 4433 C C . SER A 1 551 ? 14.280 19.459 -25.193 1.00 87.81 551 SER A C 1
ATOM 4435 O O . SER A 1 551 ? 13.300 19.651 -25.919 1.00 87.81 551 SER A O 1
ATOM 4437 N N . PRO A 1 552 ? 14.160 18.832 -24.009 1.00 87.56 552 PRO A N 1
ATOM 4438 C CA . PRO A 1 552 ? 12.920 18.192 -23.566 1.00 87.56 552 PRO A CA 1
ATOM 4439 C C . PRO A 1 552 ? 11.788 19.195 -23.364 1.00 87.56 552 PRO A C 1
ATOM 4441 O O . PRO A 1 552 ? 10.621 18.841 -23.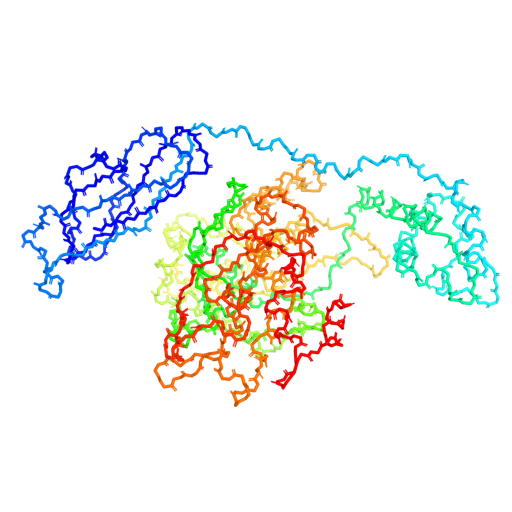351 1.00 87.56 552 PRO A O 1
ATOM 4444 N N . PHE A 1 553 ? 12.094 20.478 -23.215 1.00 88.38 553 PHE A N 1
ATOM 4445 C CA . PHE A 1 553 ? 11.078 21.501 -22.997 1.00 88.38 553 PHE A CA 1
ATOM 4446 C C . PHE A 1 553 ? 11.052 22.561 -24.097 1.00 88.38 553 PHE A C 1
ATOM 4448 O O . PHE A 1 553 ? 10.332 23.550 -23.960 1.00 88.38 553 PHE A O 1
ATOM 4455 N N . GLY A 1 554 ? 11.797 22.360 -25.191 1.00 86.25 554 GLY A N 1
ATOM 4456 C CA . GLY A 1 554 ? 11.941 23.352 -26.253 1.00 86.25 554 GLY A CA 1
ATOM 4457 C C . GLY A 1 554 ? 12.370 24.706 -25.685 1.00 86.25 554 GLY A C 1
ATOM 4458 O O . GLY A 1 554 ? 13.344 24.804 -24.942 1.00 86.25 554 GLY A O 1
ATOM 4459 N N . THR A 1 555 ? 11.587 25.743 -25.981 1.00 83.69 555 THR A N 1
ATOM 4460 C CA . THR A 1 555 ? 11.801 27.120 -25.508 1.00 83.69 555 THR A CA 1
ATOM 4461 C C . THR A 1 555 ? 11.140 27.427 -24.158 1.00 83.69 555 THR A C 1
ATOM 4463 O O . THR A 1 555 ? 11.214 28.562 -23.684 1.00 83.69 555 THR A O 1
ATOM 4466 N N . LYS A 1 556 ? 10.479 26.453 -23.506 1.00 79.94 556 LYS A N 1
ATOM 4467 C CA . LYS A 1 556 ? 9.814 26.694 -22.217 1.00 79.94 556 LYS A CA 1
ATOM 4468 C C . LYS A 1 556 ? 10.846 27.032 -21.140 1.00 79.94 556 LYS A C 1
ATOM 4470 O O . LYS A 1 556 ? 11.697 26.215 -20.772 1.00 79.94 556 LYS A O 1
ATOM 4475 N N . GLY A 1 557 ? 10.701 28.230 -20.579 1.00 77.12 557 GLY A N 1
ATOM 4476 C CA . GLY A 1 557 ? 11.515 28.705 -19.469 1.00 77.12 557 GLY A CA 1
ATOM 4477 C C . GLY A 1 557 ? 11.433 27.805 -18.233 1.00 77.12 557 GLY A C 1
ATOM 4478 O O . GLY A 1 557 ? 10.597 26.906 -18.118 1.00 77.12 557 GLY A O 1
ATOM 4479 N N . ASN A 1 558 ? 12.323 28.059 -17.276 1.00 79.69 558 ASN A N 1
ATOM 4480 C CA . ASN A 1 558 ? 12.422 27.225 -16.081 1.00 79.69 558 ASN A CA 1
ATOM 4481 C C . ASN A 1 558 ? 11.296 27.452 -15.058 1.00 79.69 558 ASN A C 1
ATOM 4483 O O . ASN A 1 558 ? 11.118 26.677 -14.122 1.00 79.69 558 ASN A O 1
ATOM 4487 N N . ARG A 1 559 ? 10.528 28.531 -15.215 1.00 81.75 559 ARG A N 1
ATOM 4488 C CA . ARG A 1 559 ? 9.528 28.958 -14.239 1.00 81.75 559 ARG A CA 1
ATOM 4489 C C . ARG A 1 559 ? 8.219 28.183 -14.396 1.00 81.75 559 ARG A C 1
ATOM 4491 O O . ARG A 1 559 ? 7.660 28.161 -15.485 1.00 81.75 559 ARG A O 1
ATOM 4498 N N . ASN A 1 560 ? 7.710 27.613 -13.301 1.00 77.62 560 ASN A N 1
ATOM 4499 C CA . ASN A 1 560 ? 6.430 26.892 -13.234 1.00 77.62 560 ASN A CA 1
ATOM 4500 C C . ASN A 1 560 ? 6.274 25.811 -14.321 1.00 77.62 560 ASN A C 1
ATOM 4502 O O . ASN A 1 560 ? 5.177 25.589 -14.830 1.00 77.62 560 ASN A O 1
ATOM 4506 N N . ARG A 1 561 ? 7.383 25.160 -14.698 1.00 81.25 561 ARG A N 1
ATOM 4507 C CA . ARG A 1 561 ? 7.433 24.238 -15.841 1.00 81.25 561 ARG A CA 1
ATOM 4508 C C . ARG A 1 561 ? 6.540 23.008 -15.665 1.00 81.25 561 ARG A C 1
ATOM 4510 O O . ARG A 1 561 ? 5.993 22.526 -16.649 1.00 81.25 561 ARG A O 1
ATOM 4517 N N . PHE A 1 562 ? 6.411 22.512 -14.438 1.00 78.25 562 PHE A N 1
ATOM 4518 C CA . PHE A 1 562 ? 5.538 21.396 -14.087 1.00 78.25 562 PHE A CA 1
ATOM 4519 C C . PHE A 1 562 ? 4.716 21.723 -12.841 1.00 78.25 562 PHE A C 1
ATOM 4521 O O . PHE A 1 562 ? 5.101 22.545 -12.006 1.00 78.25 562 PHE A O 1
ATOM 4528 N N . ASN A 1 563 ? 3.567 21.061 -12.719 1.00 76.19 563 ASN A N 1
ATOM 4529 C CA . ASN A 1 563 ? 2.675 21.207 -11.578 1.00 76.19 563 ASN A CA 1
ATOM 4530 C C . ASN A 1 563 ? 3.163 20.343 -10.400 1.00 76.19 563 ASN A C 1
ATOM 4532 O O . ASN A 1 563 ? 3.180 19.114 -10.486 1.00 76.19 563 ASN A O 1
ATOM 4536 N N . THR A 1 564 ? 3.518 20.980 -9.283 1.00 71.44 564 THR A N 1
ATOM 4537 C CA . THR A 1 564 ? 3.950 20.308 -8.041 1.00 71.44 564 THR A CA 1
ATOM 4538 C C . THR A 1 564 ? 2.806 19.760 -7.197 1.00 71.44 564 THR A C 1
ATOM 4540 O O . THR A 1 564 ? 3.034 18.987 -6.274 1.00 71.44 564 THR A O 1
ATOM 4543 N N . THR A 1 565 ? 1.563 20.133 -7.502 1.00 73.94 565 THR A N 1
ATOM 4544 C CA . THR A 1 565 ? 0.379 19.620 -6.807 1.00 73.94 565 THR A CA 1
ATOM 4545 C C . THR A 1 565 ? -0.126 18.338 -7.451 1.00 73.94 565 THR A C 1
ATOM 4547 O O . THR A 1 565 ? -0.291 17.345 -6.759 1.00 73.94 565 THR A O 1
ATOM 4550 N N . SER A 1 566 ? -0.390 18.326 -8.760 1.00 81.31 566 SER A N 1
ATOM 4551 C CA . SER A 1 566 ? -0.926 17.143 -9.450 1.00 81.31 566 SER A CA 1
ATOM 4552 C C . SER A 1 566 ? -0.540 17.123 -10.921 1.00 81.31 566 SER A C 1
ATOM 4554 O O . SER A 1 566 ? -0.615 18.168 -11.565 1.00 81.31 566 SER A O 1
ATOM 4556 N N . GLN A 1 567 ? -0.267 15.946 -11.472 1.00 85.25 567 GLN A N 1
ATOM 4557 C CA . GLN A 1 567 ? 0.013 15.743 -12.893 1.00 85.25 567 GLN A CA 1
ATOM 4558 C C . GLN A 1 567 ? -0.836 14.615 -13.465 1.00 85.25 567 GLN A C 1
ATOM 4560 O O . GLN A 1 567 ? -1.216 13.679 -12.759 1.00 85.25 567 GLN A O 1
ATOM 4565 N N . THR A 1 568 ? -1.129 14.717 -14.758 1.00 89.06 568 THR A N 1
ATOM 4566 C CA . THR A 1 568 ? -1.817 13.668 -15.507 1.00 89.06 568 THR A CA 1
ATOM 4567 C C . THR A 1 568 ? -0.779 12.762 -16.148 1.00 89.06 568 THR A C 1
ATOM 4569 O O . THR A 1 568 ? -0.015 13.201 -16.999 1.00 89.06 568 THR A O 1
ATOM 4572 N N . PHE A 1 569 ? -0.770 11.493 -15.760 1.00 92.75 569 PHE A N 1
ATOM 4573 C CA . PHE A 1 569 ? 0.030 10.441 -16.365 1.00 92.75 569 PHE A CA 1
ATOM 4574 C C . PHE A 1 569 ? -0.837 9.665 -17.340 1.00 92.75 569 PHE A C 1
ATOM 4576 O O . PHE A 1 569 ? -1.853 9.096 -16.949 1.00 92.75 569 PHE A O 1
ATOM 4583 N N . SER A 1 570 ? -0.436 9.629 -18.605 1.00 93.94 570 SER A N 1
ATOM 4584 C CA . SER A 1 570 ? -1.146 8.879 -19.637 1.00 93.94 570 SER A CA 1
ATOM 4585 C C . SER A 1 570 ? -0.366 7.630 -20.011 1.00 93.94 570 SER A C 1
ATOM 4587 O O . SER A 1 570 ? 0.857 7.668 -20.143 1.00 93.94 570 SER A O 1
ATOM 4589 N N . ARG A 1 571 ? -1.087 6.532 -20.217 1.00 94.31 571 ARG A N 1
ATOM 4590 C CA . ARG A 1 571 ? -0.588 5.291 -20.787 1.00 94.31 571 ARG A CA 1
ATOM 4591 C C . ARG A 1 571 ? -0.226 5.537 -22.246 1.00 94.31 571 ARG A C 1
ATOM 4593 O O . ARG A 1 571 ? -1.091 5.844 -23.072 1.00 94.31 571 ARG A O 1
ATOM 4600 N N . ARG A 1 572 ? 1.054 5.398 -22.559 1.00 93.31 572 ARG A N 1
ATOM 4601 C CA . ARG A 1 572 ? 1.633 5.601 -23.887 1.00 93.31 572 ARG A CA 1
ATOM 4602 C C . ARG A 1 572 ? 2.219 4.290 -24.373 1.00 93.31 572 ARG A C 1
ATOM 4604 O O . ARG A 1 572 ? 2.867 3.589 -23.600 1.00 93.31 572 ARG A O 1
ATOM 4611 N N . ALA A 1 573 ? 1.975 3.969 -25.639 1.00 91.12 573 ALA A N 1
ATOM 4612 C CA . ALA A 1 573 ? 2.693 2.894 -26.305 1.00 91.12 573 ALA A CA 1
ATOM 4613 C C . ALA A 1 573 ? 4.153 3.318 -26.487 1.00 91.12 573 ALA A C 1
ATOM 4615 O O . ALA A 1 573 ? 4.425 4.475 -26.816 1.00 91.12 573 ALA A O 1
ATOM 4616 N N . LEU A 1 574 ? 5.071 2.390 -26.252 1.00 90.50 574 LEU A N 1
ATOM 4617 C CA . LEU A 1 574 ? 6.495 2.596 -26.456 1.00 90.50 574 LEU A CA 1
ATOM 4618 C C . LEU A 1 574 ? 6.859 2.122 -27.860 1.00 90.50 574 LEU A C 1
ATOM 4620 O O . LEU A 1 574 ? 6.454 1.044 -28.288 1.00 90.50 574 LEU A O 1
ATOM 4624 N N . THR A 1 575 ? 7.620 2.938 -28.581 1.00 84.19 575 THR A N 1
ATOM 4625 C CA . THR A 1 575 ? 8.081 2.633 -29.944 1.00 84.19 575 THR A CA 1
ATOM 4626 C C . THR A 1 575 ? 9.417 1.891 -29.957 1.00 84.19 575 THR A C 1
ATOM 4628 O O . THR A 1 575 ? 9.879 1.466 -31.012 1.00 84.19 575 THR A O 1
ATOM 4631 N N . THR A 1 576 ? 10.048 1.722 -28.793 1.00 87.44 576 THR A N 1
ATOM 4632 C CA . THR A 1 576 ? 11.355 1.083 -28.633 1.00 87.44 576 THR A CA 1
ATOM 4633 C C . THR A 1 576 ? 11.411 0.268 -27.346 1.00 87.44 576 THR A C 1
ATOM 4635 O O . THR A 1 576 ? 10.933 0.710 -26.302 1.00 87.44 576 THR A O 1
ATOM 4638 N N . ARG A 1 577 ? 12.058 -0.903 -27.400 1.00 84.88 577 ARG A N 1
ATOM 4639 C CA . ARG A 1 577 ? 12.304 -1.742 -26.214 1.00 84.88 577 ARG A CA 1
ATOM 4640 C C . ARG A 1 577 ? 13.276 -1.106 -25.219 1.00 84.88 577 ARG A C 1
ATOM 4642 O O . ARG A 1 577 ? 13.262 -1.450 -24.047 1.00 84.88 577 ARG A O 1
ATOM 4649 N N . LYS A 1 578 ? 14.087 -0.131 -25.655 1.00 87.69 578 LYS A N 1
ATOM 4650 C CA . LYS A 1 578 ? 15.044 0.591 -24.788 1.00 87.69 578 LYS A CA 1
ATOM 4651 C C . LYS A 1 578 ? 14.371 1.398 -23.673 1.00 87.69 578 LYS A C 1
ATOM 4653 O O . LYS A 1 578 ? 15.051 1.848 -22.759 1.00 87.69 578 LYS A O 1
ATOM 4658 N N . GLU A 1 579 ? 13.067 1.618 -23.790 1.00 90.06 579 GLU A N 1
ATOM 4659 C CA . GLU A 1 579 ? 12.253 2.366 -22.837 1.00 90.06 579 GLU A CA 1
ATOM 4660 C C . GLU A 1 579 ? 11.305 1.470 -22.026 1.00 90.06 579 GLU A C 1
ATOM 4662 O O . GLU A 1 579 ? 10.557 1.985 -21.193 1.00 90.06 579 GLU A O 1
ATOM 4667 N N . GLY A 1 580 ? 11.303 0.161 -22.296 1.00 89.81 580 GLY A N 1
ATOM 4668 C CA . GLY A 1 580 ? 10.396 -0.806 -21.693 1.00 89.81 580 GLY A CA 1
ATOM 4669 C C . GLY A 1 580 ? 10.827 -1.254 -20.299 1.00 89.81 580 GLY A C 1
ATOM 4670 O O . GLY A 1 580 ? 12.010 -1.387 -20.003 1.00 89.81 580 GLY A O 1
ATOM 4671 N N . GLY A 1 581 ? 9.837 -1.532 -19.449 1.00 92.69 581 GLY A N 1
ATOM 4672 C CA . GLY A 1 581 ? 10.065 -2.032 -18.095 1.00 92.69 581 GLY A CA 1
ATOM 4673 C C . GLY A 1 581 ? 10.538 -0.959 -17.113 1.00 92.69 581 GLY A C 1
ATOM 4674 O O . GLY A 1 581 ? 10.491 0.239 -17.389 1.00 92.69 581 GLY A O 1
ATOM 4675 N N . VAL A 1 582 ? 10.959 -1.390 -15.923 1.00 94.62 582 VAL A N 1
ATOM 4676 C CA . VAL A 1 582 ? 11.350 -0.502 -14.817 1.00 94.62 582 VAL A CA 1
ATOM 4677 C C . VAL A 1 582 ? 12.807 -0.045 -14.918 1.00 94.62 582 VAL A C 1
ATOM 4679 O O . VAL A 1 582 ? 13.110 1.088 -14.543 1.00 94.62 582 VAL A O 1
ATOM 4682 N N . LEU A 1 583 ? 13.693 -0.882 -15.478 1.00 90.81 583 LEU A N 1
ATOM 4683 C CA . LEU A 1 583 ? 15.150 -0.664 -15.535 1.00 90.81 583 LEU A CA 1
ATOM 4684 C C . LEU A 1 583 ? 15.539 0.616 -16.296 1.00 90.81 583 LEU A C 1
ATOM 4686 O O . LEU A 1 583 ? 16.531 1.270 -15.969 1.00 90.81 583 LEU A O 1
ATOM 4690 N N . SER A 1 584 ? 14.764 0.968 -17.325 1.00 89.25 584 SER A N 1
ATOM 4691 C CA . SER A 1 584 ? 14.991 2.129 -18.192 1.00 89.25 584 SER A CA 1
ATOM 4692 C C . SER A 1 584 ? 14.181 3.364 -17.803 1.00 89.25 584 SER A C 1
ATOM 4694 O O . SER A 1 584 ? 14.248 4.377 -18.499 1.00 89.25 584 SER A O 1
ATOM 4696 N N . THR A 1 585 ? 13.399 3.308 -16.721 1.00 94.31 585 THR A N 1
ATOM 4697 C CA . THR A 1 585 ? 12.595 4.460 -16.289 1.00 94.31 585 THR A CA 1
ATOM 4698 C C . THR A 1 585 ? 13.483 5.594 -15.793 1.00 94.31 585 THR A C 1
ATOM 4700 O O . THR A 1 585 ? 14.517 5.374 -15.160 1.00 94.31 585 THR A O 1
ATOM 4703 N N . ALA A 1 586 ? 13.049 6.837 -15.999 1.00 93.06 586 ALA A N 1
ATOM 4704 C CA . ALA A 1 586 ? 13.772 8.019 -15.534 1.00 93.06 586 ALA A CA 1
ATOM 4705 C C . ALA A 1 586 ? 14.034 7.993 -14.017 1.00 93.06 586 ALA A C 1
ATOM 4707 O O . ALA A 1 586 ? 15.049 8.516 -13.562 1.00 93.06 586 ALA A O 1
ATOM 4708 N N . ALA A 1 587 ? 13.152 7.358 -13.239 1.00 93.50 587 ALA A N 1
ATOM 4709 C CA . ALA A 1 587 ? 13.353 7.075 -11.821 1.00 93.50 587 ALA A CA 1
ATOM 4710 C C . ALA A 1 587 ? 14.633 6.264 -11.572 1.00 93.50 587 ALA A C 1
ATOM 4712 O O . ALA A 1 587 ? 15.564 6.751 -10.928 1.00 93.50 587 ALA A O 1
ATOM 4713 N N . VAL A 1 588 ? 14.712 5.062 -12.148 1.00 93.94 588 VAL A N 1
ATOM 4714 C CA . VAL A 1 588 ? 15.862 4.167 -11.968 1.00 93.94 588 VAL A CA 1
ATOM 4715 C C . VAL A 1 588 ? 17.134 4.791 -12.536 1.00 93.94 588 VAL A C 1
ATOM 4717 O O . VAL A 1 588 ? 18.179 4.776 -11.885 1.00 93.94 588 VAL A O 1
ATOM 4720 N N . LEU A 1 589 ? 17.052 5.417 -13.713 1.00 93.06 589 LEU A N 1
ATOM 4721 C CA . LEU A 1 589 ? 18.197 6.071 -14.350 1.00 93.06 589 LEU A CA 1
ATOM 4722 C C . LEU A 1 589 ? 18.780 7.207 -13.498 1.00 93.06 589 LEU A C 1
ATOM 4724 O O . LEU A 1 589 ? 19.997 7.390 -13.490 1.00 93.06 589 LEU A O 1
ATOM 4728 N N . THR A 1 590 ? 17.929 7.948 -12.785 1.00 92.69 590 THR A N 1
ATOM 4729 C CA . THR A 1 590 ? 18.350 9.055 -11.916 1.00 92.69 590 THR A CA 1
ATOM 4730 C C . THR A 1 590 ? 18.912 8.539 -10.593 1.00 92.69 590 THR A C 1
ATOM 4732 O O . THR A 1 590 ? 19.989 8.960 -10.185 1.00 92.69 590 THR A O 1
ATOM 4735 N N . MET A 1 591 ? 18.221 7.623 -9.906 1.00 92.25 591 MET A N 1
ATOM 4736 C CA . MET A 1 591 ? 18.688 7.147 -8.593 1.00 92.25 591 MET A CA 1
ATOM 4737 C C . MET A 1 591 ? 19.987 6.332 -8.685 1.00 92.25 591 MET A C 1
ATOM 4739 O O . MET A 1 591 ? 20.771 6.304 -7.742 1.00 92.25 591 MET A O 1
ATOM 4743 N N . THR A 1 592 ? 20.255 5.728 -9.848 1.00 93.31 592 THR A N 1
ATOM 4744 C CA . THR A 1 592 ? 21.491 4.979 -10.123 1.00 93.31 592 THR A CA 1
ATOM 4745 C C . THR A 1 592 ? 22.595 5.834 -10.760 1.00 93.31 592 THR A C 1
ATOM 4747 O O . THR A 1 592 ? 23.604 5.298 -11.216 1.00 93.31 592 THR A O 1
ATOM 4750 N N . SER A 1 593 ? 22.463 7.165 -10.800 1.00 93.12 593 SER A N 1
ATOM 4751 C CA . SER A 1 593 ? 23.507 8.063 -11.310 1.00 93.12 593 SER A CA 1
ATOM 4752 C C . SER A 1 593 ? 24.420 8.607 -10.197 1.00 93.12 593 SER A C 1
ATOM 4754 O O . SER A 1 593 ? 24.244 8.355 -9.003 1.00 93.12 593 SER A O 1
ATOM 4756 N N . THR A 1 594 ? 25.462 9.342 -10.584 1.00 91.88 594 THR A N 1
ATOM 4757 C CA . THR A 1 594 ? 26.136 10.295 -9.689 1.00 91.88 594 THR A CA 1
ATOM 4758 C C . THR A 1 594 ? 25.640 11.711 -10.004 1.00 91.88 594 THR A C 1
ATOM 4760 O O . THR A 1 594 ? 24.962 11.893 -11.022 1.00 91.88 594 THR A O 1
ATOM 4763 N N . PRO A 1 595 ? 25.969 12.728 -9.183 1.00 92.56 595 PRO A N 1
ATOM 4764 C CA . PRO A 1 595 ? 25.559 14.104 -9.463 1.00 92.56 595 PRO A CA 1
ATOM 4765 C C . PRO A 1 595 ? 26.018 14.615 -10.834 1.00 92.56 595 PRO A C 1
ATOM 4767 O O . PRO A 1 595 ? 25.313 15.391 -11.465 1.00 92.56 595 PRO A O 1
ATOM 4770 N N . LEU A 1 596 ? 27.177 14.155 -11.318 1.00 93.25 596 LEU A N 1
ATOM 4771 C CA . LEU A 1 596 ? 27.816 14.680 -12.528 1.00 93.25 596 LEU A CA 1
ATOM 4772 C C . LEU A 1 596 ? 27.613 13.813 -13.778 1.00 93.25 596 LEU A C 1
ATOM 4774 O O . LEU A 1 596 ? 27.842 14.297 -14.887 1.00 93.25 596 LEU A O 1
ATOM 4778 N N . ARG A 1 597 ? 27.252 12.530 -13.635 1.00 91.06 597 ARG A N 1
ATOM 4779 C CA . ARG A 1 597 ? 27.159 11.589 -14.766 1.00 91.06 597 ARG A CA 1
ATOM 4780 C C . ARG A 1 597 ? 26.281 10.374 -14.472 1.00 91.06 597 ARG A C 1
ATOM 4782 O O . ARG A 1 597 ? 26.059 10.002 -13.323 1.00 91.06 597 ARG A O 1
ATOM 4789 N N . THR A 1 598 ? 25.847 9.695 -15.532 1.00 91.19 598 THR A N 1
ATOM 4790 C CA . THR A 1 598 ? 25.245 8.357 -15.426 1.00 91.19 598 THR A CA 1
ATOM 4791 C C . THR A 1 598 ? 26.271 7.321 -14.941 1.00 91.19 598 THR A C 1
ATOM 4793 O O . THR A 1 598 ? 27.473 7.490 -15.154 1.00 91.19 598 THR A O 1
ATOM 4796 N N . SER A 1 599 ? 25.815 6.252 -14.280 1.00 94.00 599 SER A N 1
ATOM 4797 C CA . SER A 1 599 ? 26.676 5.165 -13.800 1.00 94.00 599 SER A CA 1
ATOM 4798 C C . SER A 1 599 ? 26.067 3.796 -14.128 1.00 94.00 599 SER A C 1
ATOM 4800 O O . SER A 1 599 ? 25.175 3.329 -13.419 1.00 94.00 599 SER A O 1
ATOM 4802 N N . PRO A 1 600 ? 26.551 3.119 -15.186 1.00 91.38 600 PRO A N 1
ATOM 4803 C CA . PRO A 1 600 ? 26.154 1.743 -15.481 1.00 91.38 600 PRO A CA 1
ATOM 4804 C C . PRO A 1 600 ? 26.504 0.772 -14.347 1.00 91.38 600 PRO A C 1
ATOM 4806 O O . PRO A 1 600 ? 25.730 -0.133 -14.075 1.00 91.38 600 PRO A O 1
ATOM 4809 N N . ILE A 1 601 ? 27.617 1.007 -13.639 1.00 91.56 601 ILE A N 1
ATOM 4810 C CA . ILE A 1 601 ? 28.066 0.176 -12.509 1.00 91.56 601 ILE A CA 1
ATOM 4811 C C . ILE A 1 601 ? 27.041 0.203 -11.373 1.00 91.56 601 ILE A C 1
ATOM 4813 O O . ILE A 1 601 ? 26.587 -0.848 -10.935 1.00 91.56 601 ILE A O 1
ATOM 4817 N N . LYS A 1 602 ? 26.612 1.395 -10.929 1.00 91.50 602 LYS A N 1
ATOM 4818 C CA . LYS A 1 602 ? 25.577 1.513 -9.889 1.00 91.50 602 LYS A CA 1
ATOM 4819 C C . LYS A 1 602 ? 24.249 0.899 -10.323 1.00 91.50 602 LYS A C 1
ATOM 4821 O O . LYS A 1 602 ? 23.538 0.348 -9.492 1.00 91.50 602 LYS A O 1
ATOM 4826 N N . ARG A 1 603 ? 23.914 0.990 -11.613 1.00 92.00 603 ARG A N 1
ATOM 4827 C CA . ARG A 1 603 ? 22.702 0.370 -12.158 1.00 92.00 603 ARG A CA 1
ATOM 4828 C C . ARG A 1 603 ? 22.787 -1.153 -12.171 1.00 92.00 603 ARG A C 1
ATOM 4830 O O . ARG A 1 603 ? 21.813 -1.793 -11.805 1.00 92.00 603 ARG A O 1
ATOM 4837 N N . GLY A 1 604 ? 23.933 -1.711 -12.560 1.00 90.38 604 GLY A N 1
ATOM 4838 C CA . GLY A 1 604 ? 24.195 -3.149 -12.496 1.00 90.38 604 GLY A CA 1
ATOM 4839 C C . GLY A 1 604 ? 24.135 -3.665 -11.061 1.00 90.38 604 GLY A C 1
ATOM 4840 O O . GLY A 1 604 ? 23.432 -4.631 -10.802 1.00 90.38 604 GLY A O 1
ATOM 4841 N N . ALA A 1 605 ? 24.768 -2.955 -10.120 1.00 88.69 605 ALA A N 1
ATOM 4842 C CA . ALA A 1 605 ? 24.691 -3.276 -8.696 1.00 88.69 605 ALA A CA 1
ATOM 4843 C C . ALA A 1 605 ? 23.246 -3.244 -8.180 1.00 88.69 605 ALA A C 1
ATOM 4845 O O . ALA A 1 605 ? 22.821 -4.184 -7.529 1.00 88.69 605 ALA A O 1
ATOM 4846 N N . TRP A 1 606 ? 22.471 -2.210 -8.522 1.00 89.56 606 TRP A N 1
ATOM 4847 C CA . TRP A 1 606 ? 21.054 -2.137 -8.153 1.00 89.56 606 TRP A CA 1
ATOM 4848 C C . TRP A 1 606 ? 20.212 -3.270 -8.758 1.00 89.56 606 TRP A C 1
ATOM 4850 O O . TRP A 1 606 ? 19.279 -3.717 -8.112 1.00 89.56 606 TRP A O 1
ATOM 4860 N N . ALA A 1 607 ? 20.513 -3.731 -9.975 1.00 87.19 607 ALA A N 1
ATOM 4861 C CA . ALA A 1 607 ? 19.772 -4.821 -10.611 1.00 87.19 607 ALA A CA 1
ATOM 4862 C C . ALA A 1 607 ? 20.131 -6.211 -10.052 1.00 87.19 607 ALA A C 1
ATOM 4864 O O . ALA A 1 607 ? 19.338 -7.137 -10.191 1.00 87.19 607 ALA A O 1
ATOM 4865 N N . ALA A 1 608 ? 21.321 -6.358 -9.465 1.00 79.81 608 ALA A N 1
ATOM 4866 C CA . ALA A 1 608 ? 21.804 -7.606 -8.877 1.00 79.81 608 ALA A CA 1
ATOM 4867 C C . ALA A 1 608 ? 21.403 -7.790 -7.399 1.00 79.81 608 ALA A C 1
ATOM 4869 O O . ALA A 1 608 ? 21.593 -8.877 -6.860 1.00 79.81 608 ALA A O 1
ATOM 4870 N N . THR A 1 609 ? 20.886 -6.741 -6.748 1.00 65.50 609 THR A N 1
ATOM 4871 C CA . THR A 1 609 ? 20.477 -6.711 -5.328 1.00 65.50 609 THR A CA 1
ATOM 4872 C C . THR A 1 609 ? 18.981 -6.532 -5.189 1.00 65.50 609 THR A C 1
ATOM 4874 O O . THR A 1 609 ? 18.397 -7.150 -4.275 1.00 65.50 609 THR A O 1
#

Secondary structure (DSSP, 8-state):
-EEEEEESSSEEEEEEEEEEEBTTB-EEEEEETTEEEEEEEE-B-SS-EEPPPEEEEEEEE-SEEEEEEEEEEE--TTPPPBTTTB-B-EEEEEEEEESS--SS--------S---S---HHHHHHHHHHHTHHHHTSSSS-GGG--STT--SHHHHHHTHHHHHHHHHHHHHT-SS-TTSPPPPHHHHHHHHHHHHHHHHHHHHH---PPPPPPEEPPHHHHHHHHHHHTTBSS-SS--TT---B-SS---GGGT---SEEEEB-GGG-HHHHT--SSTT--PPPPPPPPTTS-S--TTT----HHHHHHHHHHHHHHHT-TTHHHHBS-TTTTTS--SS-HHHHHHHHHHHHHTSPPPHHHHHHHHHHHHHHHHHHS-HHHHHHHHHHHHHTSHHHHEE--PPP-TT--PPPPHHHHHHHHHHHHHSSPPPHHHHHHHHTT-TTSHHHHHHHHHHHHTSGGGGHIIIIIIHHHTTGGGGGT----TTT-GGGEEEETTEEEETHHHHTHHHHHHHHHHHHTT--GGGGTS-SEEEE-HHHHHHHH-TTSTTTT--SBT-S-SS-EEEEEEE-S-GGG-SSTTSHHHHHHTS-SSS--HHHHHHHHH-

pLDDT: mean 85.85, std 12.45, range [31.14, 98.31]

Radius of gyration: 28.84 Å; chains: 1; bounding box: 70×81×67 Å

Foldseek 3Di:
DKDKDFDAAFAKWWKKFKKKAEQQAAWKFKDKQNHGQGGIDARHDPHIDIDDIDTSGIDGDHGTIIMMDIHGPGGDPRHDHDVVPHGDIGTPDMDTGGPCPDDPPPPPPVPVPPPPDDLACVNLVVVCVQFPCVQQDDDPDNPPPHHCNVVPHLVSCLVVLVSLVVQLVCLVVVVGPPPPGDGDDPVSSVSSNSSSVVSNVVSVVVDVQDFFAAKFFAFQLLLQQALCQLQVFPDGQADDLLQQWAFPPQQQLLVLFGDQKTKTAGPLLDPPVNPDRPFPPADTDDGQDADPQLARTHRVRHDADPVNLVVQLSNLLSQLVGPCNLVGGPCNCPLLDDDPDQVLNSVQVSLCQQLLHGDDPVNSVVLSVQLVVVCVVVVGSNVSVSNSRSVSRSDCSRGMLDFDDDDPPDRDGGQLSSVQQVLCCQQQVYTHDPVSSVCSVVSNCPPVVNVVVVSVVSLSDSSSLCCLSPVVCRSLSLVLLSVLAADCVQPVVQWADEPNDIHGNQSNLSVWQSSVVSSCSSNVHDPCQQVFNQKIWAFLLQVLCVVPVPQSPPPDDRYPSDDNGITMTGIDGHPDRCCTHDLNGSSNQRSQQHNHGTDPPSSVVSVVD